Protein AF-0000000067720205 (afdb_homodimer)

Structure (mmCIF, N/CA/C/O backbone):
data_AF-0000000067720205-model_v1
#
loop_
_entity.id
_entity.type
_entity.pdbx_description
1 polymer 'glutathione transferase'
#
loop_
_atom_site.group_PDB
_atom_site.id
_atom_site.type_symbol
_atom_site.label_atom_id
_atom_site.lab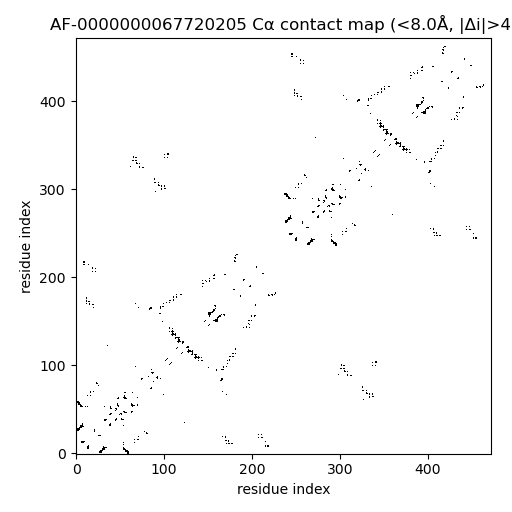el_alt_id
_atom_site.label_comp_id
_atom_site.label_asym_id
_atom_site.label_entity_id
_atom_site.label_seq_id
_atom_site.pdbx_PDB_ins_code
_atom_site.Cartn_x
_atom_site.Cartn_y
_atom_site.Cartn_z
_atom_site.occupancy
_atom_site.B_iso_or_equiv
_atom_site.auth_seq_id
_atom_site.auth_comp_id
_atom_site.auth_asym_id
_atom_site.auth_atom_id
_atom_site.pdbx_PDB_model_num
ATOM 1 N N . MET A 1 1 ? 23.969 -16.094 5.086 1 70 1 MET A N 1
ATOM 2 C CA . MET A 1 1 ? 22.844 -16.25 6 1 70 1 MET A CA 1
ATOM 3 C C . MET A 1 1 ? 21.641 -16.875 5.289 1 70 1 MET A C 1
ATOM 5 O O . MET A 1 1 ? 21.438 -16.656 4.094 1 70 1 MET A O 1
ATOM 9 N N . SER A 1 2 ? 20.969 -17.875 5.934 1 92.12 2 SER A N 1
ATOM 10 C CA . SER A 1 2 ? 19.922 -18.688 5.32 1 92.12 2 SER A CA 1
ATOM 11 C C . SER A 1 2 ? 18.609 -17.906 5.203 1 92.12 2 SER A C 1
ATOM 13 O O . SER A 1 2 ? 18.281 -17.109 6.086 1 92.12 2 SER A O 1
ATOM 15 N N . LEU A 1 3 ? 18.016 -17.844 4.051 1 98.44 3 LEU A N 1
ATOM 16 C CA . LEU A 1 3 ? 16.734 -17.203 3.793 1 98.44 3 LEU A CA 1
ATOM 17 C C . LEU A 1 3 ? 15.602 -18.219 3.84 1 98.44 3 LEU A C 1
ATOM 19 O O . LEU A 1 3 ? 15.664 -19.266 3.174 1 98.44 3 LEU A O 1
ATOM 23 N N . LYS A 1 4 ? 14.602 -17.922 4.723 1 98.81 4 LYS A N 1
ATOM 24 C CA . LYS A 1 4 ? 13.367 -18.703 4.785 1 98.81 4 LYS A CA 1
ATOM 25 C C . LYS A 1 4 ? 12.18 -17.891 4.289 1 98.81 4 LYS A C 1
ATOM 27 O O . LYS A 1 4 ? 12.023 -16.719 4.637 1 98.81 4 LYS A O 1
ATOM 32 N N . LEU A 1 5 ? 11.43 -18.484 3.436 1 98.88 5 LEU A N 1
ATOM 33 C CA . LEU A 1 5 ? 10.195 -17.891 2.945 1 98.88 5 LEU A CA 1
ATOM 34 C C . LEU A 1 5 ? 8.984 -18.641 3.488 1 98.88 5 LEU A C 1
ATOM 36 O O . LEU A 1 5 ? 8.789 -19.828 3.188 1 98.88 5 LEU A O 1
ATOM 40 N N . TYR A 1 6 ? 8.203 -18.047 4.324 1 98.94 6 TYR A N 1
ATOM 41 C CA . TYR A 1 6 ? 6.918 -18.578 4.773 1 98.94 6 TYR A CA 1
ATOM 42 C C . TYR A 1 6 ? 5.805 -18.172 3.812 1 98.94 6 TYR A C 1
ATOM 44 O O . TYR A 1 6 ? 5.441 -17 3.732 1 98.94 6 TYR A O 1
ATOM 52 N N . VAL A 1 7 ? 5.273 -19.172 3.088 1 98.75 7 VAL A N 1
ATOM 53 C CA . VAL A 1 7 ? 4.445 -18.828 1.939 1 98.75 7 VAL A CA 1
ATOM 54 C C . VAL A 1 7 ? 3.326 -19.859 1.782 1 98.75 7 VAL A C 1
ATOM 56 O O . VAL A 1 7 ? 3.396 -20.953 2.342 1 98.75 7 VAL A O 1
ATOM 59 N N . ASP A 1 8 ? 2.301 -19.469 1.174 1 98.06 8 ASP A N 1
ATOM 60 C CA . ASP A 1 8 ? 1.289 -20.312 0.533 1 98.06 8 ASP A CA 1
ATOM 61 C C . ASP A 1 8 ? 1.262 -20.078 -0.977 1 98.06 8 ASP A C 1
ATOM 63 O O . ASP A 1 8 ? 1.054 -18.953 -1.434 1 98.06 8 ASP A O 1
ATOM 67 N N . ARG A 1 9 ? 1.466 -21.094 -1.79 1 97.38 9 ARG A N 1
ATOM 68 C CA . ARG A 1 9 ? 1.565 -20.938 -3.236 1 97.38 9 ARG A CA 1
ATOM 69 C C . ARG A 1 9 ? 0.225 -20.516 -3.832 1 97.38 9 ARG A C 1
ATOM 71 O O . ARG A 1 9 ? 0.155 -20.109 -4.996 1 97.38 9 ARG A O 1
ATOM 78 N N . LEU A 1 10 ? -0.836 -20.531 -3.043 1 96.06 10 LEU A N 1
ATOM 79 C CA . LEU A 1 10 ? -2.117 -20.016 -3.51 1 96.06 10 LEU A CA 1
ATOM 80 C C . LEU A 1 10 ? -2.221 -18.516 -3.252 1 96.06 10 LEU A C 1
ATOM 82 O O . LEU A 1 10 ? -3.131 -17.859 -3.76 1 96.06 10 LEU A O 1
ATOM 86 N N . SER A 1 11 ? -1.362 -18 -2.447 1 96.69 11 SER A N 1
ATOM 87 C CA . SER A 1 11 ? -1.299 -16.562 -2.148 1 96.69 11 SER A CA 1
ATOM 88 C C . SER A 1 11 ? -0.571 -15.805 -3.25 1 96.69 11 SER A C 1
ATOM 90 O O . SER A 1 11 ? 0.574 -16.125 -3.58 1 96.69 11 SER A O 1
ATOM 92 N N . GLN A 1 12 ? -1.221 -14.812 -3.789 1 97.69 12 GLN A N 1
ATOM 93 C CA . GLN A 1 12 ? -0.673 -14.07 -4.918 1 97.69 12 GLN A CA 1
ATOM 94 C C . GLN A 1 12 ? 0.635 -13.383 -4.543 1 97.69 12 GLN A C 1
ATOM 96 O O . GLN A 1 12 ? 1.618 -13.453 -5.281 1 97.69 12 GLN A O 1
ATOM 101 N N . PRO A 1 13 ? 0.726 -12.719 -3.352 1 98.38 13 PRO A N 1
ATOM 102 C CA . PRO A 1 13 ? 2.01 -12.102 -3.014 1 98.38 13 PRO A CA 1
ATOM 103 C C . PRO A 1 13 ? 3.107 -13.125 -2.742 1 98.38 13 PRO A C 1
ATOM 105 O O . PRO A 1 13 ? 4.285 -12.852 -2.984 1 98.38 13 PRO A O 1
ATOM 108 N N . SER A 1 14 ? 2.762 -14.305 -2.238 1 98.81 14 SER A N 1
ATOM 109 C CA . SER A 1 14 ? 3.744 -15.367 -2.041 1 98.81 14 SER A CA 1
ATOM 110 C C . SER A 1 14 ? 4.352 -15.812 -3.367 1 98.81 14 SER A C 1
ATOM 112 O O . SER A 1 14 ? 5.57 -15.977 -3.477 1 98.81 14 SER A O 1
ATOM 114 N N . ARG A 1 15 ? 3.504 -15.969 -4.336 1 98.88 15 ARG A N 1
ATOM 115 C CA . ARG A 1 15 ? 3.973 -16.422 -5.637 1 98.88 15 ARG A CA 1
ATOM 116 C C . ARG A 1 15 ? 4.934 -15.422 -6.262 1 98.88 15 ARG A C 1
ATOM 118 O O . ARG A 1 15 ? 5.934 -15.805 -6.871 1 98.88 15 ARG A O 1
ATOM 125 N N . ALA A 1 16 ? 4.656 -14.148 -6.137 1 98.88 16 ALA A N 1
ATOM 126 C CA . ALA A 1 16 ? 5.543 -13.117 -6.672 1 98.88 16 ALA A CA 1
ATOM 127 C C . ALA A 1 16 ? 6.945 -13.242 -6.082 1 98.88 16 ALA A C 1
ATOM 129 O O . ALA A 1 16 ? 7.941 -13.164 -6.805 1 98.88 16 ALA A O 1
ATOM 130 N N . ILE A 1 17 ? 7.051 -13.469 -4.777 1 98.94 17 ILE A N 1
ATOM 131 C CA . ILE A 1 17 ? 8.328 -13.547 -4.078 1 98.94 17 ILE A CA 1
ATOM 132 C C . ILE A 1 17 ? 9.062 -14.82 -4.488 1 98.94 17 ILE A C 1
ATOM 134 O O . ILE A 1 17 ? 10.273 -14.797 -4.727 1 98.94 17 ILE A O 1
ATOM 138 N N . LEU A 1 18 ? 8.32 -15.938 -4.605 1 98.88 18 LEU A N 1
ATOM 139 C CA . LEU A 1 18 ? 8.93 -17.203 -5.008 1 98.88 18 LEU A CA 1
ATOM 140 C C . LEU A 1 18 ? 9.508 -17.109 -6.414 1 98.88 18 LEU A C 1
ATOM 142 O O . LEU A 1 18 ? 10.656 -17.5 -6.645 1 98.88 18 LEU A O 1
ATOM 146 N N . ILE A 1 19 ? 8.734 -16.562 -7.359 1 98.88 19 ILE A N 1
ATOM 147 C CA . ILE A 1 19 ? 9.203 -16.406 -8.734 1 98.88 19 ILE A CA 1
ATOM 148 C C . ILE A 1 19 ? 10.438 -15.516 -8.766 1 98.88 19 ILE A C 1
ATOM 150 O O . ILE A 1 19 ? 11.43 -15.828 -9.43 1 98.88 19 ILE A O 1
ATOM 154 N N . PHE A 1 20 ? 10.445 -14.406 -8.023 1 98.94 20 PHE A N 1
ATOM 155 C CA . PHE A 1 20 ? 11.562 -13.469 -7.969 1 98.94 20 PHE A CA 1
ATOM 156 C C . PHE A 1 20 ? 12.836 -14.172 -7.516 1 98.94 20 PHE A C 1
ATOM 158 O O . PHE A 1 20 ? 13.883 -14.023 -8.148 1 98.94 20 PHE A O 1
ATOM 165 N N . CYS A 1 21 ? 12.719 -14.914 -6.414 1 98.81 21 CYS A N 1
ATOM 166 C CA . CYS A 1 21 ? 13.891 -15.578 -5.852 1 98.81 21 CYS A CA 1
ATOM 167 C C . CYS A 1 21 ? 14.453 -16.609 -6.828 1 98.81 21 CYS A C 1
ATOM 169 O O . CYS A 1 21 ? 15.664 -16.656 -7.059 1 98.81 21 CYS A O 1
ATOM 171 N N . LYS A 1 22 ? 13.594 -17.391 -7.379 1 98.5 22 LYS A N 1
ATOM 172 C CA . LYS A 1 22 ? 14.039 -18.422 -8.305 1 98.5 22 LYS A CA 1
ATOM 173 C C . LYS A 1 22 ? 14.672 -17.812 -9.555 1 98.5 22 LYS A C 1
ATOM 175 O O . LYS A 1 22 ? 15.727 -18.25 -10.008 1 98.5 22 LYS A O 1
ATOM 180 N N . LEU A 1 23 ? 14.055 -16.812 -10.07 1 98.19 23 LEU A N 1
ATOM 181 C CA . LEU A 1 23 ? 14.523 -16.141 -11.281 1 98.19 23 LEU A CA 1
ATOM 182 C C . LEU A 1 23 ? 15.906 -15.539 -11.062 1 98.19 23 LEU A C 1
ATOM 184 O O . LEU A 1 23 ? 16.719 -15.484 -11.992 1 98.19 23 LEU A O 1
ATOM 188 N N . ASN A 1 24 ? 16.203 -15.062 -9.867 1 98.25 24 ASN A N 1
ATOM 189 C CA . ASN A 1 24 ? 17.438 -14.328 -9.602 1 98.25 24 ASN A CA 1
ATOM 190 C C . ASN A 1 24 ? 18.469 -15.211 -8.891 1 98.25 24 ASN A C 1
ATOM 192 O O . ASN A 1 24 ? 19.5 -14.719 -8.43 1 98.25 24 ASN A O 1
ATOM 196 N N . GLY A 1 25 ? 18.156 -16.469 -8.742 1 97.44 25 GLY A N 1
ATOM 197 C CA . GLY A 1 25 ? 19.109 -17.422 -8.188 1 97.44 25 GLY A CA 1
ATOM 198 C C . GLY A 1 25 ? 19.328 -17.234 -6.695 1 97.44 25 GLY A C 1
ATOM 199 O O . GLY A 1 25 ? 20.391 -17.562 -6.176 1 97.44 25 GLY A O 1
ATOM 200 N N . ILE A 1 26 ? 18.422 -16.656 -5.984 1 98.25 26 ILE A N 1
ATOM 201 C CA . ILE A 1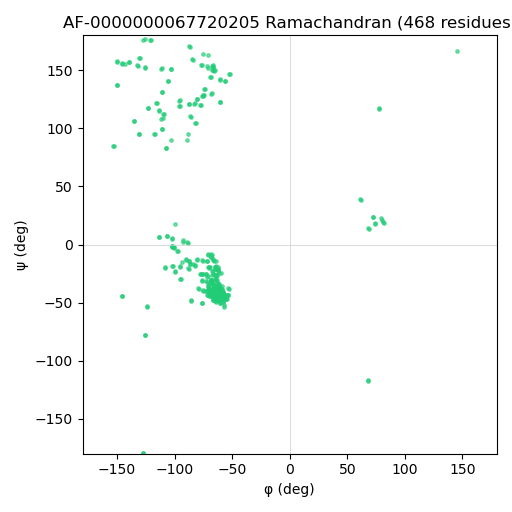 26 ? 18.5 -16.516 -4.535 1 98.25 26 ILE A CA 1
ATOM 202 C C . ILE A 1 26 ? 18.141 -17.844 -3.867 1 98.25 26 ILE A C 1
ATOM 204 O O . ILE A 1 26 ? 17.031 -18.359 -4.059 1 98.25 26 ILE A O 1
ATOM 208 N N . GLU A 1 27 ? 19.031 -18.391 -3.125 1 97.81 27 GLU A N 1
ATOM 209 C CA . GLU A 1 27 ? 18.766 -19.625 -2.393 1 97.81 27 GLU A CA 1
ATOM 210 C C . GLU A 1 27 ? 17.859 -19.359 -1.188 1 97.81 27 GLU A C 1
ATOM 212 O O . GLU A 1 27 ? 18.078 -18.406 -0.444 1 97.81 27 GLU A O 1
ATOM 217 N N . PHE A 1 28 ? 16.875 -20.234 -1.082 1 98.5 28 PHE A N 1
ATOM 218 C CA . PHE A 1 28 ? 15.961 -20.094 0.042 1 98.5 28 PHE A CA 1
ATOM 219 C C . PHE A 1 28 ? 15.398 -21.438 0.464 1 98.5 28 PHE A C 1
ATOM 221 O O . PHE A 1 28 ? 15.43 -22.406 -0.307 1 98.5 28 PHE A O 1
ATOM 228 N N . GLU A 1 29 ? 14.953 -21.484 1.716 1 98.69 29 GLU A N 1
ATOM 229 C CA . GLU A 1 29 ? 14.102 -22.547 2.219 1 98.69 29 GLU A CA 1
ATOM 230 C C . GLU A 1 29 ? 12.625 -22.156 2.162 1 98.69 29 GLU A C 1
ATOM 232 O O . GLU A 1 29 ? 12.234 -21.141 2.727 1 98.69 29 GLU A O 1
ATOM 237 N N . GLU A 1 30 ? 11.891 -22.891 1.431 1 98.5 30 GLU A N 1
ATOM 238 C CA . GLU A 1 30 ? 10.445 -22.656 1.38 1 98.5 30 GLU A CA 1
ATOM 239 C C . GLU A 1 30 ? 9.742 -23.328 2.557 1 98.5 30 GLU A C 1
ATOM 241 O O . GLU A 1 30 ? 9.875 -24.531 2.766 1 98.5 30 GLU A O 1
ATOM 246 N N . VAL A 1 31 ? 9.047 -22.609 3.383 1 98.62 31 VAL A N 1
ATOM 247 C CA . VAL A 1 31 ? 8.258 -23.094 4.512 1 98.62 31 VAL A CA 1
ATOM 248 C C . VAL A 1 31 ? 6.77 -22.906 4.219 1 98.62 31 VAL A C 1
ATOM 250 O O . VAL A 1 31 ? 6.215 -21.828 4.441 1 98.62 31 VAL A O 1
ATOM 253 N N . PRO A 1 32 ? 6.133 -23.953 3.812 1 98.25 32 PRO A N 1
ATOM 254 C CA . PRO A 1 32 ? 4.723 -23.828 3.441 1 98.25 32 PRO A CA 1
ATOM 255 C C . PRO A 1 32 ? 3.82 -23.547 4.637 1 98.25 32 PRO A C 1
ATOM 257 O O . PRO A 1 32 ? 3.98 -24.156 5.699 1 98.25 32 PRO A O 1
ATOM 260 N N . ILE A 1 33 ? 2.982 -22.547 4.539 1 98.12 33 ILE A N 1
ATOM 261 C CA . ILE A 1 33 ? 1.896 -22.219 5.457 1 98.12 33 ILE A CA 1
ATOM 262 C C . ILE A 1 33 ? 0.553 -22.484 4.773 1 98.12 33 ILE A C 1
ATOM 264 O O . ILE A 1 33 ? 0.15 -21.734 3.883 1 98.12 33 ILE A O 1
ATOM 268 N N . GLU A 1 34 ? -0.193 -23.516 5.16 1 94.69 34 GLU A N 1
ATOM 269 C CA . GLU A 1 34 ? -1.471 -23.859 4.543 1 94.69 34 GLU A CA 1
ATOM 270 C C . GLU A 1 34 ? -2.604 -23.016 5.117 1 94.69 34 GLU A C 1
ATOM 272 O O . GLU A 1 34 ? -3.164 -23.344 6.164 1 94.69 34 GLU A O 1
ATOM 277 N N . LEU A 1 35 ? -3.039 -22.094 4.391 1 93 35 LEU A N 1
ATOM 278 C CA . LEU A 1 35 ? -4.07 -21.172 4.84 1 93 35 LEU A CA 1
ATOM 279 C C . LEU A 1 35 ? -5.398 -21.891 5.039 1 93 35 LEU A C 1
ATOM 281 O O . LEU A 1 35 ? -6.141 -21.578 5.977 1 93 35 LEU A O 1
ATOM 285 N N . SER A 1 36 ? -5.68 -22.828 4.137 1 88.62 36 SER A N 1
ATOM 286 C CA . SER A 1 36 ? -6.941 -23.547 4.191 1 88.62 36 SER A CA 1
ATOM 287 C C . SER A 1 36 ? -7.07 -24.344 5.488 1 88.62 36 SER A C 1
ATOM 289 O O . SER A 1 36 ? -8.18 -24.656 5.926 1 88.62 36 SER A O 1
ATOM 291 N N . LYS A 1 37 ? -5.961 -24.641 6.148 1 92.38 37 LYS A N 1
ATOM 292 C CA . LYS A 1 37 ? -5.953 -25.391 7.398 1 92.38 37 LYS A CA 1
ATOM 293 C C . LYS A 1 37 ? -5.754 -24.453 8.594 1 92.38 37 LYS A C 1
ATOM 295 O O . LYS A 1 37 ? -5.598 -24.922 9.727 1 92.38 37 LYS A O 1
ATOM 300 N N . GLY A 1 38 ? -5.602 -23.188 8.312 1 93.62 38 GLY A N 1
ATOM 301 C CA . GLY A 1 38 ? -5.492 -22.203 9.375 1 93.62 38 GLY A CA 1
ATOM 302 C C . GLY A 1 38 ? -4.102 -22.141 9.984 1 93.62 38 GLY A C 1
ATOM 303 O O . GLY A 1 38 ? -3.93 -21.625 11.094 1 93.62 38 GLY A O 1
ATOM 304 N N . GLN A 1 39 ? -3.092 -22.578 9.328 1 96.88 39 GLN A N 1
ATOM 305 C CA . GLN A 1 39 ? -1.739 -22.625 9.875 1 96.88 39 GLN A CA 1
ATOM 306 C C . GLN A 1 39 ? -1.191 -21.219 10.109 1 96.88 39 GLN A C 1
ATOM 308 O O . GLN A 1 39 ? -0.307 -21.031 10.945 1 96.88 39 GLN A O 1
ATOM 313 N N . HIS A 1 40 ? -1.729 -20.234 9.414 1 96.5 40 HIS A N 1
ATOM 314 C CA . HIS A 1 40 ? -1.276 -18.859 9.578 1 96.5 40 HIS A CA 1
ATOM 315 C C . HIS A 1 40 ? -1.714 -18.281 10.922 1 96.5 40 HIS A C 1
ATOM 317 O O . HIS A 1 40 ? -1.229 -17.234 11.344 1 96.5 40 HIS A O 1
ATOM 323 N N . ARG A 1 41 ? -2.547 -19.031 11.633 1 96.56 41 ARG A N 1
ATOM 324 C CA . ARG A 1 41 ? -3.045 -18.547 12.914 1 96.56 41 ARG A CA 1
ATOM 325 C C . ARG A 1 41 ? -2.316 -19.219 14.07 1 96.56 41 ARG A C 1
ATOM 327 O O . ARG A 1 41 ? -2.562 -18.906 15.242 1 96.56 41 ARG A O 1
ATOM 334 N N . SER A 1 42 ? -1.435 -20.109 13.789 1 97.62 42 SER A N 1
ATOM 335 C CA . SER A 1 42 ? -0.701 -20.828 14.836 1 97.62 42 SER A CA 1
ATOM 336 C C . SER A 1 42 ? 0.191 -19.875 15.625 1 97.62 42 SER A C 1
ATOM 338 O O . SER A 1 42 ? 0.684 -18.875 15.078 1 97.62 42 SER A O 1
ATOM 340 N N . PRO A 1 43 ? 0.428 -20.188 16.891 1 97.38 43 PRO A N 1
ATOM 341 C CA . PRO A 1 43 ? 1.346 -19.359 17.688 1 97.38 43 PRO A CA 1
ATOM 342 C C . PRO A 1 43 ? 2.76 -19.328 17.109 1 97.38 43 PRO A C 1
ATOM 344 O O . PRO A 1 43 ? 3.441 -18.312 17.188 1 97.38 43 PRO A O 1
ATOM 347 N N . GLU A 1 44 ? 3.178 -20.422 16.578 1 97.5 44 GLU A N 1
ATOM 348 C CA . GLU A 1 44 ? 4.512 -20.5 15.984 1 97.5 44 GLU A CA 1
ATOM 349 C C . GLU A 1 44 ? 4.664 -19.531 14.82 1 97.5 44 GLU A C 1
ATOM 351 O O . GLU A 1 44 ? 5.656 -18.797 14.75 1 97.5 44 GLU A O 1
ATOM 356 N N . PHE A 1 45 ? 3.658 -19.5 13.945 1 98.38 45 PHE A N 1
ATOM 357 C CA . PHE A 1 45 ? 3.756 -18.594 12.812 1 98.38 45 PHE A CA 1
ATOM 358 C C . PHE A 1 45 ? 3.562 -17.141 13.258 1 98.38 45 PHE A C 1
ATOM 360 O O . PHE A 1 45 ? 4.164 -16.234 12.695 1 98.38 45 PHE A O 1
ATOM 367 N N . ALA A 1 46 ? 2.766 -16.938 14.281 1 97.44 46 ALA A N 1
ATOM 368 C CA . ALA A 1 46 ? 2.533 -15.594 14.797 1 97.44 46 ALA A CA 1
ATOM 369 C C . ALA A 1 46 ? 3.834 -14.961 15.289 1 97.44 46 ALA A C 1
ATOM 371 O O . ALA A 1 46 ? 3.965 -13.734 15.305 1 97.44 46 ALA A O 1
ATOM 372 N N . GLU A 1 47 ? 4.801 -15.75 15.656 1 97.19 47 GLU A N 1
ATOM 373 C CA . GLU A 1 47 ? 6.109 -15.258 16.062 1 97.19 47 GLU A CA 1
ATOM 374 C C . GLU A 1 47 ? 6.91 -14.742 14.875 1 97.19 47 GLU A C 1
ATOM 376 O O . GLU A 1 47 ? 7.828 -13.938 15.039 1 97.19 47 GLU A O 1
ATOM 381 N N . ILE A 1 48 ? 6.594 -15.258 13.695 1 98.06 48 ILE A N 1
ATOM 382 C CA . ILE A 1 48 ? 7.254 -14.844 12.469 1 98.06 48 ILE A CA 1
ATOM 383 C C . ILE A 1 48 ? 6.566 -13.602 11.898 1 98.06 48 ILE A C 1
ATOM 385 O O . ILE A 1 48 ? 7.23 -12.609 11.57 1 98.06 48 ILE A O 1
ATOM 389 N N . ASN A 1 49 ? 5.285 -13.656 11.828 1 98.31 49 ASN A N 1
ATOM 390 C CA . ASN A 1 49 ? 4.465 -12.531 11.398 1 98.31 49 ASN A CA 1
ATOM 391 C C . ASN A 1 49 ? 3.256 -12.336 12.312 1 98.31 49 ASN A C 1
ATOM 393 O O . ASN A 1 49 ? 2.252 -13.039 12.172 1 98.31 49 ASN A O 1
ATOM 397 N N . PRO A 1 50 ? 3.289 -11.32 13.125 1 96.75 50 PRO A N 1
ATOM 398 C CA . PRO A 1 50 ? 2.197 -11.078 14.07 1 96.75 50 PRO A CA 1
ATOM 399 C C . PRO A 1 50 ? 0.889 -10.703 13.383 1 96.75 50 PRO A C 1
ATOM 401 O O . PRO A 1 50 ? -0.171 -10.703 14.008 1 96.75 50 PRO A O 1
ATOM 404 N N . MET A 1 51 ? 0.927 -10.375 12.094 1 97.5 51 MET A N 1
ATOM 405 C CA . MET A 1 51 ? -0.29 -10.102 11.336 1 97.5 51 MET A CA 1
ATOM 406 C C . MET A 1 51 ? -0.968 -11.398 10.898 1 97.5 51 MET A C 1
ATOM 408 O O . MET A 1 51 ? -2.098 -11.375 10.414 1 97.5 51 MET A O 1
ATOM 412 N N . LYS A 1 52 ? -0.195 -12.516 11.047 1 97.69 52 LYS A N 1
ATOM 413 C CA . LYS A 1 52 ? -0.714 -13.844 10.727 1 97.69 52 LYS A CA 1
ATOM 414 C C . LYS A 1 52 ? -1.116 -13.938 9.258 1 97.69 52 LYS A C 1
ATOM 416 O O . LYS A 1 52 ? -2.15 -14.523 8.93 1 97.69 52 LYS A O 1
ATOM 421 N N . GLN A 1 53 ? -0.333 -13.336 8.445 1 97.44 53 GLN A N 1
ATOM 422 C CA . GLN A 1 53 ? -0.518 -13.375 7 1 97.44 53 GLN A CA 1
ATOM 423 C C . GLN A 1 53 ? 0.748 -13.852 6.297 1 97.44 53 GLN A C 1
ATOM 425 O O . GLN A 1 53 ? 1.847 -13.75 6.848 1 97.44 53 GLN A O 1
ATOM 430 N N . VAL A 1 54 ? 0.591 -14.438 5.168 1 98.25 54 VAL A N 1
ATOM 431 C CA . VAL A 1 54 ? 1.723 -14.75 4.301 1 98.25 54 VAL A CA 1
ATOM 432 C C . VAL A 1 54 ? 1.772 -13.75 3.145 1 98.25 54 VAL A C 1
ATOM 434 O O . VAL A 1 54 ? 0.75 -13.172 2.771 1 98.25 54 VAL A O 1
ATOM 437 N N . PRO A 1 55 ? 2.961 -13.469 2.596 1 98.75 55 PRO A N 1
ATOM 438 C CA . PRO A 1 55 ? 4.273 -14.047 2.891 1 98.75 55 PRO A CA 1
ATOM 439 C C . PRO A 1 55 ? 4.961 -13.383 4.078 1 98.75 55 PRO A C 1
ATOM 441 O O . PRO A 1 55 ? 4.57 -12.281 4.484 1 98.75 55 PRO A O 1
ATOM 444 N N . ALA A 1 56 ? 5.871 -14.023 4.668 1 98.94 56 ALA A N 1
ATOM 445 C CA . ALA A 1 56 ? 6.875 -13.5 5.594 1 98.94 56 ALA A CA 1
ATOM 446 C C . ALA A 1 56 ? 8.234 -14.148 5.348 1 98.94 56 ALA A C 1
ATOM 448 O O . ALA A 1 56 ? 8.328 -15.219 4.746 1 98.94 56 ALA A O 1
ATOM 449 N N . ILE A 1 57 ? 9.312 -13.469 5.758 1 98.94 57 ILE A N 1
ATOM 450 C CA . ILE A 1 57 ? 10.633 -14.062 5.566 1 98.94 57 ILE A CA 1
ATOM 451 C C . ILE A 1 57 ? 11.438 -13.961 6.863 1 98.94 57 ILE A C 1
ATOM 453 O O . ILE A 1 57 ? 11.148 -13.117 7.719 1 98.94 57 ILE A O 1
ATOM 457 N N . VAL A 1 58 ? 12.32 -14.82 7.008 1 98.81 58 VAL A N 1
ATOM 458 C CA . VAL A 1 58 ? 13.406 -14.766 7.988 1 98.81 58 VAL A CA 1
ATOM 459 C C . VAL A 1 58 ? 14.75 -14.859 7.273 1 98.81 58 VAL A C 1
ATOM 461 O O . VAL A 1 58 ? 15 -15.812 6.531 1 98.81 58 VAL A O 1
ATOM 464 N N . HIS A 1 59 ? 15.562 -13.906 7.336 1 98.62 59 HIS A N 1
ATOM 465 C CA . HIS A 1 59 ? 16.906 -13.859 6.793 1 98.62 59 HIS A CA 1
ATOM 466 C C . HIS A 1 59 ? 17.953 -13.68 7.902 1 98.62 59 HIS A C 1
ATOM 468 O O . HIS A 1 59 ? 18.25 -12.555 8.297 1 98.62 59 HIS A O 1
ATOM 474 N N . GLY A 1 60 ? 18.5 -14.781 8.352 1 97.06 60 GLY A N 1
ATOM 475 C CA . GLY A 1 60 ? 19.234 -14.734 9.602 1 97.06 60 GLY A CA 1
ATOM 476 C C . GLY A 1 60 ? 18.359 -14.469 10.805 1 97.06 60 GLY A C 1
ATOM 477 O O . GLY A 1 60 ? 17.422 -15.227 11.078 1 97.06 60 GLY A O 1
ATOM 478 N N . SER A 1 61 ? 18.562 -13.406 11.438 1 96.31 61 SER A N 1
ATOM 479 C CA . SER A 1 61 ? 17.734 -13.023 12.578 1 96.31 61 SER A CA 1
ATOM 480 C C . SER A 1 61 ? 16.688 -11.984 12.18 1 96.31 61 SER A C 1
ATOM 482 O O . SER A 1 61 ? 15.852 -11.602 12.992 1 96.31 61 SER A O 1
ATOM 484 N N . PHE A 1 62 ? 16.781 -11.609 10.961 1 98 62 PHE A N 1
ATOM 485 C CA . PHE A 1 62 ? 15.914 -10.547 10.484 1 98 62 PHE A CA 1
ATOM 486 C C . PHE A 1 62 ? 14.586 -11.102 9.992 1 98 62 PHE A C 1
ATOM 488 O O . PHE A 1 62 ? 14.562 -11.977 9.117 1 98 62 PHE A O 1
ATOM 495 N N . LYS A 1 63 ? 13.43 -10.664 10.578 1 98.5 63 LYS A N 1
ATOM 496 C CA . LYS A 1 63 ? 12.086 -11.023 10.148 1 98.5 63 LYS A CA 1
ATOM 497 C C . LYS A 1 63 ? 11.406 -9.867 9.422 1 98.5 63 LYS A C 1
ATOM 499 O O . LYS A 1 63 ? 11.555 -8.703 9.82 1 98.5 63 LYS A O 1
ATOM 504 N N . LEU A 1 64 ? 10.68 -10.195 8.383 1 98.81 64 LEU A N 1
ATOM 505 C CA . LEU A 1 64 ? 10.008 -9.164 7.605 1 98.81 64 LEU A CA 1
ATOM 506 C C . LEU A 1 64 ? 8.727 -9.703 6.984 1 98.81 64 LEU A C 1
ATOM 508 O O . LEU A 1 64 ? 8.695 -10.836 6.508 1 98.81 64 LEU A O 1
ATOM 512 N N . PHE A 1 65 ? 7.699 -8.828 7.082 1 98.69 65 PHE A N 1
ATOM 513 C CA . PHE A 1 65 ? 6.469 -9.133 6.363 1 98.69 65 PHE A CA 1
ATOM 514 C C . PHE A 1 65 ? 6.039 -7.953 5.5 1 98.69 65 PHE A C 1
ATOM 516 O O . PHE A 1 65 ? 6.703 -6.914 5.484 1 98.69 65 PHE A O 1
ATOM 523 N N . GLU A 1 66 ? 4.922 -8.109 4.816 1 98.62 66 GLU A N 1
ATOM 524 C CA . GLU A 1 66 ? 4.465 -7.246 3.73 1 98.62 66 GLU A CA 1
ATOM 525 C C . GLU A 1 66 ? 5.215 -7.547 2.436 1 98.62 66 GLU A C 1
ATOM 527 O O . GLU A 1 66 ? 6.426 -7.336 2.352 1 98.62 66 GLU A O 1
ATOM 532 N N . SER A 1 67 ? 4.5 -7.988 1.466 1 98.5 67 SER A N 1
ATOM 533 C CA . SER A 1 67 ? 5.098 -8.578 0.271 1 98.5 67 SER A CA 1
ATOM 534 C C . SER A 1 67 ? 5.934 -7.547 -0.487 1 98.5 67 SER A C 1
ATOM 536 O O . SER A 1 67 ? 7.047 -7.852 -0.931 1 98.5 67 SER A O 1
ATOM 538 N N . HIS A 1 68 ? 5.441 -6.297 -0.646 1 98.75 68 HIS A N 1
ATOM 539 C CA . HIS A 1 68 ? 6.223 -5.285 -1.346 1 98.75 68 HIS A CA 1
ATOM 540 C C . HIS A 1 68 ? 7.527 -4.988 -0.612 1 98.75 68 HIS A C 1
ATOM 542 O O . HIS A 1 68 ? 8.586 -4.875 -1.237 1 98.75 68 HIS A O 1
ATOM 548 N N . ALA A 1 69 ? 7.445 -4.863 0.732 1 98.88 69 ALA A N 1
ATOM 549 C CA . ALA A 1 69 ? 8.633 -4.613 1.544 1 98.88 69 ALA A CA 1
ATOM 550 C C . ALA A 1 69 ? 9.641 -5.75 1.399 1 98.88 69 ALA A C 1
ATOM 552 O O . ALA A 1 69 ? 10.852 -5.504 1.289 1 98.88 69 ALA A O 1
ATOM 553 N N . ILE A 1 70 ? 9.164 -6.977 1.362 1 98.94 70 ILE A N 1
ATOM 554 C CA . ILE A 1 70 ? 10.023 -8.148 1.214 1 98.94 70 ILE A CA 1
ATOM 555 C C . ILE A 1 70 ? 10.742 -8.094 -0.132 1 98.94 70 ILE A C 1
ATOM 557 O O . ILE A 1 70 ? 11.953 -8.297 -0.203 1 98.94 70 ILE A O 1
ATOM 561 N N . LEU A 1 71 ? 10.023 -7.781 -1.176 1 98.88 71 LEU A N 1
ATOM 562 C CA . LEU A 1 71 ? 10.625 -7.758 -2.506 1 98.88 71 LEU A CA 1
ATOM 563 C C . LEU A 1 71 ? 11.664 -6.641 -2.615 1 98.88 71 LEU A C 1
ATOM 565 O O . LEU A 1 71 ? 12.734 -6.84 -3.191 1 98.88 71 LEU A O 1
ATOM 569 N N . ARG A 1 72 ? 11.352 -5.441 -2.051 1 98.75 72 ARG A N 1
ATOM 570 C CA . ARG A 1 72 ? 12.328 -4.359 -2.02 1 98.75 72 ARG A CA 1
ATOM 571 C C . ARG A 1 72 ? 13.602 -4.793 -1.303 1 98.75 72 ARG A C 1
ATOM 573 O O . ARG A 1 72 ? 14.711 -4.531 -1.779 1 98.75 72 ARG A O 1
ATOM 580 N N . TYR A 1 73 ? 13.422 -5.453 -0.168 1 98.81 73 TYR A N 1
ATOM 581 C CA . TYR A 1 73 ? 14.547 -5.91 0.646 1 98.81 73 TYR A CA 1
ATOM 582 C C . TYR A 1 73 ? 15.391 -6.926 -0.111 1 98.81 73 TYR A C 1
ATOM 584 O O . TYR A 1 73 ? 16.609 -6.777 -0.208 1 98.81 73 TYR A O 1
ATOM 592 N N . LEU A 1 74 ? 14.742 -7.926 -0.722 1 98.88 74 LEU A N 1
ATOM 593 C CA . LEU A 1 74 ? 15.469 -8.984 -1.417 1 98.88 74 LEU A CA 1
ATOM 594 C C . LEU A 1 74 ? 16.188 -8.43 -2.641 1 98.88 74 LEU A C 1
ATOM 596 O O . LEU A 1 74 ? 17.312 -8.844 -2.936 1 98.88 74 LEU A O 1
ATOM 600 N N . ALA A 1 75 ? 15.539 -7.5 -3.338 1 98.69 75 ALA A N 1
ATOM 601 C CA . ALA A 1 75 ? 16.156 -6.891 -4.516 1 98.69 75 ALA A CA 1
ATOM 602 C C . ALA A 1 75 ? 17.406 -6.113 -4.137 1 98.69 75 ALA A C 1
ATOM 604 O O . ALA A 1 75 ? 18.328 -5.973 -4.949 1 98.69 75 ALA A O 1
ATOM 605 N N . SER A 1 76 ? 17.453 -5.645 -2.902 1 98.06 76 SER A N 1
ATOM 606 C CA . SER A 1 76 ? 18.547 -4.777 -2.465 1 98.06 76 SER A CA 1
ATOM 607 C C . SER A 1 76 ? 19.594 -5.562 -1.688 1 98.06 76 SER A C 1
ATOM 609 O O . SER A 1 76 ? 20.766 -5.184 -1.667 1 98.06 76 SER A O 1
ATOM 611 N N . ALA A 1 77 ? 19.219 -6.676 -1.124 1 97.69 77 ALA A N 1
ATOM 612 C CA . ALA A 1 77 ? 20.078 -7.387 -0.172 1 97.69 77 ALA A CA 1
ATOM 613 C C . ALA A 1 77 ? 21.016 -8.352 -0.889 1 97.69 77 ALA A C 1
ATOM 615 O O . ALA A 1 77 ? 22.031 -8.758 -0.335 1 97.69 77 ALA A O 1
ATOM 616 N N . PHE A 1 78 ? 20.672 -8.734 -2.111 1 97.62 78 PHE A N 1
ATOM 617 C CA . PHE A 1 78 ? 21.453 -9.719 -2.844 1 97.62 78 PHE A CA 1
ATOM 618 C C . PHE A 1 78 ? 22.125 -9.094 -4.055 1 97.62 78 PHE A C 1
ATOM 620 O O . PHE A 1 78 ? 21.469 -8.688 -5.008 1 97.62 78 PHE A O 1
ATOM 627 N N . PRO A 1 79 ? 23.391 -9.047 -4.082 1 94.62 79 PRO A N 1
ATOM 628 C CA . PRO A 1 79 ? 24.141 -8.352 -5.133 1 94.62 79 PRO A CA 1
ATOM 629 C C . PRO A 1 79 ? 23.938 -8.984 -6.512 1 94.62 79 PRO A C 1
ATOM 631 O O . PRO A 1 79 ? 24.172 -8.328 -7.531 1 94.62 79 PRO A O 1
ATOM 634 N N . GLU A 1 80 ? 23.531 -10.227 -6.555 1 95.31 80 GLU A N 1
ATOM 635 C CA . GLU A 1 80 ? 23.359 -10.922 -7.828 1 95.31 80 GLU A CA 1
ATOM 636 C C . GLU A 1 80 ? 22.078 -10.469 -8.531 1 95.31 80 GLU A C 1
ATOM 638 O O . GLU A 1 80 ? 21.875 -10.75 -9.719 1 95.31 80 GLU A O 1
ATOM 643 N N . VAL A 1 81 ? 21.234 -9.781 -7.793 1 98.12 81 VAL A N 1
ATOM 644 C CA . VAL A 1 81 ? 20 -9.297 -8.383 1 98.12 81 VAL A CA 1
ATOM 645 C C . VAL A 1 81 ? 20.297 -8.109 -9.297 1 98.12 81 VAL A C 1
ATOM 647 O O . VAL A 1 81 ? 20.938 -7.148 -8.883 1 98.12 81 VAL A O 1
ATOM 650 N N . ALA A 1 82 ? 19.812 -8.172 -10.523 1 98.31 82 ALA A N 1
ATOM 651 C CA . ALA A 1 82 ? 20.047 -7.125 -11.516 1 98.31 82 ALA A CA 1
ATOM 652 C C . ALA A 1 82 ? 19.344 -5.828 -11.133 1 98.31 82 ALA A C 1
ATOM 654 O O . ALA A 1 82 ? 18.281 -5.848 -10.523 1 98.31 82 ALA A O 1
ATOM 655 N N . ASP A 1 83 ? 19.859 -4.707 -11.586 1 98.12 83 ASP A N 1
ATOM 656 C CA . ASP A 1 83 ? 19.438 -3.369 -11.188 1 98.12 83 ASP A CA 1
ATOM 657 C C . ASP A 1 83 ? 18.016 -3.082 -11.656 1 98.12 83 ASP A C 1
ATOM 659 O O . ASP A 1 83 ? 17.281 -2.32 -11.023 1 98.12 83 ASP A O 1
ATOM 663 N N . HIS A 1 84 ? 17.562 -3.736 -12.711 1 97.88 84 HIS A N 1
ATOM 664 C CA . HIS A 1 84 ? 16.297 -3.385 -13.336 1 97.88 84 HIS A CA 1
ATOM 665 C C . HIS A 1 84 ? 15.117 -3.773 -12.445 1 97.88 84 HIS A C 1
ATOM 667 O O . HIS A 1 84 ? 14.008 -3.27 -12.617 1 97.88 84 HIS A O 1
ATOM 673 N N . TRP A 1 85 ? 15.336 -4.688 -11.469 1 98.75 85 TRP A N 1
ATOM 674 C CA . TRP A 1 85 ? 14.258 -5.145 -10.602 1 98.75 85 TRP A CA 1
ATOM 675 C C . TRP A 1 85 ? 13.805 -4.031 -9.664 1 98.75 85 TRP A C 1
ATOM 677 O O . TRP A 1 85 ? 12.609 -3.887 -9.398 1 98.75 85 TRP A O 1
ATOM 687 N N . TYR A 1 86 ? 14.695 -3.332 -9.156 1 98.62 86 TYR A N 1
ATOM 688 C CA . TYR A 1 86 ? 14.523 -2.217 -8.227 1 98.62 86 TYR A CA 1
ATOM 689 C C . TYR A 1 86 ? 15.688 -1.234 -8.336 1 98.62 86 TYR A C 1
ATOM 691 O O . TYR A 1 86 ? 16.594 -1.244 -7.508 1 98.62 86 TYR A O 1
ATOM 699 N N . PRO A 1 87 ? 15.562 -0.308 -9.312 1 98.25 87 PRO A N 1
ATOM 700 C CA . PRO A 1 87 ? 16.734 0.424 -9.812 1 98.25 87 PRO A CA 1
ATOM 701 C C . PRO A 1 87 ? 17.344 1.35 -8.766 1 98.25 87 PRO A C 1
ATOM 703 O O . PRO A 1 87 ? 16.625 1.915 -7.938 1 98.25 87 PRO A O 1
ATOM 706 N N . SER A 1 88 ? 18.641 1.573 -8.93 1 96.94 88 SER A N 1
ATOM 707 C CA . SER A 1 88 ? 19.359 2.531 -8.094 1 96.94 88 SER A CA 1
ATOM 708 C C . SER A 1 88 ? 19.047 3.967 -8.5 1 96.94 88 SER A C 1
ATOM 710 O O . SER A 1 88 ? 19.188 4.891 -7.703 1 96.94 88 SER A O 1
ATOM 712 N N . ASP A 1 89 ? 18.672 4.09 -9.789 1 98.12 89 ASP A N 1
ATOM 713 C CA . ASP A 1 89 ? 18.219 5.402 -10.242 1 98.12 89 ASP A CA 1
ATOM 714 C C . ASP A 1 89 ? 16.984 5.859 -9.461 1 98.12 89 ASP A C 1
ATOM 716 O O . ASP A 1 89 ? 15.953 5.184 -9.461 1 98.12 89 ASP A O 1
ATOM 720 N N . LEU A 1 90 ? 17.125 7 -8.852 1 97.94 90 LEU A N 1
ATOM 721 C CA . LEU A 1 90 ? 16.141 7.469 -7.891 1 97.94 90 LEU A CA 1
ATOM 722 C C . LEU A 1 90 ? 14.781 7.688 -8.562 1 97.94 90 LEU A C 1
ATOM 724 O O . LEU A 1 90 ? 13.75 7.289 -8.023 1 97.94 90 LEU A O 1
ATOM 728 N N . GLN A 1 91 ? 14.75 8.328 -9.688 1 98.44 91 GLN A N 1
ATOM 729 C CA . GLN A 1 91 ? 13.492 8.633 -10.359 1 98.44 91 GLN A CA 1
ATOM 730 C C . GLN A 1 91 ? 12.836 7.371 -10.906 1 98.44 91 GLN A C 1
ATOM 732 O O . GLN A 1 91 ? 11.625 7.199 -10.797 1 98.44 91 GLN A O 1
ATOM 737 N N . LYS A 1 92 ? 13.609 6.438 -11.492 1 98.19 92 LYS A N 1
ATOM 738 C CA . LYS A 1 92 ? 13.07 5.164 -11.969 1 98.19 92 LYS A CA 1
ATOM 739 C C . LYS A 1 92 ? 12.492 4.348 -10.82 1 98.19 92 LYS A C 1
ATOM 741 O O . LYS A 1 92 ? 11.406 3.77 -10.945 1 98.19 92 LYS A O 1
ATOM 746 N N . ARG A 1 93 ? 13.188 4.359 -9.727 1 98.56 93 ARG A N 1
ATOM 747 C CA . ARG A 1 93 ? 12.734 3.633 -8.547 1 98.56 93 ARG A CA 1
ATOM 748 C C . ARG A 1 93 ? 11.438 4.23 -8.008 1 98.56 93 ARG A C 1
ATOM 750 O O . ARG A 1 93 ? 10.523 3.502 -7.629 1 98.56 93 ARG A O 1
ATOM 757 N N . ALA A 1 94 ? 11.367 5.559 -7.973 1 98.81 94 ALA A N 1
ATOM 758 C CA . ALA A 1 94 ? 10.18 6.242 -7.469 1 98.81 94 ALA A CA 1
ATOM 759 C C . ALA A 1 94 ? 8.945 5.895 -8.305 1 98.81 94 ALA A C 1
ATOM 761 O O . ALA A 1 94 ? 7.844 5.762 -7.77 1 98.81 94 ALA A O 1
ATOM 762 N N . LYS A 1 95 ? 9.141 5.758 -9.57 1 98.44 95 LYS A N 1
ATOM 763 C CA . LYS A 1 95 ? 8.023 5.379 -10.438 1 98.44 95 LYS A CA 1
ATOM 764 C C . LYS A 1 95 ? 7.555 3.959 -10.141 1 98.44 95 LYS A C 1
ATOM 766 O O . LYS A 1 95 ? 6.352 3.686 -10.133 1 98.44 95 LYS A O 1
ATOM 771 N N . ILE A 1 96 ? 8.453 3.074 -9.898 1 98.69 96 ILE A N 1
ATOM 772 C CA . ILE A 1 96 ? 8.109 1.711 -9.516 1 98.69 96 ILE A CA 1
ATOM 773 C C . ILE A 1 96 ? 7.348 1.728 -8.188 1 98.69 96 ILE A C 1
ATOM 775 O O . ILE A 1 96 ? 6.324 1.054 -8.039 1 98.69 96 ILE A O 1
ATOM 779 N N . GLU A 1 97 ? 7.836 2.562 -7.262 1 98.75 97 GLU A N 1
ATOM 780 C CA . GLU A 1 97 ? 7.16 2.709 -5.973 1 98.75 97 GLU A CA 1
ATOM 781 C C . GLU A 1 97 ? 5.738 3.23 -6.152 1 98.75 97 GLU A C 1
ATOM 783 O O . GLU A 1 97 ? 4.824 2.809 -5.441 1 98.75 97 GLU A O 1
ATOM 788 N N . SER A 1 98 ? 5.586 4.117 -7.066 1 98.81 98 SER A N 1
ATOM 789 C CA . SER A 1 98 ? 4.262 4.652 -7.352 1 98.81 98 SER A CA 1
ATOM 790 C C . SER A 1 98 ? 3.312 3.557 -7.828 1 98.81 98 SER A C 1
ATOM 792 O O . SER A 1 98 ? 2.158 3.494 -7.398 1 98.81 98 SER A O 1
ATOM 794 N N . VAL A 1 99 ? 3.748 2.654 -8.68 1 98.75 99 VAL A N 1
ATOM 795 C CA . VAL A 1 99 ? 2.943 1.537 -9.164 1 98.75 99 VAL A CA 1
ATOM 796 C C . VAL A 1 99 ? 2.557 0.633 -7.992 1 98.75 99 VAL A C 1
ATOM 798 O O . VAL A 1 99 ? 1.398 0.231 -7.867 1 98.75 99 VAL A O 1
ATOM 801 N N . LEU A 1 100 ? 3.541 0.325 -7.156 1 98.81 100 LEU A N 1
ATOM 802 C CA . LEU A 1 100 ? 3.328 -0.602 -6.051 1 98.81 100 LEU A CA 1
ATOM 803 C C . LEU A 1 100 ? 2.34 -0.026 -5.039 1 98.81 100 LEU A C 1
ATOM 805 O O . LEU A 1 100 ? 1.468 -0.741 -4.543 1 98.81 100 LEU A O 1
ATOM 809 N N . ASP A 1 101 ? 2.502 1.271 -4.715 1 98.69 101 ASP A N 1
ATOM 810 C CA . ASP A 1 101 ? 1.568 1.923 -3.803 1 98.69 101 ASP A CA 1
ATOM 811 C C . ASP A 1 101 ? 0.16 1.957 -4.391 1 98.69 101 ASP A C 1
ATOM 813 O O . ASP A 1 101 ? -0.817 1.672 -3.697 1 98.69 101 ASP A O 1
ATOM 817 N N . TRP A 1 102 ? 0.042 2.289 -5.66 1 98.62 102 TRP A N 1
ATOM 818 C CA . TRP A 1 102 ? -1.234 2.291 -6.371 1 98.62 102 TRP A CA 1
ATOM 819 C C . TRP A 1 102 ? -1.867 0.903 -6.355 1 98.62 102 TRP A C 1
ATOM 821 O O . TRP A 1 102 ? -3.074 0.767 -6.137 1 98.62 102 TRP A O 1
ATOM 831 N N . HIS A 1 103 ? -1.066 -0.081 -6.551 1 98.62 103 HIS A N 1
ATOM 832 C CA . HIS A 1 103 ? -1.499 -1.474 -6.57 1 98.62 103 HIS A CA 1
ATOM 833 C C . HIS A 1 103 ? -2.26 -1.83 -5.297 1 98.62 103 HIS A C 1
ATOM 835 O O . HIS A 1 103 ? -3.326 -2.449 -5.359 1 98.62 103 HIS A O 1
ATOM 841 N N . HIS A 1 104 ? -1.814 -1.432 -4.125 1 97.81 104 HIS A N 1
ATOM 842 C CA . HIS A 1 104 ? -2.428 -1.756 -2.842 1 97.81 104 HIS A CA 1
ATOM 843 C C . HIS A 1 104 ? -3.875 -1.276 -2.785 1 97.81 104 HIS A C 1
ATOM 845 O O . HIS A 1 104 ? -4.762 -2.014 -2.35 1 97.81 104 HIS A O 1
ATOM 851 N N . SER A 1 105 ? -4.066 -0.069 -3.314 1 96.69 105 SER A N 1
ATOM 852 C CA . SER A 1 105 ? -5.344 0.591 -3.068 1 96.69 105 SER A CA 1
ATOM 853 C C . SER A 1 105 ? -6.305 0.393 -4.238 1 96.69 105 SER A C 1
ATOM 855 O O . SER A 1 105 ? -7.473 0.771 -4.16 1 96.69 105 SER A O 1
ATOM 857 N N . ASN A 1 106 ? -5.797 -0.234 -5.344 1 98.06 106 ASN A N 1
ATOM 858 C CA . ASN A 1 106 ? -6.629 -0.352 -6.539 1 98.06 106 ASN A CA 1
ATOM 859 C C . ASN A 1 106 ? -6.738 -1.801 -7.004 1 98.06 106 ASN A C 1
ATOM 861 O O . ASN A 1 106 ? -7.664 -2.516 -6.613 1 98.06 106 ASN A O 1
ATOM 865 N N . LEU A 1 107 ? -5.699 -2.303 -7.66 1 98.81 107 LEU A N 1
ATOM 866 C CA . LEU A 1 107 ? -5.77 -3.645 -8.227 1 98.81 107 LEU A CA 1
ATOM 867 C C . LEU A 1 107 ? -6.008 -4.684 -7.137 1 98.81 107 LEU A C 1
ATOM 869 O O . LEU A 1 107 ? -6.91 -5.516 -7.25 1 98.81 107 LEU A O 1
ATOM 873 N N . ARG A 1 108 ? -5.219 -4.656 -6.09 1 98.38 108 ARG A N 1
ATOM 874 C CA . ARG A 1 108 ? -5.336 -5.637 -5.016 1 98.38 108 ARG A CA 1
ATOM 875 C C . ARG A 1 108 ? -6.695 -5.535 -4.332 1 98.38 108 ARG A C 1
ATOM 877 O O . ARG A 1 108 ? -7.355 -6.551 -4.098 1 98.38 108 ARG A O 1
ATOM 884 N N . ARG A 1 109 ? -7.062 -4.285 -4.02 1 96.94 109 ARG A N 1
ATOM 885 C CA . ARG A 1 109 ? -8.359 -4.082 -3.379 1 96.94 109 ARG A CA 1
ATOM 886 C C . ARG A 1 109 ? -9.484 -4.68 -4.219 1 96.94 109 ARG A C 1
ATOM 888 O O . ARG A 1 109 ? -10.359 -5.371 -3.691 1 96.94 109 ARG A O 1
ATOM 895 N N . GLY A 1 110 ? -9.477 -4.402 -5.531 1 98.12 110 GLY A N 1
ATOM 896 C CA . GLY A 1 110 ? -10.508 -4.91 -6.426 1 98.12 110 GLY A CA 1
ATOM 897 C C . GLY A 1 110 ? -10.469 -6.418 -6.586 1 98.12 110 GLY A C 1
ATOM 898 O O . GLY A 1 110 ? -11.5 -7.086 -6.469 1 98.12 110 GLY A O 1
ATOM 899 N N . SER A 1 111 ? -9.297 -6.922 -6.824 1 98.38 111 SER A N 1
ATOM 900 C CA . SER A 1 111 ? -9.125 -8.352 -7.082 1 98.38 111 SER A CA 1
ATOM 901 C C . SER A 1 111 ? -9.508 -9.18 -5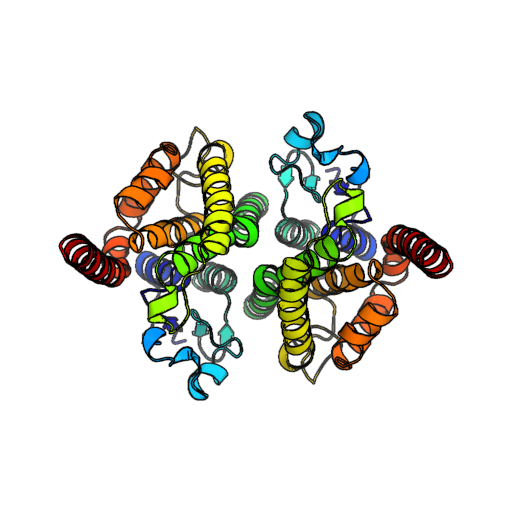.859 1 98.38 111 SER A C 1
ATOM 903 O O . SER A 1 111 ? -10.273 -10.141 -5.969 1 98.38 111 SER A O 1
ATOM 905 N N . VAL A 1 112 ? -9 -8.844 -4.68 1 96.62 112 VAL A N 1
ATOM 906 C CA . VAL A 1 112 ? -9.305 -9.562 -3.451 1 96.62 112 VAL A CA 1
ATOM 907 C C . VAL A 1 112 ? -10.797 -9.469 -3.145 1 96.62 112 VAL A C 1
ATOM 909 O O . VAL A 1 112 ? -11.438 -10.469 -2.805 1 96.62 112 VAL A O 1
ATOM 912 N N . GLY A 1 113 ? -11.359 -8.227 -3.295 1 96.5 113 GLY A N 1
ATOM 913 C CA . GLY A 1 113 ? -12.781 -8.047 -3.059 1 96.5 113 GLY A CA 1
ATOM 914 C C . GLY A 1 113 ? -13.648 -8.906 -3.955 1 96.5 113 GLY A C 1
ATOM 915 O O . GLY A 1 113 ? -14.617 -9.516 -3.492 1 96.5 113 GLY A O 1
ATOM 916 N N . TYR A 1 114 ? -13.281 -9.016 -5.184 1 98.19 114 TYR A N 1
ATOM 917 C CA . TYR A 1 114 ? -14.086 -9.766 -6.145 1 98.19 114 TYR A CA 1
ATOM 918 C C . TYR A 1 114 ? -13.914 -11.266 -5.949 1 98.19 114 TYR A C 1
ATOM 920 O O . TYR A 1 114 ? -14.891 -11.984 -5.754 1 98.19 114 TYR A O 1
ATOM 928 N N . VAL A 1 115 ? -12.727 -11.727 -5.891 1 97.75 115 VAL A N 1
ATOM 929 C CA . VAL A 1 115 ? -12.43 -13.156 -5.918 1 97.75 115 VAL A CA 1
ATOM 930 C C . VAL A 1 115 ? -12.859 -13.797 -4.602 1 97.75 115 VAL A C 1
ATOM 932 O O . VAL A 1 115 ? -13.461 -14.875 -4.598 1 97.75 115 VAL A O 1
ATOM 935 N N . LEU A 1 116 ? -12.555 -13.133 -3.496 1 95.44 116 LEU A N 1
ATOM 936 C CA . LEU A 1 116 ? -12.953 -13.664 -2.199 1 95.44 116 LEU A CA 1
ATOM 937 C C . LEU A 1 116 ? -14.477 -13.781 -2.105 1 95.44 116 LEU A C 1
ATOM 939 O O . LEU A 1 116 ? -15 -14.852 -1.786 1 95.44 116 LEU A O 1
ATOM 943 N N . ASN A 1 117 ? -15.172 -12.734 -2.557 1 96.62 117 ASN A N 1
ATOM 944 C CA . ASN A 1 117 ? -16.609 -12.633 -2.293 1 96.62 117 ASN A CA 1
ATOM 945 C C . ASN A 1 117 ? -17.422 -13.367 -3.35 1 96.62 117 ASN A C 1
ATOM 947 O O . ASN A 1 117 ? -18.594 -13.664 -3.133 1 96.62 117 ASN A O 1
ATOM 951 N N . SER A 1 118 ? -16.797 -13.664 -4.457 1 96.38 118 SER A N 1
ATOM 952 C CA . SER A 1 118 ? -17.531 -14.359 -5.512 1 96.38 118 SER A CA 1
ATOM 953 C C . SER A 1 118 ? -17.188 -15.852 -5.531 1 96.38 118 SER A C 1
ATOM 955 O O . SER A 1 118 ? -17.938 -16.656 -6.098 1 96.38 118 SER A O 1
ATOM 957 N N . THR A 1 119 ? -16.031 -16.203 -4.887 1 94.62 119 THR A N 1
ATOM 958 C CA . THR A 1 119 ? -15.609 -17.562 -5.191 1 94.62 119 THR A CA 1
ATOM 959 C C . THR A 1 119 ? -14.953 -18.203 -3.975 1 94.62 119 THR A C 1
ATOM 961 O O . THR A 1 119 ? -15.344 -19.297 -3.555 1 94.62 119 THR A O 1
ATOM 964 N N . LEU A 1 120 ? -14.07 -17.562 -3.229 1 93.31 120 LEU A N 1
ATOM 965 C CA . LEU A 1 120 ? -13.156 -18.25 -2.322 1 93.31 120 LEU A CA 1
ATOM 966 C C . LEU A 1 120 ? -13.719 -18.281 -0.904 1 93.31 120 LEU A C 1
ATOM 968 O O . LEU A 1 120 ? -13.273 -19.078 -0.074 1 93.31 120 LEU A O 1
ATOM 972 N N . ALA A 1 121 ? -14.664 -17.406 -0.585 1 91.38 121 ALA A N 1
ATOM 973 C CA . ALA A 1 121 ? -15.156 -17.234 0.777 1 91.38 121 ALA A CA 1
ATOM 974 C C . ALA A 1 121 ? -15.594 -18.562 1.383 1 91.38 121 ALA A C 1
ATOM 976 O O . ALA A 1 121 ? -15.25 -18.875 2.523 1 91.38 121 ALA A O 1
ATOM 977 N N . PRO A 1 122 ? -16.203 -19.438 0.638 1 87.12 122 PRO A N 1
ATOM 978 C CA . PRO A 1 122 ? -16.672 -20.703 1.229 1 87.12 122 PRO A CA 1
ATOM 979 C C . PRO A 1 122 ? -15.516 -21.594 1.68 1 87.12 122 PRO A C 1
ATOM 981 O O . PRO A 1 122 ? -15.641 -22.312 2.672 1 87.12 122 PRO A O 1
ATOM 984 N N . ALA A 1 123 ? -14.438 -21.594 0.991 1 82.19 123 ALA A N 1
ATOM 985 C CA . ALA A 1 123 ? -13.258 -22.375 1.352 1 82.19 123 ALA A CA 1
ATOM 986 C C . ALA A 1 123 ? -12.695 -21.938 2.697 1 82.19 123 ALA A C 1
ATOM 988 O O . ALA A 1 123 ? -11.984 -22.688 3.361 1 82.19 123 ALA A O 1
ATOM 989 N N . LEU A 1 124 ? -13.062 -20.734 3.131 1 81.12 124 LEU A N 1
ATOM 990 C CA . LEU A 1 124 ? -12.594 -20.188 4.402 1 81.12 124 LEU A CA 1
ATOM 991 C C . LEU A 1 124 ? -13.703 -20.203 5.441 1 81.12 124 LEU A C 1
ATOM 993 O O . LEU A 1 124 ? -13.578 -19.594 6.504 1 81.12 124 LEU A O 1
ATOM 997 N N . GLY A 1 125 ? -14.789 -20.812 5.102 1 84.62 125 GLY A N 1
ATOM 998 C CA . GLY A 1 125 ? -15.914 -20.938 6.016 1 84.62 125 GLY A CA 1
ATOM 999 C C . GLY A 1 125 ? -16.781 -19.688 6.07 1 84.62 125 GLY A C 1
ATOM 1000 O O . GLY A 1 125 ? -17.5 -19.469 7.047 1 84.62 125 GLY A O 1
ATOM 1001 N N . LEU A 1 126 ? -16.688 -18.859 5.098 1 88.94 126 LEU A N 1
ATOM 1002 C CA . LEU A 1 126 ? -17.438 -17.609 5.027 1 88.94 126 LEU A CA 1
ATOM 1003 C C . LEU A 1 126 ? -18.469 -17.672 3.902 1 88.94 126 LEU A C 1
ATOM 1005 O O . LEU A 1 126 ? -18.297 -18.406 2.93 1 88.94 126 LEU A O 1
ATOM 1009 N N . PRO A 1 127 ? -19.562 -16.906 4.113 1 93.94 127 PRO A N 1
ATOM 1010 C CA . PRO A 1 127 ? -20.531 -16.859 3.014 1 93.94 127 PRO A CA 1
ATOM 1011 C C . PRO A 1 127 ? -20.062 -15.945 1.872 1 93.94 127 PRO A C 1
ATOM 1013 O O . PRO A 1 127 ? -19.297 -15.008 2.096 1 93.94 127 PRO A O 1
ATOM 1016 N N . LEU A 1 128 ? -20.594 -16.281 0.659 1 94.75 128 LEU A N 1
ATOM 1017 C CA . LEU A 1 128 ? -20.406 -15.359 -0.453 1 94.75 128 LEU A CA 1
ATOM 1018 C C . LEU A 1 128 ? -21.156 -14.047 -0.21 1 94.75 128 LEU A C 1
ATOM 1020 O O . LEU A 1 128 ? -22.125 -14.016 0.558 1 94.75 128 LEU A O 1
ATOM 1024 N N . ASN A 1 129 ? -20.641 -12.984 -0.746 1 95.31 129 ASN A N 1
ATOM 1025 C CA . ASN A 1 129 ? -21.234 -11.664 -0.635 1 95.31 129 ASN A CA 1
ATOM 1026 C C . ASN A 1 129 ? -21.328 -10.977 -1.995 1 95.31 129 ASN A C 1
ATOM 1028 O O . ASN A 1 129 ? -20.422 -10.258 -2.4 1 95.31 129 ASN A O 1
ATOM 1032 N N . PRO A 1 130 ? -22.5 -11.117 -2.629 1 96.12 130 PRO A N 1
ATOM 1033 C CA . PRO A 1 130 ? -22.641 -10.609 -3.994 1 96.12 130 PRO A CA 1
ATOM 1034 C C . PRO A 1 130 ? -22.438 -9.094 -4.086 1 96.12 130 PRO A C 1
ATOM 1036 O O . PRO A 1 130 ? -21.906 -8.602 -5.078 1 96.12 130 PRO A O 1
ATOM 1039 N N . GLN A 1 131 ? -22.891 -8.422 -3.068 1 94.12 131 GLN A N 1
ATOM 1040 C CA . GLN A 1 131 ? -22.719 -6.969 -3.08 1 94.12 131 GLN A CA 1
ATOM 1041 C C . GLN A 1 131 ? -21.25 -6.582 -3.002 1 94.12 131 GLN A C 1
ATOM 1043 O O . GLN A 1 131 ? -20.781 -5.727 -3.76 1 94.12 131 GLN A O 1
ATOM 1048 N N . ALA A 1 132 ? -20.547 -7.191 -2.137 1 94.31 132 ALA A N 1
ATOM 1049 C CA . ALA A 1 132 ? -19.109 -6.93 -2.004 1 94.31 132 ALA A CA 1
ATOM 1050 C C . ALA A 1 132 ? -18.359 -7.352 -3.264 1 94.31 132 ALA A C 1
ATOM 1052 O O . ALA A 1 132 ? -17.406 -6.68 -3.682 1 94.31 132 ALA A O 1
ATOM 1053 N N . ALA A 1 133 ? -18.797 -8.469 -3.865 1 97.44 133 ALA A N 1
ATOM 1054 C CA . ALA A 1 133 ? -18.203 -8.938 -5.113 1 97.44 133 ALA A CA 1
ATOM 1055 C C . ALA A 1 133 ? -18.391 -7.91 -6.227 1 97.44 133 ALA A C 1
ATOM 1057 O O . ALA A 1 133 ? -17.453 -7.621 -6.977 1 97.44 133 ALA A O 1
ATOM 1058 N N . ALA A 1 134 ? -19.578 -7.383 -6.293 1 97.38 134 ALA A N 1
ATOM 1059 C CA . ALA A 1 134 ? -19.875 -6.398 -7.328 1 97.38 134 ALA A CA 1
ATOM 1060 C C . ALA A 1 134 ? -19.031 -5.137 -7.148 1 97.38 134 ALA A C 1
ATOM 1062 O O . ALA A 1 134 ? -18.531 -4.574 -8.125 1 97.38 134 ALA A O 1
ATOM 1063 N N . GLU A 1 135 ? -18.906 -4.691 -5.93 1 94.88 135 GLU A N 1
ATOM 1064 C CA . GLU A 1 135 ? -18.062 -3.535 -5.629 1 94.88 135 GLU A CA 1
ATOM 1065 C C . GLU A 1 135 ? -16.609 -3.805 -5.969 1 94.88 135 GLU A C 1
ATOM 1067 O O . GLU A 1 135 ? -15.93 -2.953 -6.551 1 94.88 135 GLU A O 1
ATOM 1072 N N . GLY A 1 136 ? -16.156 -5 -5.617 1 97.5 136 GLY A N 1
ATOM 1073 C CA . GLY A 1 136 ? -14.805 -5.398 -5.953 1 97.5 136 GLY A CA 1
ATOM 1074 C C . GLY A 1 136 ? -14.547 -5.449 -7.449 1 97.5 136 GLY A C 1
ATOM 1075 O O . GLY A 1 136 ? -13.492 -5.016 -7.918 1 97.5 136 GLY A O 1
ATOM 1076 N N . GLU A 1 137 ? -15.508 -5.945 -8.172 1 98.31 137 GLU A N 1
ATOM 1077 C CA . GLU A 1 137 ? -15.352 -6.059 -9.617 1 98.31 137 GLU A CA 1
ATOM 1078 C C . GLU A 1 137 ? -15.258 -4.684 -10.273 1 98.31 137 GLU A C 1
ATOM 1080 O O . GLU A 1 137 ? -14.531 -4.504 -11.25 1 98.31 137 GLU A O 1
ATOM 1085 N N . LYS A 1 138 ? -16.031 -3.775 -9.758 1 98 138 LYS A N 1
ATOM 1086 C CA . LYS A 1 138 ? -15.961 -2.414 -10.281 1 98 138 LYS A CA 1
ATOM 1087 C C . LYS A 1 138 ? -14.555 -1.844 -10.133 1 98 138 LYS A C 1
ATOM 1089 O O . LYS A 1 138 ? -14 -1.274 -11.078 1 98 138 LYS A O 1
ATOM 1094 N N . VAL A 1 139 ? -13.945 -1.994 -8.969 1 98 139 VAL A N 1
ATOM 1095 C CA . VAL A 1 139 ? -12.602 -1.504 -8.695 1 98 139 VAL A CA 1
ATOM 1096 C C . VAL A 1 139 ? -11.586 -2.268 -9.547 1 98 139 VAL A C 1
ATOM 1098 O O . VAL A 1 139 ? -10.664 -1.674 -10.102 1 98 139 VAL A O 1
ATOM 1101 N N . LEU A 1 140 ? -11.797 -3.553 -9.664 1 98.75 140 LEU A N 1
ATOM 1102 C CA . LEU A 1 140 ? -10.922 -4.406 -10.469 1 98.75 140 LEU A CA 1
ATOM 1103 C C . LEU A 1 140 ? -10.93 -3.965 -11.93 1 98.75 140 LEU A C 1
ATOM 1105 O O . LEU A 1 140 ? -9.867 -3.783 -12.531 1 98.75 140 LEU A O 1
ATOM 1109 N N . SER A 1 141 ? -12.102 -3.752 -12.453 1 98.56 141 SER A N 1
ATOM 1110 C CA . SER A 1 141 ? -12.234 -3.348 -13.852 1 98.56 141 SER A CA 1
ATOM 1111 C C . SER A 1 141 ? -11.586 -1.992 -14.102 1 98.56 141 SER A C 1
ATOM 1113 O O . SER A 1 141 ? -10.883 -1.812 -15.094 1 98.56 141 SER A O 1
ATOM 1115 N N . ALA A 1 142 ? -11.812 -1.092 -13.195 1 98.31 142 ALA A N 1
ATOM 1116 C CA . ALA A 1 142 ? -11.188 0.223 -13.312 1 98.31 142 ALA A CA 1
ATOM 1117 C C . ALA A 1 142 ? -9.664 0.119 -13.234 1 98.31 142 ALA A C 1
ATOM 1119 O O . ALA A 1 142 ? -8.953 0.837 -13.938 1 98.31 142 ALA A O 1
ATOM 1120 N N . SER A 1 143 ? -9.18 -0.732 -12.367 1 98.75 143 SER A N 1
ATOM 1121 C CA . SER A 1 143 ? -7.742 -0.927 -12.211 1 98.75 143 SER A CA 1
ATOM 1122 C C . SER A 1 143 ? -7.121 -1.517 -13.469 1 98.75 143 SER A C 1
ATOM 1124 O O . SER A 1 143 ? -6.066 -1.062 -13.922 1 98.75 143 SER A O 1
ATOM 1126 N N . LEU A 1 144 ? -7.773 -2.506 -14.016 1 98.75 144 LEU A N 1
ATOM 1127 C CA . LEU A 1 144 ? -7.285 -3.115 -15.25 1 98.75 144 LEU A CA 1
ATOM 1128 C C . LEU A 1 144 ? -7.262 -2.098 -16.391 1 98.75 144 LEU A C 1
ATOM 1130 O O . LEU A 1 144 ? -6.324 -2.074 -17.188 1 98.75 144 LEU A O 1
ATOM 1134 N N . ALA A 1 145 ? -8.258 -1.291 -16.422 1 98.31 145 ALA A N 1
ATOM 1135 C CA . ALA A 1 145 ? -8.297 -0.243 -17.438 1 98.31 145 ALA A CA 1
ATOM 1136 C C . ALA A 1 145 ? -7.121 0.717 -17.281 1 98.31 145 ALA A C 1
ATOM 1138 O O . ALA A 1 145 ? -6.5 1.119 -18.266 1 98.31 145 ALA A O 1
ATOM 1139 N N . LYS A 1 146 ? -6.824 1.101 -16.047 1 98 146 LYS A N 1
ATOM 1140 C CA . LYS A 1 146 ? -5.711 2.006 -15.781 1 98 146 LYS A CA 1
ATOM 1141 C C . LYS A 1 146 ? -4.379 1.361 -16.156 1 98 146 LYS A C 1
ATOM 1143 O O . LYS A 1 146 ? -3.48 2.031 -16.672 1 98 146 LYS A O 1
ATOM 1148 N N . ILE A 1 147 ? -4.223 0.081 -15.852 1 98.44 147 ILE A N 1
ATOM 1149 C CA . ILE A 1 147 ? -3.014 -0.622 -16.266 1 98.44 147 ILE A CA 1
ATOM 1150 C C . ILE A 1 147 ? -2.9 -0.609 -17.781 1 98.44 147 ILE A C 1
ATOM 1152 O O . ILE A 1 147 ? -1.846 -0.283 -18.328 1 98.44 147 ILE A O 1
ATOM 1156 N N . ASP A 1 148 ? -3.947 -0.869 -18.438 1 97.38 148 ASP A N 1
ATOM 1157 C CA . ASP A 1 148 ? -4 -1.034 -19.875 1 97.38 148 ASP A CA 1
ATOM 1158 C C . ASP A 1 148 ? -3.668 0.275 -20.594 1 97.38 148 ASP A C 1
ATOM 1160 O O . ASP A 1 148 ? -2.998 0.271 -21.625 1 97.38 148 ASP A O 1
ATOM 1164 N N . THR A 1 149 ? -4.098 1.384 -20 1 95.06 149 THR A N 1
ATOM 1165 C CA . THR A 1 149 ? -4.055 2.631 -20.75 1 95.06 149 THR A CA 1
ATOM 1166 C C . THR A 1 149 ? -2.961 3.551 -20.219 1 95.06 149 THR A C 1
ATOM 1168 O O . THR A 1 149 ? -2.521 4.469 -20.922 1 95.06 149 THR A O 1
ATOM 1171 N N . TYR A 1 150 ? -2.521 3.314 -19 1 95.81 150 TYR A N 1
ATOM 1172 C CA . TYR A 1 150 ? -1.582 4.273 -18.438 1 95.81 150 TYR A CA 1
ATOM 1173 C C . TYR A 1 150 ? -0.292 3.586 -18 1 95.81 150 TYR A C 1
ATOM 1175 O O . TYR A 1 150 ? 0.799 3.98 -18.422 1 95.81 150 TYR A O 1
ATOM 1183 N N . TRP A 1 151 ? -0.415 2.535 -17.172 1 97.5 151 TRP A N 1
ATOM 1184 C CA . TRP A 1 151 ? 0.8 1.965 -16.594 1 97.5 151 TRP A CA 1
ATOM 1185 C C . TRP A 1 151 ? 1.616 1.238 -17.656 1 97.5 151 TRP A C 1
ATOM 1187 O O . TRP A 1 151 ? 2.844 1.167 -17.562 1 97.5 151 TRP A O 1
ATOM 1197 N N . LEU A 1 152 ? 0.791 0.591 -18.609 1 96 152 LEU A N 1
ATOM 1198 C CA . LEU A 1 152 ? 1.462 -0.029 -19.75 1 96 152 LEU A CA 1
ATOM 1199 C C . LEU A 1 152 ? 1.622 0.966 -20.891 1 96 152 LEU A C 1
ATOM 1201 O O . LEU A 1 152 ? 0.63 1.434 -21.453 1 96 152 LEU A O 1
ATOM 1205 N N . GLN A 1 153 ? 2.688 1.692 -20.953 1 82.38 153 GLN A N 1
ATOM 1206 C CA . GLN A 1 153 ? 2.975 2.721 -21.953 1 82.38 153 GLN A CA 1
ATOM 1207 C C . GLN A 1 153 ? 3.26 2.102 -23.312 1 82.38 153 GLN A C 1
ATOM 1209 O O . GLN A 1 153 ? 3.426 0.885 -23.422 1 82.38 153 GLN A O 1
ATOM 1214 N N . LYS A 1 154 ? 3.18 2.967 -24.344 1 73.62 154 LYS A N 1
ATOM 1215 C CA . LYS A 1 154 ? 3.24 2.508 -25.719 1 73.62 154 LYS A CA 1
ATOM 1216 C C . LYS A 1 154 ? 4.594 1.871 -26.031 1 73.62 154 LYS A C 1
ATOM 1218 O O . LYS A 1 154 ? 4.668 0.884 -26.766 1 73.62 154 LYS A O 1
ATOM 1223 N N . ASP A 1 155 ? 5.43 2.473 -25.328 1 71.81 155 ASP A N 1
ATOM 1224 C CA . ASP A 1 155 ? 6.781 2.047 -25.688 1 71.81 155 ASP A CA 1
ATOM 1225 C C . ASP A 1 155 ? 7.34 1.081 -24.641 1 71.81 155 ASP A C 1
ATOM 1227 O O . ASP A 1 155 ? 7.281 1.353 -23.438 1 71.81 155 ASP A O 1
ATOM 1231 N N . GLY A 1 156 ? 7.152 -0.282 -24.75 1 78.56 156 GLY A N 1
ATOM 1232 C CA . GLY A 1 156 ? 7.785 -1.286 -23.922 1 78.56 156 GLY A CA 1
ATOM 1233 C C . GLY A 1 156 ? 6.887 -2.477 -23.641 1 78.56 156 GLY A C 1
ATOM 1234 O O . GLY A 1 156 ? 5.672 -2.404 -23.812 1 78.56 156 GLY A O 1
ATOM 1235 N N . SER A 1 157 ? 7.602 -3.453 -23.141 1 89.56 157 SER A N 1
ATOM 1236 C CA . SER A 1 157 ? 6.891 -4.707 -22.922 1 89.56 157 SER A CA 1
ATOM 1237 C C . SER A 1 157 ? 6.355 -4.793 -21.484 1 89.56 157 SER A C 1
ATOM 1239 O O . SER A 1 157 ? 5.441 -5.57 -21.203 1 89.56 157 SER A O 1
ATOM 1241 N N . TYR A 1 158 ? 6.938 -3.857 -20.641 1 97.69 158 TYR A N 1
ATOM 1242 C CA . TYR A 1 158 ? 6.598 -4.008 -19.234 1 97.69 158 TYR A CA 1
ATOM 1243 C C . TYR A 1 158 ? 6.078 -2.699 -18.641 1 97.69 158 TYR A C 1
ATOM 1245 O O . TYR A 1 158 ? 5.934 -1.707 -19.359 1 97.69 158 TYR A O 1
ATOM 1253 N N . LEU A 1 159 ? 5.656 -2.719 -17.406 1 98.25 159 LEU A N 1
ATOM 1254 C CA . LEU A 1 159 ? 5.102 -1.534 -16.766 1 98.25 159 LEU A CA 1
ATOM 1255 C C . LEU A 1 159 ? 6.047 -0.344 -16.906 1 98.25 159 LEU A C 1
ATOM 1257 O O . LEU A 1 159 ? 7.266 -0.513 -16.922 1 98.25 159 LEU A O 1
ATOM 1261 N N . LEU A 1 160 ? 5.449 0.861 -17.016 1 96.75 160 LEU A N 1
ATOM 1262 C CA . LEU A 1 160 ? 6.16 2.133 -17.078 1 96.75 160 LEU A CA 1
ATOM 1263 C C . LEU A 1 160 ? 6.926 2.258 -18.391 1 96.75 160 LEU A C 1
ATOM 1265 O O . LEU A 1 160 ? 7.82 3.098 -18.516 1 96.75 160 LEU A O 1
ATOM 1269 N N . GLY A 1 161 ? 6.602 1.357 -19.344 1 94.56 161 GLY A N 1
ATOM 1270 C CA . GLY A 1 161 ? 7.289 1.374 -20.641 1 94.56 161 GLY A CA 1
ATOM 1271 C C . GLY A 1 161 ? 8.703 0.826 -20.562 1 94.56 161 GLY A C 1
ATOM 1272 O O . GLY A 1 161 ? 9.531 1.117 -21.422 1 94.56 161 GLY A O 1
ATOM 1273 N N . ASN A 1 162 ? 9.023 0.076 -19.5 1 95.12 162 ASN A N 1
ATOM 1274 C CA . ASN A 1 162 ? 10.352 -0.493 -19.328 1 95.12 162 ASN A CA 1
ATOM 1275 C C . ASN A 1 162 ? 10.609 -1.639 -20.297 1 95.12 162 ASN A C 1
ATOM 1277 O O . ASN A 1 162 ? 9.68 -2.342 -20.688 1 95.12 162 ASN A O 1
ATOM 1281 N N . SER A 1 163 ? 11.867 -1.846 -20.609 1 94.88 163 SER A N 1
ATOM 1282 C CA . SER A 1 163 ? 12.258 -2.945 -21.484 1 94.88 163 SER A CA 1
ATOM 1283 C C . SER A 1 163 ? 12.547 -4.211 -20.688 1 94.88 163 SER A C 1
ATOM 1285 O O . SER A 1 163 ? 12.656 -5.301 -21.25 1 94.88 163 SER A O 1
ATOM 1287 N N . GLN A 1 164 ? 12.664 -4.051 -19.422 1 96.06 164 GLN A N 1
ATOM 1288 C CA . GLN A 1 164 ? 12.93 -5.184 -18.531 1 96.06 164 GLN A CA 1
ATOM 1289 C C . GLN A 1 164 ? 11.961 -5.207 -17.359 1 96.06 164 GLN A C 1
ATOM 1291 O O . GLN A 1 164 ? 11.414 -4.168 -16.984 1 96.06 164 GLN A O 1
ATOM 1296 N N . LEU A 1 165 ? 11.836 -6.359 -16.734 1 97.25 165 LEU A N 1
ATOM 1297 C CA . LEU A 1 165 ? 10.93 -6.602 -15.625 1 97.25 165 LEU A CA 1
ATOM 1298 C C . LEU A 1 165 ? 11.383 -5.84 -14.383 1 97.25 165 LEU A C 1
ATOM 1300 O O . LEU A 1 165 ? 12.578 -5.699 -14.133 1 97.25 165 LEU A O 1
ATOM 1304 N N . SER A 1 166 ? 10.453 -5.371 -13.633 1 98.62 166 SER A N 1
ATOM 1305 C CA . SER A 1 166 ? 10.688 -4.91 -12.266 1 98.62 166 SER A CA 1
ATOM 1306 C C . SER A 1 166 ? 9.844 -5.691 -11.266 1 98.62 166 SER A C 1
ATOM 1308 O O . SER A 1 166 ? 9.008 -6.512 -11.656 1 98.62 166 SER A O 1
ATOM 1310 N N . ILE A 1 167 ? 10 -5.445 -10 1 98.81 167 ILE A N 1
ATOM 1311 C CA . ILE A 1 167 ? 9.219 -6.113 -8.969 1 98.81 167 ILE A CA 1
ATOM 1312 C C . ILE A 1 167 ? 7.75 -5.734 -9.109 1 98.81 167 ILE A C 1
ATOM 1314 O O . ILE A 1 167 ? 6.867 -6.492 -8.703 1 98.81 167 ILE A O 1
ATOM 1318 N N . ALA A 1 168 ? 7.449 -4.57 -9.672 1 98.81 168 ALA A N 1
ATOM 1319 C CA . ALA A 1 168 ? 6.059 -4.168 -9.883 1 98.81 168 ALA A CA 1
ATOM 1320 C C . ALA A 1 168 ? 5.352 -5.121 -10.844 1 98.81 168 ALA A C 1
ATOM 1322 O O . ALA A 1 168 ? 4.191 -5.477 -10.633 1 98.81 168 ALA A O 1
ATOM 1323 N N . ASP A 1 169 ? 6.023 -5.547 -11.891 1 98.81 169 ASP A N 1
ATOM 1324 C CA . ASP A 1 169 ? 5.434 -6.465 -12.859 1 98.81 169 ASP A CA 1
ATOM 1325 C C . ASP A 1 169 ? 5.016 -7.773 -12.195 1 98.81 169 ASP A C 1
ATOM 1327 O O . ASP A 1 169 ? 3.904 -8.258 -12.414 1 98.81 169 ASP A O 1
ATOM 1331 N N . LEU A 1 170 ? 5.879 -8.328 -11.375 1 98.75 170 LEU A N 1
ATOM 1332 C CA . LEU A 1 170 ? 5.602 -9.602 -10.727 1 98.75 170 LEU A CA 1
ATOM 1333 C C . LEU A 1 170 ? 4.414 -9.477 -9.781 1 98.75 170 LEU A C 1
ATOM 1335 O O . LEU A 1 170 ? 3.533 -10.344 -9.766 1 98.75 170 LEU A O 1
ATOM 1339 N N . ASN A 1 171 ? 4.438 -8.414 -9.008 1 98.69 171 ASN A N 1
ATOM 1340 C CA . ASN A 1 171 ? 3.355 -8.219 -8.047 1 98.69 171 ASN A CA 1
ATOM 1341 C C . ASN A 1 171 ? 2.002 -8.109 -8.742 1 98.69 171 ASN A C 1
ATOM 1343 O O . ASN A 1 171 ? 1.039 -8.766 -8.344 1 98.69 171 ASN A O 1
ATOM 1347 N N . LEU A 1 172 ? 1.94 -7.301 -9.781 1 98.88 172 LEU A N 1
ATOM 1348 C CA . LEU A 1 172 ? 0.657 -7.039 -10.422 1 98.88 172 LEU A CA 1
ATOM 1349 C C . LEU A 1 172 ? 0.186 -8.258 -11.211 1 98.88 172 LEU A C 1
ATOM 1351 O O . LEU A 1 172 ? -0.996 -8.602 -11.18 1 98.88 172 LEU A O 1
ATOM 1355 N N . VAL A 1 173 ? 1.08 -8.945 -11.906 1 98.81 173 VAL A N 1
ATOM 1356 C CA . VAL A 1 173 ? 0.666 -10.086 -12.719 1 98.81 173 VAL A CA 1
ATOM 1357 C C . VAL A 1 173 ? 0.171 -11.211 -11.805 1 98.81 173 VAL A C 1
ATOM 1359 O O . VAL A 1 173 ? -0.841 -11.852 -12.094 1 98.81 173 VAL A O 1
ATOM 1362 N N . CYS A 1 174 ? 0.902 -11.461 -10.703 1 98.81 174 CYS A N 1
ATOM 1363 C CA . CYS A 1 174 ? 0.468 -12.508 -9.781 1 98.81 174 CYS A CA 1
ATOM 1364 C 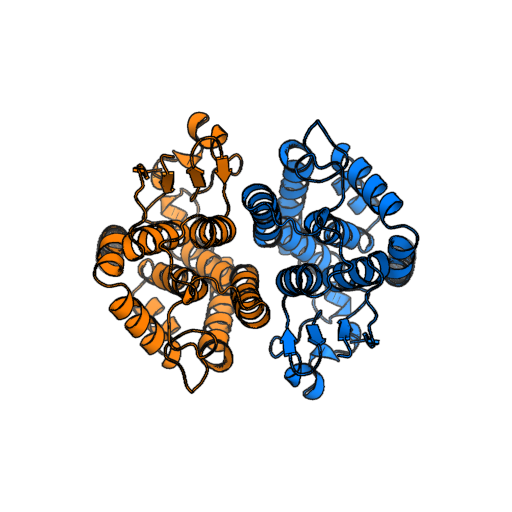C . CYS A 1 174 ? -0.898 -12.18 -9.188 1 98.81 174 CYS A C 1
ATOM 1366 O O . CYS A 1 174 ? -1.703 -13.078 -8.945 1 98.81 174 CYS A O 1
ATOM 1368 N N . GLU A 1 175 ? -1.155 -10.898 -8.953 1 98.69 175 GLU A N 1
ATOM 1369 C CA . GLU A 1 175 ? -2.477 -10.477 -8.492 1 98.69 175 GLU A CA 1
ATOM 1370 C C . GLU A 1 175 ? -3.553 -10.836 -9.516 1 98.69 175 GLU A C 1
ATOM 1372 O O . GLU A 1 175 ? -4.598 -11.383 -9.164 1 98.69 175 GLU A O 1
ATOM 1377 N N . ILE A 1 176 ? -3.301 -10.508 -10.758 1 98.75 176 ILE A N 1
ATOM 1378 C CA . ILE A 1 176 ? -4.281 -10.734 -11.812 1 98.75 176 ILE A CA 1
ATOM 1379 C C . ILE A 1 176 ? -4.516 -12.234 -11.984 1 98.75 176 ILE A C 1
ATOM 1381 O O . ILE A 1 176 ? -5.637 -12.664 -12.266 1 98.75 176 ILE A O 1
ATOM 1385 N N . MET A 1 177 ? -3.5 -13.055 -11.703 1 98.19 177 MET A N 1
ATOM 1386 C CA . MET A 1 177 ? -3.615 -14.508 -11.82 1 98.19 177 MET A CA 1
ATOM 1387 C C . MET A 1 177 ? -4.629 -15.055 -10.828 1 98.19 177 MET A C 1
ATOM 1389 O O . MET A 1 177 ? -5.094 -16.188 -10.969 1 98.19 177 MET A O 1
ATOM 1393 N N . GLN A 1 178 ? -5.023 -14.289 -9.859 1 96.81 178 GLN A N 1
ATOM 1394 C CA . GLN A 1 178 ? -6.055 -14.703 -8.914 1 96.81 178 GLN A CA 1
ATOM 1395 C C . GLN A 1 178 ? -7.387 -14.938 -9.625 1 96.81 178 GLN A C 1
ATOM 1397 O O . GLN A 1 178 ? -8.234 -15.68 -9.133 1 96.81 178 GLN A O 1
ATOM 1402 N N . LEU A 1 179 ? -7.547 -14.344 -10.773 1 97.75 179 LEU A N 1
ATOM 1403 C CA . LEU A 1 179 ? -8.781 -14.484 -11.531 1 97.75 179 LEU A CA 1
ATOM 1404 C C . LEU A 1 179 ? -8.93 -15.906 -12.055 1 97.75 179 LEU A C 1
ATOM 1406 O O . LEU A 1 179 ? -10.016 -16.297 -12.5 1 97.75 179 LEU A O 1
ATOM 1410 N N . GLU A 1 180 ? -7.871 -16.703 -11.945 1 96.38 180 GLU A N 1
ATOM 1411 C CA . GLU A 1 180 ? -7.941 -18.109 -12.328 1 96.38 180 GLU A CA 1
ATOM 1412 C C . GLU A 1 180 ? -8.891 -18.891 -11.43 1 96.38 180 GLU A C 1
ATOM 1414 O O . GLU A 1 180 ? -9.367 -19.969 -11.789 1 96.38 180 GLU A O 1
ATOM 1419 N N . PHE A 1 181 ? -9.203 -18.344 -10.234 1 94.69 181 PHE A N 1
ATOM 1420 C CA . PHE A 1 181 ? -10.094 -19.031 -9.297 1 94.69 181 PHE A CA 1
ATOM 1421 C C . PHE A 1 181 ? -11.547 -18.891 -9.727 1 94.69 181 PHE A C 1
ATOM 1423 O O . PHE A 1 181 ? -12.398 -19.688 -9.344 1 94.69 181 PHE A O 1
ATOM 1430 N N . VAL A 1 182 ? -11.836 -17.797 -10.492 1 95.44 182 VAL A N 1
ATOM 1431 C CA . VAL A 1 182 ? -13.242 -17.531 -10.789 1 95.44 182 VAL A CA 1
ATOM 1432 C C . VAL A 1 182 ? -13.656 -18.297 -12.047 1 95.44 182 VAL A C 1
ATOM 1434 O O . VAL A 1 182 ? -12.812 -18.891 -12.727 1 95.44 182 VAL A O 1
ATOM 1437 N N . ASP A 1 183 ? -14.945 -18.281 -12.312 1 93.25 183 ASP A N 1
ATOM 1438 C CA . ASP A 1 183 ? -15.484 -18.938 -13.5 1 93.25 183 ASP A CA 1
ATOM 1439 C C . ASP A 1 183 ? -14.812 -18.406 -14.766 1 93.25 183 ASP A C 1
ATOM 1441 O O . ASP A 1 183 ? -14.594 -17.203 -14.906 1 93.25 183 ASP A O 1
ATOM 1445 N N . GLU A 1 184 ? -14.562 -19.359 -15.672 1 93.94 184 GLU A N 1
ATOM 1446 C CA . GLU A 1 184 ? -13.828 -19.031 -16.891 1 93.94 184 GLU A CA 1
ATOM 1447 C C . GLU A 1 184 ? -14.547 -17.938 -17.672 1 93.94 184 GLU A C 1
ATOM 1449 O O . GLU A 1 184 ? -13.906 -17.047 -18.25 1 93.94 184 GLU A O 1
ATOM 1454 N N . LYS A 1 185 ? -15.805 -17.984 -17.75 1 94.69 185 LYS A N 1
ATOM 1455 C CA . LYS A 1 185 ? -16.578 -16.984 -18.469 1 94.69 185 LYS A CA 1
ATOM 1456 C C . LYS A 1 185 ? -16.422 -15.602 -17.828 1 94.69 185 LYS A C 1
ATOM 1458 O O . LYS A 1 185 ? -16.312 -14.594 -18.531 1 94.69 185 LYS A O 1
ATOM 1463 N N . ASP A 1 186 ? -16.406 -15.586 -16.516 1 95.56 186 ASP A N 1
ATOM 1464 C CA . ASP A 1 186 ? -16.219 -14.328 -15.797 1 95.56 186 ASP A CA 1
ATOM 1465 C C . ASP A 1 186 ? -14.805 -13.789 -15.977 1 95.56 186 ASP A C 1
ATOM 1467 O O . ASP A 1 186 ? -14.617 -12.586 -16.172 1 95.56 186 ASP A O 1
ATOM 1471 N N . ARG A 1 187 ? -13.852 -14.68 -15.852 1 97.06 187 ARG A N 1
ATOM 1472 C CA . ARG A 1 187 ? -12.469 -14.273 -16.062 1 97.06 187 ARG A CA 1
ATOM 1473 C C . ARG A 1 187 ? -12.289 -13.656 -17.453 1 97.06 187 ARG A C 1
ATOM 1475 O O . ARG A 1 187 ? -11.703 -12.578 -17.578 1 97.06 187 ARG A O 1
ATOM 1482 N N . ASP A 1 188 ? -12.82 -14.289 -18.484 1 97.19 188 ASP A N 1
ATOM 1483 C CA . ASP A 1 188 ? -12.711 -13.797 -19.859 1 97.19 188 ASP A CA 1
ATOM 1484 C C . ASP A 1 188 ? -13.414 -12.453 -20.016 1 97.19 188 ASP A C 1
ATOM 1486 O O . ASP A 1 188 ? -12.898 -11.547 -20.672 1 97.19 188 ASP A O 1
ATOM 1490 N N . ARG A 1 189 ? -14.57 -12.367 -19.438 1 97.88 189 ARG A N 1
ATOM 1491 C CA . ARG A 1 189 ? -15.344 -11.133 -19.5 1 97.88 189 ARG A CA 1
ATOM 1492 C C . ARG A 1 189 ? -14.555 -9.969 -18.891 1 97.88 189 ARG A C 1
ATOM 1494 O O . ARG A 1 189 ? -14.578 -8.859 -19.422 1 97.88 189 ARG A O 1
ATOM 1501 N N . ILE A 1 190 ? -13.859 -10.219 -17.844 1 98.38 190 ILE A N 1
ATOM 1502 C CA . ILE A 1 190 ? -13.156 -9.188 -17.094 1 98.38 190 ILE A CA 1
ATOM 1503 C C . ILE A 1 190 ? -11.859 -8.812 -17.812 1 98.38 190 ILE A C 1
ATOM 1505 O O . ILE A 1 190 ? -11.508 -7.633 -17.906 1 98.38 190 ILE A O 1
ATOM 1509 N N . LEU A 1 191 ? -11.164 -9.789 -18.391 1 98.5 191 LEU A N 1
ATOM 1510 C CA . LEU A 1 191 ? -9.812 -9.555 -18.891 1 98.5 191 LEU A CA 1
ATOM 1511 C C . LEU A 1 191 ? -9.828 -9.211 -20.375 1 98.5 191 LEU A C 1
ATOM 1513 O O . LEU A 1 191 ? -8.977 -8.461 -20.859 1 98.5 191 LEU A O 1
ATOM 1517 N N . SER A 1 192 ? -10.734 -9.656 -21.156 1 98 192 SER A N 1
ATOM 1518 C CA . SER A 1 192 ? -10.695 -9.641 -22.625 1 98 192 SER A CA 1
ATOM 1519 C C . SER A 1 192 ? -10.68 -8.219 -23.156 1 98 192 SER A C 1
ATOM 1521 O O . SER A 1 192 ? -10.07 -7.949 -24.203 1 98 192 SER A O 1
ATOM 1523 N N . PRO A 1 193 ? -11.273 -7.199 -22.5 1 97.75 193 PRO A N 1
ATOM 1524 C CA . PRO A 1 193 ? -11.25 -5.836 -23.031 1 97.75 193 PRO A CA 1
ATOM 1525 C C . PRO A 1 193 ? -9.875 -5.184 -22.938 1 97.75 193 PRO A C 1
ATOM 1527 O O . PRO A 1 193 ? -9.648 -4.121 -23.516 1 97.75 193 PRO A O 1
ATOM 1530 N N . HIS A 1 194 ? -8.992 -5.758 -22.172 1 97.69 194 HIS A N 1
ATOM 1531 C CA . HIS A 1 194 ? -7.707 -5.137 -21.891 1 97.69 194 HIS A CA 1
ATOM 1532 C C . HIS A 1 194 ? -6.578 -5.844 -22.625 1 97.69 194 HIS A C 1
ATOM 1534 O O . HIS A 1 194 ? -5.781 -6.562 -22.016 1 97.69 194 HIS A O 1
ATOM 1540 N N . LYS A 1 195 ? -6.383 -5.484 -23.875 1 96.5 195 LYS A N 1
ATOM 1541 C CA . LYS A 1 195 ? -5.484 -6.199 -24.781 1 96.5 195 LYS A CA 1
ATOM 1542 C C . LYS A 1 195 ? -4.027 -6.008 -24.375 1 96.5 195 LYS A C 1
ATOM 1544 O O . LYS A 1 195 ? -3.227 -6.945 -24.453 1 96.5 195 LYS A O 1
ATOM 1549 N N . ASN A 1 196 ? -3.682 -4.801 -23.938 1 97.06 196 ASN A N 1
ATOM 1550 C CA . ASN A 1 196 ? -2.305 -4.566 -23.516 1 97.06 196 ASN A CA 1
ATOM 1551 C C . ASN A 1 196 ? -1.965 -5.352 -22.266 1 97.06 196 ASN A C 1
ATOM 1553 O O . ASN A 1 196 ? -0.831 -5.801 -22.094 1 97.06 196 ASN A O 1
ATOM 1557 N N . VAL A 1 197 ? -2.965 -5.508 -21.391 1 98.12 197 VAL A N 1
ATOM 1558 C CA . VAL A 1 197 ? -2.762 -6.293 -20.172 1 98.12 197 VAL A CA 1
ATOM 1559 C C . VAL A 1 197 ? -2.52 -7.754 -20.547 1 98.12 197 VAL A C 1
ATOM 1561 O O . VAL A 1 197 ? -1.615 -8.398 -20 1 98.12 197 VAL A O 1
ATOM 1564 N N . LEU A 1 198 ? -3.322 -8.266 -21.438 1 97.38 198 LEU A N 1
ATOM 1565 C CA . LEU A 1 198 ? -3.178 -9.656 -21.844 1 97.38 198 LEU A CA 1
ATOM 1566 C C . LEU A 1 198 ? -1.807 -9.898 -22.469 1 97.38 198 LEU A C 1
ATOM 1568 O O . LEU A 1 198 ? -1.138 -10.883 -22.141 1 97.38 198 LEU A O 1
ATOM 1572 N N . LYS A 1 199 ? -1.417 -9.023 -23.328 1 97 199 LYS A N 1
ATOM 1573 C CA . LYS A 1 199 ? -0.092 -9.133 -23.938 1 97 199 LYS A CA 1
ATOM 1574 C C . LYS A 1 199 ? 1.003 -9.047 -22.875 1 97 199 LYS A C 1
ATOM 1576 O O . LYS A 1 199 ? 1.969 -9.812 -22.906 1 97 199 LYS A O 1
ATOM 1581 N N . TRP A 1 200 ? 0.851 -8.109 -21.969 1 98.12 200 TRP A N 1
ATOM 1582 C CA . TRP A 1 200 ? 1.801 -7.895 -20.875 1 98.12 200 TRP A CA 1
ATOM 1583 C C . TRP A 1 200 ? 1.922 -9.141 -20 1 98.12 200 TRP A C 1
ATOM 1585 O O . TRP A 1 200 ? 3.027 -9.539 -19.641 1 98.12 200 TRP A O 1
ATOM 1595 N N . ILE A 1 201 ? 0.809 -9.773 -19.688 1 98.06 201 ILE A N 1
ATOM 1596 C CA . ILE A 1 201 ? 0.819 -11.008 -18.906 1 98.06 201 ILE A CA 1
ATOM 1597 C C . ILE A 1 201 ? 1.628 -12.078 -19.641 1 98.06 201 ILE A C 1
ATOM 1599 O O . ILE A 1 201 ? 2.465 -12.75 -19.031 1 98.06 201 ILE A O 1
ATOM 1603 N N . ASP A 1 202 ? 1.422 -12.227 -20.906 1 97.44 202 ASP A N 1
ATOM 1604 C CA . ASP A 1 202 ? 2.152 -13.195 -21.719 1 97.44 202 ASP A CA 1
ATOM 1605 C C . ASP A 1 202 ? 3.646 -12.875 -21.734 1 97.44 202 ASP A C 1
ATOM 1607 O O . ASP A 1 202 ? 4.48 -13.781 -21.703 1 97.44 202 ASP A O 1
ATOM 1611 N N . ASP A 1 203 ? 3.959 -11.609 -21.891 1 97.5 203 ASP A N 1
ATOM 1612 C CA . ASP A 1 203 ? 5.355 -11.188 -21.891 1 97.5 203 ASP A CA 1
ATOM 1613 C C . ASP A 1 203 ? 6.027 -11.547 -20.562 1 97.5 203 ASP A C 1
ATOM 1615 O O . ASP A 1 203 ? 7.164 -12.023 -20.547 1 97.5 203 ASP A O 1
ATOM 1619 N N . VAL A 1 204 ? 5.344 -11.328 -19.438 1 98.5 204 VAL A N 1
ATOM 1620 C CA . VAL A 1 204 ? 5.898 -11.641 -18.125 1 98.5 204 VAL A CA 1
ATOM 1621 C C . VAL A 1 204 ? 6.07 -13.148 -17.969 1 98.5 204 VAL A C 1
ATOM 1623 O O . VAL A 1 204 ? 7.102 -13.617 -17.484 1 98.5 204 VAL A O 1
ATOM 1626 N N . LYS A 1 205 ? 5.062 -13.898 -18.406 1 98.19 205 LYS A N 1
ATOM 1627 C CA . LYS A 1 205 ? 5.137 -15.352 -18.375 1 98.19 205 LYS A CA 1
ATOM 1628 C C . LYS A 1 205 ? 6.371 -15.859 -19.125 1 98.19 205 LYS A C 1
ATOM 1630 O O . LYS A 1 205 ? 7.121 -16.688 -18.609 1 98.19 205 LYS A O 1
ATOM 1635 N N . SER A 1 206 ? 6.566 -15.328 -20.25 1 98 206 SER A N 1
ATOM 1636 C CA . SER A 1 206 ? 7.699 -15.727 -21.078 1 98 206 SER A CA 1
ATOM 1637 C C . SER A 1 206 ? 9.023 -15.352 -20.422 1 98 206 SER A C 1
ATOM 1639 O O . SER A 1 206 ? 9.953 -16.156 -20.391 1 98 206 SER A O 1
ATOM 1641 N N . ALA A 1 207 ? 9.094 -14.188 -19.906 1 98.12 207 ALA A N 1
ATOM 1642 C CA . ALA A 1 207 ? 10.336 -13.672 -19.328 1 98.12 207 ALA A CA 1
ATOM 1643 C C . ALA A 1 207 ? 10.68 -14.406 -18.031 1 98.12 207 ALA A C 1
ATOM 1645 O O . ALA A 1 207 ? 11.836 -14.406 -17.594 1 98.12 207 ALA A O 1
ATOM 1646 N N . THR A 1 208 ? 9.68 -15.062 -17.406 1 98.56 208 THR A N 1
ATOM 1647 C CA . THR A 1 208 ? 9.914 -15.688 -16.109 1 98.56 208 THR A CA 1
ATOM 1648 C C . THR A 1 208 ? 9.82 -17.203 -16.219 1 98.56 208 THR A C 1
ATOM 1650 O O . THR A 1 208 ? 9.758 -17.906 -15.195 1 98.56 208 THR A O 1
ATOM 1653 N N . ALA A 1 209 ? 9.695 -17.672 -17.406 1 98.25 209 ALA A N 1
ATOM 1654 C CA . ALA A 1 209 ? 9.695 -19.109 -17.625 1 98.25 209 ALA A CA 1
ATOM 1655 C C . ALA A 1 209 ? 11 -19.734 -17.156 1 98.25 209 ALA A C 1
ATOM 1657 O O . ALA A 1 209 ? 12.07 -19.141 -17.312 1 98.25 209 ALA A O 1
ATOM 1658 N N . PRO A 1 210 ? 10.922 -20.953 -16.547 1 98.38 210 PRO A N 1
ATOM 1659 C CA . PRO A 1 210 ? 9.758 -21.812 -16.328 1 98.38 210 PRO A CA 1
ATOM 1660 C C . PRO A 1 210 ? 9.102 -21.578 -14.977 1 98.38 210 PRO A C 1
ATOM 1662 O O . PRO A 1 210 ? 8.148 -22.266 -14.617 1 98.38 210 PRO A O 1
ATOM 1665 N N . HIS A 1 211 ? 9.656 -20.609 -14.242 1 98.62 211 HIS A N 1
ATOM 1666 C CA . HIS A 1 211 ? 9.297 -20.453 -12.836 1 98.62 211 HIS A CA 1
ATOM 1667 C C . HIS A 1 211 ? 7.852 -19.984 -12.688 1 98.62 211 HIS A C 1
ATOM 1669 O O . HIS A 1 211 ? 7.176 -20.344 -11.719 1 98.62 211 HIS A O 1
ATOM 1675 N N . PHE A 1 212 ? 7.348 -19.234 -13.641 1 98.5 212 PHE A N 1
ATOM 1676 C CA . PHE A 1 212 ? 5.965 -18.781 -13.617 1 98.5 212 PHE A CA 1
ATOM 1677 C C . PHE A 1 212 ? 5.008 -19.953 -13.531 1 98.5 212 PHE A C 1
ATOM 1679 O O . PHE A 1 212 ? 4.18 -20.031 -12.617 1 98.5 212 PHE A O 1
ATOM 1686 N N . ASP A 1 213 ? 5.141 -20.891 -14.43 1 98 213 ASP A N 1
ATOM 1687 C CA . ASP A 1 213 ? 4.262 -22.047 -14.484 1 98 213 ASP A CA 1
ATOM 1688 C C . ASP A 1 213 ? 4.473 -22.969 -13.273 1 98 213 ASP A C 1
ATOM 1690 O O . ASP A 1 213 ? 3.512 -23.484 -12.711 1 98 213 ASP A O 1
ATOM 1694 N N . GLU A 1 214 ? 5.723 -23.125 -12.93 1 98.31 214 GLU A N 1
ATOM 1695 C CA . GLU A 1 214 ? 6.051 -23.969 -11.789 1 98.31 214 GLU A CA 1
ATOM 1696 C C . GLU A 1 214 ? 5.355 -23.484 -10.516 1 98.31 214 GLU A C 1
ATOM 1698 O O . GLU A 1 214 ? 4.73 -24.266 -9.805 1 98.31 214 GLU A O 1
ATOM 1703 N N . ILE A 1 215 ? 5.438 -22.203 -10.289 1 98.5 215 ILE A N 1
ATOM 1704 C CA . ILE A 1 215 ? 4.934 -21.641 -9.047 1 98.5 215 ILE A CA 1
ATOM 1705 C C . ILE A 1 215 ? 3.41 -21.562 -9.086 1 98.5 215 ILE A C 1
ATOM 1707 O O . ILE A 1 215 ? 2.746 -21.75 -8.07 1 98.5 215 ILE A O 1
ATOM 1711 N N . HIS A 1 216 ? 2.814 -21.375 -10.305 1 98.5 216 HIS A N 1
ATOM 1712 C CA . HIS A 1 216 ? 1.364 -21.266 -10.422 1 98.5 216 HIS A CA 1
ATOM 1713 C C . HIS A 1 216 ? 0.719 -22.641 -10.602 1 98.5 216 HIS A C 1
ATOM 1715 O O . HIS A 1 216 ? -0.503 -22.75 -10.727 1 98.5 216 HIS A O 1
ATOM 1721 N N . ALA A 1 217 ? 1.519 -23.703 -10.594 1 97.88 217 ALA A N 1
ATOM 1722 C CA . ALA A 1 217 ? 0.985 -25.047 -10.82 1 97.88 217 ALA A CA 1
ATOM 1723 C C . ALA A 1 217 ? -0.103 -25.391 -9.805 1 97.88 217 ALA A C 1
ATOM 1725 O O . ALA A 1 217 ? -1.132 -25.969 -10.156 1 97.88 217 ALA A O 1
ATOM 1726 N N . THR A 1 218 ? 0.114 -25.047 -8.562 1 96.38 218 THR A N 1
ATOM 1727 C CA . THR A 1 218 ? -0.866 -25.312 -7.516 1 96.38 218 THR A CA 1
ATOM 1728 C C . THR A 1 218 ? -2.156 -24.547 -7.781 1 96.38 218 THR A C 1
ATOM 1730 O O . THR A 1 218 ? -3.252 -25.078 -7.59 1 96.38 218 THR A O 1
ATOM 1733 N N . LEU A 1 219 ? -2.035 -23.312 -8.195 1 96.06 219 LEU A N 1
ATOM 1734 C CA . LEU A 1 219 ? -3.186 -22.484 -8.523 1 96.06 219 LEU A CA 1
ATOM 1735 C C . LEU A 1 219 ? -3.994 -23.109 -9.664 1 96.06 219 LEU A C 1
ATOM 1737 O O . LEU A 1 219 ? -5.223 -23.172 -9.594 1 96.06 219 LEU A O 1
ATOM 1741 N N . PHE A 1 220 ? -3.338 -23.562 -10.711 1 95.56 220 PHE A N 1
ATOM 1742 C CA . PHE A 1 220 ? -4 -24.156 -11.867 1 95.56 220 PHE A CA 1
ATOM 1743 C C . PHE A 1 220 ? -4.711 -25.438 -11.484 1 95.56 220 PHE A C 1
ATOM 1745 O O . PHE A 1 220 ? -5.801 -25.734 -11.984 1 95.56 220 PHE A O 1
ATOM 1752 N N . LYS A 1 221 ? -4.109 -26.188 -10.562 1 94.31 221 LYS A N 1
ATOM 1753 C CA . LYS A 1 221 ? -4.742 -27.406 -10.086 1 94.31 221 LYS A CA 1
ATOM 1754 C C . LYS A 1 221 ? -6.031 -27.109 -9.336 1 94.31 221 LYS A C 1
ATOM 1756 O O . LYS A 1 221 ? -7.043 -27.781 -9.531 1 94.31 221 LYS A O 1
ATOM 1761 N N . VAL A 1 222 ? -5.953 -26.125 -8.477 1 90.81 222 VAL A N 1
ATOM 1762 C CA . VAL A 1 222 ? -7.129 -25.734 -7.711 1 90.81 222 VAL A CA 1
ATOM 1763 C C . VAL A 1 222 ? -8.211 -25.203 -8.656 1 90.81 222 VAL A C 1
ATOM 1765 O O . VAL A 1 222 ? -9.398 -25.484 -8.461 1 90.81 222 VAL A O 1
ATOM 1768 N N . ASN A 1 223 ? -7.793 -24.406 -9.625 1 91.19 223 ASN A N 1
ATOM 1769 C CA . ASN A 1 223 ? -8.711 -23.922 -10.648 1 91.19 223 ASN A CA 1
ATOM 1770 C C . ASN A 1 223 ? -9.461 -25.062 -11.328 1 91.19 223 ASN A C 1
ATOM 1772 O O . ASN A 1 223 ? -10.672 -24.984 -11.539 1 91.19 223 ASN A O 1
ATOM 1776 N N . GLU A 1 224 ? -8.758 -26.109 -11.648 1 90.81 224 GLU A N 1
ATOM 1777 C CA . GLU A 1 224 ? -9.375 -27.266 -12.289 1 90.81 224 GLU A CA 1
ATOM 1778 C C . GLU A 1 224 ? -10.438 -27.891 -11.391 1 90.81 224 GLU A C 1
ATOM 1780 O O . GLU A 1 224 ? -11.5 -28.297 -11.867 1 90.81 224 GLU A O 1
ATOM 1785 N N . ILE A 1 225 ? -10.148 -27.938 -10.148 1 86.12 225 ILE A N 1
ATOM 1786 C CA . ILE A 1 225 ? -11.086 -28.5 -9.188 1 86.12 225 ILE A CA 1
ATOM 1787 C C . ILE A 1 225 ? -12.344 -27.641 -9.117 1 86.12 225 ILE A C 1
ATOM 1789 O O . ILE A 1 225 ? -13.461 -28.156 -9.148 1 86.12 225 ILE A O 1
ATOM 1793 N N . PHE A 1 226 ? -12.141 -26.328 -9.086 1 85.5 226 PHE A N 1
ATOM 1794 C CA . PHE A 1 226 ? -13.273 -25.406 -9.016 1 85.5 226 PHE A CA 1
ATOM 1795 C C . PHE A 1 226 ? -14.125 -25.5 -10.273 1 85.5 226 PHE A C 1
ATOM 1797 O O . PHE A 1 226 ? -15.352 -25.453 -10.203 1 85.5 226 PHE A O 1
ATOM 1804 N N . GLN A 1 227 ? -13.508 -25.641 -11.406 1 86.88 227 GLN A N 1
ATOM 1805 C CA . GLN A 1 227 ? -14.234 -25.719 -12.672 1 86.88 227 GLN A CA 1
ATOM 1806 C C . GLN A 1 227 ? -15.055 -27 -12.766 1 86.88 227 GLN A C 1
ATOM 1808 O O . GLN A 1 227 ? -16.188 -26.984 -13.242 1 86.88 227 GLN A O 1
ATOM 1813 N N . LYS A 1 228 ? -14.5 -28.078 -12.266 1 86.5 228 LYS A N 1
ATOM 1814 C CA . LYS A 1 228 ? -15.203 -29.344 -12.273 1 86.5 228 LYS A CA 1
ATOM 1815 C C . LYS A 1 228 ? -16.422 -29.312 -11.344 1 86.5 228 LYS A C 1
ATOM 1817 O O . LYS A 1 228 ? -17.484 -29.844 -11.68 1 86.5 228 LYS A O 1
ATOM 1822 N N . GLN A 1 229 ? -16.25 -28.688 -10.266 1 82.75 229 GLN A N 1
ATOM 1823 C CA . GLN A 1 229 ? -17.344 -28.562 -9.305 1 82.75 229 GLN A CA 1
ATOM 1824 C C . GLN A 1 229 ? -18.484 -27.719 -9.875 1 82.75 229 GLN A C 1
ATOM 1826 O O . GLN A 1 229 ? -19.656 -28.031 -9.672 1 82.75 229 GLN A O 1
ATOM 1831 N N . ARG A 1 230 ? -18.203 -26.703 -10.586 1 82.44 230 ARG A N 1
ATOM 1832 C CA . ARG A 1 230 ? -19.188 -25.812 -11.18 1 82.44 230 ARG A CA 1
ATOM 1833 C C . ARG A 1 230 ? -19.938 -26.5 -12.312 1 82.44 230 ARG A C 1
ATOM 1835 O O . ARG A 1 230 ? -21.156 -26.297 -12.469 1 82.44 230 ARG A O 1
ATOM 1842 N N . SER A 1 231 ? -19.203 -27.281 -13.039 1 81.25 231 SER A N 1
ATOM 1843 C CA . SER A 1 231 ? -19.828 -28.016 -14.133 1 81.25 231 SER A CA 1
ATOM 1844 C C . SER A 1 231 ? -20.75 -29.109 -13.617 1 81.25 231 SER A C 1
ATOM 1846 O O . SER A 1 231 ? -21.797 -29.391 -14.211 1 81.25 231 SER A O 1
ATOM 1848 N N . ALA A 1 232 ? -20.406 -29.672 -12.555 1 79.12 232 ALA A N 1
ATOM 1849 C CA . ALA A 1 232 ? -21.234 -30.734 -11.961 1 79.12 232 ALA A CA 1
ATOM 1850 C C . ALA A 1 232 ? -22.469 -30.156 -11.289 1 79.12 232 ALA A C 1
ATOM 1852 O O . ALA A 1 232 ? -23.547 -30.766 -11.328 1 79.12 232 ALA A O 1
ATOM 1853 N N . GLY A 1 233 ? -22.266 -28.984 -10.609 1 67.25 233 GLY A N 1
ATOM 1854 C CA . GLY A 1 233 ? -23.391 -28.344 -9.961 1 67.25 233 GLY A CA 1
ATOM 1855 C C . GLY A 1 233 ? -24.406 -27.781 -10.945 1 67.25 233 GLY A C 1
ATOM 1856 O O . GLY A 1 233 ? -25.594 -27.656 -10.625 1 67.25 233 GLY A O 1
ATOM 1857 N N . ALA A 1 234 ? -24.047 -27.344 -12.07 1 63.94 234 ALA A N 1
ATOM 1858 C CA . ALA A 1 234 ? -24.953 -26.812 -13.094 1 63.94 234 ALA A CA 1
ATOM 1859 C C . ALA A 1 234 ? -25.781 -27.938 -13.711 1 63.94 234 ALA A C 1
ATOM 1861 O O . ALA A 1 234 ? -26.844 -27.672 -14.297 1 63.94 234 ALA A O 1
ATOM 1862 N N . SER A 1 235 ? -25.219 -29.141 -13.695 1 57 235 SER A N 1
ATOM 1863 C CA . SER A 1 235 ? -25.891 -30.297 -14.273 1 57 235 SER A CA 1
ATOM 1864 C C . SER A 1 235 ? -26.875 -30.922 -13.281 1 57 235 SER A C 1
ATOM 1866 O O . SER A 1 235 ? -27.734 -31.719 -13.672 1 57 235 SER A O 1
ATOM 1868 N N . SER A 1 236 ? -26.75 -30.609 -12.039 1 47.84 236 SER A N 1
ATOM 1869 C CA . SER A 1 236 ? -27.75 -31.156 -11.125 1 47.84 236 SER A CA 1
ATOM 1870 C C . SER A 1 236 ? -28.938 -30.203 -10.969 1 47.84 236 SER A C 1
ATOM 1872 O O . SER A 1 236 ? -28.766 -28.984 -11.016 1 47.84 236 SER A O 1
ATOM 1874 N N . MET B 1 1 ? 16.641 22.641 -8.867 1 69.56 1 MET B N 1
ATOM 1875 C CA . MET B 1 1 ? 15.383 22.453 -9.586 1 69.56 1 MET B CA 1
ATOM 1876 C C . MET B 1 1 ? 14.188 22.719 -8.672 1 69.56 1 MET B C 1
ATOM 1878 O O . MET B 1 1 ? 14.258 22.469 -7.469 1 69.56 1 MET B O 1
ATOM 1882 N N . SER B 1 2 ? 13.148 23.422 -9.188 1 92.06 2 SER B N 1
ATOM 1883 C CA . SER B 1 2 ? 12.016 23.891 -8.391 1 92.06 2 SER B CA 1
ATOM 1884 C C . SER B 1 2 ? 11.055 22.75 -8.07 1 92.06 2 SER B C 1
ATOM 1886 O O . SER B 1 2 ? 10.844 21.859 -8.898 1 92.06 2 SER B O 1
ATOM 1888 N N . LEU B 1 3 ? 10.703 22.547 -6.836 1 98.38 3 LEU B N 1
ATOM 1889 C CA . LEU B 1 3 ? 9.742 21.562 -6.383 1 98.38 3 LEU B CA 1
ATOM 1890 C C . LEU B 1 3 ? 8.359 22.172 -6.211 1 98.38 3 LEU B C 1
ATOM 1892 O O . LEU B 1 3 ? 8.219 23.203 -5.539 1 98.38 3 LEU B O 1
ATOM 1896 N N . LYS B 1 4 ? 7.363 21.562 -6.922 1 98.81 4 LYS B N 1
ATOM 1897 C CA . LYS B 1 4 ? 5.961 21.922 -6.758 1 98.81 4 LYS B CA 1
ATOM 1898 C C . LYS B 1 4 ? 5.176 20.797 -6.082 1 98.81 4 LYS B C 1
ATOM 1900 O O . LYS B 1 4 ? 5.332 19.625 -6.434 1 98.81 4 LYS B O 1
ATOM 1905 N N . LEU B 1 5 ? 4.441 21.156 -5.105 1 98.88 5 LEU B N 1
ATOM 1906 C CA . LEU B 1 5 ? 3.545 20.234 -4.426 1 98.88 5 LEU B CA 1
ATOM 1907 C C . LEU B 1 5 ? 2.088 20.562 -4.734 1 98.88 5 LEU B C 1
ATOM 1909 O O . LEU B 1 5 ? 1.601 21.641 -4.375 1 98.88 5 LEU B O 1
ATOM 1913 N N . TYR B 1 6 ? 1.394 19.75 -5.438 1 98.94 6 TYR B N 1
ATOM 1914 C CA . TYR B 1 6 ? -0.047 19.828 -5.648 1 98.94 6 TYR B CA 1
ATOM 1915 C C . TYR B 1 6 ? -0.807 19.141 -4.527 1 98.94 6 TYR B C 1
ATOM 1917 O O . TYR B 1 6 ? -0.781 17.906 -4.422 1 98.94 6 TYR B O 1
ATOM 1925 N N . VAL B 1 7 ? -1.486 19.953 -3.682 1 98.75 7 VAL B N 1
ATOM 1926 C CA . VAL B 1 7 ? -1.962 19.406 -2.418 1 98.75 7 VAL B CA 1
ATOM 1927 C C . VAL B 1 7 ? -3.297 20.047 -2.043 1 98.75 7 VAL B C 1
ATOM 1929 O O . VAL B 1 7 ? -3.662 21.094 -2.576 1 98.75 7 VAL B O 1
ATOM 1932 N N . ASP B 1 8 ? -4.039 19.375 -1.29 1 98.12 8 ASP B N 1
ATOM 1933 C CA . ASP B 1 8 ? -5.133 19.875 -0.462 1 98.12 8 ASP B CA 1
ATOM 1934 C C . ASP B 1 8 ? -4.824 19.688 1.022 1 98.12 8 ASP B C 1
ATOM 1936 O O . ASP B 1 8 ? -4.59 18.562 1.479 1 98.12 8 ASP B O 1
ATOM 1940 N N . ARG B 1 9 ? -4.812 20.75 1.813 1 97.38 9 ARG B N 1
ATOM 1941 C CA . ARG B 1 9 ? -4.418 20.656 3.217 1 97.38 9 ARG B CA 1
ATOM 1942 C C . ARG B 1 9 ? -5.438 19.875 4.027 1 97.38 9 ARG B C 1
ATOM 1944 O O . ARG B 1 9 ? -5.18 19.5 5.176 1 97.38 9 ARG B O 1
ATOM 1951 N N . LEU B 1 10 ? -6.574 19.547 3.43 1 96.12 10 LEU B N 1
ATOM 1952 C CA . LEU B 1 10 ? -7.531 18.672 4.102 1 96.12 10 LEU B CA 1
ATOM 1953 C C . LEU B 1 10 ? -7.211 17.203 3.828 1 96.12 10 LEU B C 1
ATOM 1955 O O . LEU B 1 10 ? -7.773 16.312 4.469 1 96.12 10 LEU B O 1
ATOM 1959 N N . SER B 1 11 ? -6.387 16.953 2.879 1 96.75 11 SER B N 1
ATOM 1960 C CA . SER B 1 11 ? -5.941 15.602 2.535 1 96.75 11 SER B CA 1
ATOM 1961 C C . SER B 1 11 ? -4.84 15.125 3.475 1 96.75 11 SER B C 1
ATOM 1963 O O . SER B 1 11 ? -3.807 15.781 3.615 1 96.75 11 SER B O 1
ATOM 1965 N N . GLN B 1 12 ? -5.059 13.992 4.082 1 97.75 12 GLN B N 1
ATOM 1966 C CA . GLN B 1 12 ? -4.125 13.477 5.074 1 97.75 12 GLN B CA 1
ATOM 1967 C C . GLN B 1 12 ? -2.754 13.219 4.457 1 97.75 12 GLN B C 1
ATOM 1969 O O . GLN B 1 12 ? -1.73 13.609 5.02 1 97.75 12 GLN B O 1
ATOM 1974 N N . PRO B 1 13 ? -2.672 12.586 3.252 1 98.44 13 PRO B N 1
ATOM 1975 C CA . PRO B 1 13 ? -1.34 12.375 2.682 1 98.44 13 PRO B CA 1
ATOM 1976 C C . PRO B 1 13 ? -0.669 13.68 2.254 1 98.44 13 PRO B C 1
ATOM 1978 O O . PRO B 1 13 ? 0.559 13.781 2.283 1 98.44 13 PRO B O 1
ATOM 1981 N N . SER B 1 14 ? -1.443 14.688 1.848 1 98.81 14 SER B N 1
ATOM 1982 C CA . SER B 1 14 ? -0.879 15.992 1.517 1 98.81 14 SER B CA 1
ATOM 1983 C C . SER B 1 14 ? -0.221 16.625 2.732 1 98.81 14 SER B C 1
ATOM 1985 O O . SER B 1 14 ? 0.89 17.156 2.639 1 98.81 14 SER B O 1
ATOM 1987 N N . ARG B 1 15 ? -0.89 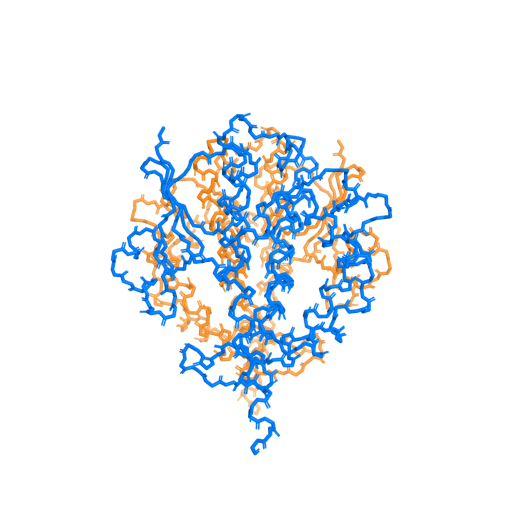16.547 3.832 1 98.88 15 ARG B N 1
ATOM 1988 C CA . ARG B 1 15 ? -0.37 17.156 5.047 1 98.88 15 ARG B CA 1
ATOM 1989 C C . ARG B 1 15 ? 0.944 16.516 5.473 1 98.88 15 ARG B C 1
ATOM 1991 O O . ARG B 1 15 ? 1.868 17.203 5.91 1 98.88 15 ARG B O 1
ATOM 1998 N N . ALA B 1 16 ? 1.048 15.211 5.359 1 98.88 16 ALA B N 1
ATOM 1999 C CA . ALA B 1 16 ? 2.285 14.523 5.711 1 98.88 16 ALA B CA 1
ATOM 2000 C C . ALA B 1 16 ? 3.461 15.047 4.891 1 98.88 16 ALA B C 1
ATOM 2002 O O . ALA B 1 16 ? 4.539 15.297 5.434 1 98.88 16 ALA B O 1
ATOM 2003 N N . ILE B 1 17 ? 3.262 15.266 3.594 1 98.94 17 ILE B N 1
ATOM 2004 C CA . ILE B 1 17 ? 4.316 15.711 2.691 1 98.94 17 ILE B CA 1
ATOM 2005 C C . ILE B 1 17 ? 4.688 17.156 3.004 1 98.94 17 ILE B C 1
ATOM 2007 O O . ILE B 1 17 ? 5.867 17.516 3.033 1 98.94 17 ILE B O 1
ATOM 2011 N N . LEU B 1 18 ? 3.674 18 3.283 1 98.88 18 LEU B N 1
ATOM 2012 C CA . LEU B 1 18 ? 3.924 19.391 3.611 1 98.88 18 LEU B CA 1
ATOM 2013 C C . LEU B 1 18 ? 4.742 19.516 4.895 1 98.88 18 LEU B C 1
ATOM 2015 O O . LEU B 1 18 ? 5.73 20.25 4.938 1 98.88 18 LEU B O 1
ATOM 2019 N N . ILE B 1 19 ? 4.34 18.797 5.941 1 98.88 19 ILE B N 1
ATOM 2020 C CA . ILE B 1 19 ? 5.055 18.828 7.211 1 98.88 19 ILE B CA 1
ATOM 2021 C C . ILE B 1 19 ? 6.492 18.344 7.008 1 98.88 19 ILE B C 1
ATOM 2023 O O . ILE B 1 19 ? 7.434 18.969 7.504 1 98.88 19 ILE B O 1
ATOM 2027 N N . PHE B 1 20 ? 6.719 17.281 6.254 1 98.94 20 PHE B N 1
ATOM 2028 C CA . PHE B 1 20 ? 8.039 16.719 5.98 1 98.94 20 PHE B CA 1
ATOM 2029 C C . PHE B 1 20 ? 8.945 17.766 5.34 1 98.94 20 PHE B C 1
ATOM 2031 O O . PHE B 1 20 ? 10.078 17.953 5.777 1 98.94 20 PHE B O 1
ATOM 2038 N N . CYS B 1 21 ? 8.414 18.422 4.289 1 98.81 21 CYS B N 1
ATOM 2039 C CA . CYS B 1 21 ? 9.219 19.391 3.559 1 98.81 21 CYS B CA 1
ATOM 2040 C C . CYS B 1 21 ? 9.594 20.562 4.449 1 98.81 21 CYS B C 1
ATOM 2042 O O . CYS B 1 21 ? 10.75 20.984 4.477 1 98.81 21 CYS B O 1
ATOM 2044 N N . LYS B 1 22 ? 8.641 21.062 5.164 1 98.44 22 LYS B N 1
ATOM 2045 C CA . LYS B 1 22 ? 8.906 22.203 6.027 1 98.44 22 LYS B CA 1
ATOM 2046 C C . LYS B 1 22 ? 9.898 21.844 7.133 1 98.44 22 LYS B C 1
ATOM 2048 O O . LYS B 1 22 ? 10.828 22.609 7.41 1 98.44 22 LYS B O 1
ATOM 2053 N N . LEU B 1 23 ? 9.719 20.719 7.719 1 98.19 23 LEU B N 1
ATOM 2054 C CA . LEU B 1 23 ? 10.57 20.266 8.812 1 98.19 23 LEU B CA 1
ATOM 2055 C C . LEU B 1 23 ? 12.016 20.094 8.344 1 98.19 23 LEU B C 1
ATOM 2057 O O . LEU B 1 23 ? 12.953 20.312 9.117 1 98.19 23 LEU B O 1
ATOM 2061 N N . ASN B 1 24 ? 12.227 19.703 7.102 1 98.25 24 ASN B N 1
ATOM 2062 C CA . ASN B 1 24 ? 13.562 19.375 6.605 1 98.25 24 ASN B CA 1
ATOM 2063 C C . ASN B 1 24 ? 14.141 20.516 5.762 1 98.25 24 ASN B C 1
ATOM 2065 O O . ASN B 1 24 ? 15.172 20.344 5.109 1 98.25 24 ASN B O 1
ATOM 2069 N N . GLY B 1 25 ? 13.438 21.609 5.691 1 97.44 25 GLY B N 1
ATOM 2070 C CA . GLY B 1 25 ? 13.945 22.781 5.008 1 97.44 25 GLY B CA 1
ATOM 2071 C C . GLY B 1 25 ? 13.961 22.641 3.498 1 97.44 25 GLY B C 1
ATOM 2072 O O . GLY B 1 25 ? 14.773 23.266 2.816 1 97.44 25 GLY B O 1
ATOM 2073 N N . ILE B 1 26 ? 13.156 21.797 2.943 1 98.25 26 ILE B N 1
ATOM 2074 C CA . ILE B 1 26 ? 13.023 21.656 1.497 1 98.25 26 ILE B CA 1
ATOM 2075 C C . ILE B 1 26 ? 12.164 22.781 0.936 1 98.25 26 ILE B C 1
ATOM 2077 O O . ILE B 1 26 ? 11.008 22.938 1.326 1 98.25 26 ILE B O 1
ATOM 2081 N N . GLU B 1 27 ? 12.711 23.562 0.067 1 97.81 27 GLU B N 1
ATOM 2082 C CA . GLU B 1 27 ? 11.961 24.625 -0.577 1 97.81 27 GLU B CA 1
ATOM 2083 C C . GLU B 1 27 ? 10.992 24.078 -1.616 1 97.81 27 GLU B C 1
ATOM 2085 O O . GLU B 1 27 ? 11.359 23.203 -2.412 1 97.81 27 GLU B O 1
ATOM 2090 N N . PHE B 1 28 ? 9.773 24.609 -1.525 1 98.5 28 PHE B N 1
ATOM 2091 C CA . PHE B 1 28 ? 8.773 24.156 -2.48 1 98.5 28 PHE B CA 1
ATOM 2092 C C . PHE B 1 28 ? 7.758 25.25 -2.766 1 98.5 28 PHE B C 1
ATOM 2094 O O . PHE B 1 28 ? 7.629 26.203 -1.985 1 98.5 28 PHE B O 1
ATOM 2101 N N . GLU B 1 29 ? 7.125 25.125 -3.928 1 98.69 29 GLU B N 1
ATOM 2102 C CA . GLU B 1 29 ? 5.914 25.875 -4.25 1 98.69 29 GLU B CA 1
ATOM 2103 C C . GLU B 1 29 ? 4.66 25.062 -3.955 1 98.69 29 GLU B C 1
ATOM 2105 O O . GLU B 1 29 ? 4.504 23.953 -4.469 1 98.69 29 GLU B O 1
ATOM 2110 N N . GLU B 1 30 ? 3.859 25.547 -3.092 1 98.5 30 GLU B N 1
ATOM 2111 C CA . GLU B 1 30 ? 2.588 24.891 -2.805 1 98.5 30 GLU B CA 1
ATOM 2112 C C . GLU B 1 30 ? 1.523 25.281 -3.826 1 98.5 30 GLU B C 1
ATOM 2114 O O . GLU B 1 30 ? 1.254 26.469 -4.031 1 98.5 30 GLU B O 1
ATOM 2119 N N . VAL B 1 31 ? 0.947 24.359 -4.531 1 98.62 31 VAL B N 1
ATOM 2120 C CA . VAL B 1 31 ? -0.13 24.547 -5.5 1 98.62 31 VAL B CA 1
ATOM 2121 C C . VAL B 1 31 ? -1.418 23.922 -4.965 1 98.62 31 VAL B C 1
ATOM 2123 O O . VAL B 1 31 ? -1.646 22.719 -5.129 1 98.62 31 VAL B O 1
ATOM 2126 N N . PRO B 1 32 ? -2.264 24.734 -4.422 1 98.25 32 PRO B N 1
ATOM 2127 C CA . PRO B 1 32 ? -3.482 24.203 -3.818 1 98.25 32 PRO B CA 1
ATOM 2128 C C . PRO B 1 32 ? -4.441 23.609 -4.852 1 98.25 32 PRO B C 1
ATOM 2130 O O . PRO B 1 32 ? -4.652 24.203 -5.914 1 98.25 32 PRO B O 1
ATOM 2133 N N . ILE B 1 33 ? -4.91 22.422 -4.637 1 98.12 33 ILE B N 1
ATOM 2134 C CA . ILE B 1 33 ? -5.984 21.75 -5.359 1 98.12 33 ILE B CA 1
ATOM 2135 C C . ILE B 1 33 ? -7.203 21.594 -4.449 1 98.12 33 ILE B C 1
ATOM 2137 O O . ILE B 1 33 ? -7.195 20.781 -3.52 1 98.12 33 ILE B O 1
ATOM 2141 N N . GLU B 1 34 ? -8.289 22.359 -4.676 1 94.69 34 GLU B N 1
ATOM 2142 C CA . GLU B 1 34 ? -9.484 22.312 -3.84 1 94.69 34 GLU B CA 1
ATOM 2143 C C . GLU B 1 34 ? -10.383 21.141 -4.234 1 94.69 34 GLU B C 1
ATOM 2145 O O . GLU B 1 34 ? -11.188 21.25 -5.156 1 94.69 34 GLU B O 1
ATOM 2150 N N . LEU B 1 35 ? -10.375 20.141 -3.461 1 93 35 LEU B N 1
ATOM 2151 C CA . LEU B 1 35 ? -11.141 18.922 -3.758 1 93 35 LEU B CA 1
ATOM 2152 C C . LEU B 1 35 ? -12.641 19.203 -3.707 1 93 35 LEU B C 1
ATOM 2154 O O . LEU B 1 35 ? -13.398 18.656 -4.512 1 93 35 LEU B O 1
ATOM 2158 N N . SER B 1 36 ? -13.031 20.047 -2.75 1 88.69 36 SER B N 1
ATOM 2159 C CA . SER B 1 36 ? -14.445 20.344 -2.564 1 88.69 36 SER B CA 1
ATOM 2160 C C . SER B 1 36 ? -15.031 21.016 -3.799 1 88.69 36 SER B C 1
ATOM 2162 O O . SER B 1 36 ? -16.25 20.969 -4.027 1 88.69 36 SER B O 1
ATOM 2164 N N . LYS B 1 37 ? -14.195 21.625 -4.629 1 92.31 37 LYS B N 1
ATOM 2165 C CA . LYS B 1 37 ? -14.641 22.312 -5.844 1 92.31 37 LYS B CA 1
ATOM 2166 C C . LYS B 1 37 ? -14.375 21.453 -7.082 1 92.31 37 LYS B C 1
ATOM 2168 O O . LYS B 1 37 ? -14.57 21.922 -8.211 1 92.31 37 LYS B O 1
ATOM 2173 N N . GLY B 1 38 ? -13.797 20.297 -6.871 1 93.56 38 GLY B N 1
ATOM 2174 C CA . GLY B 1 38 ? -13.57 19.359 -7.965 1 93.56 38 GLY B CA 1
ATOM 2175 C C . GLY B 1 38 ? -12.359 19.719 -8.805 1 93.56 38 GLY B C 1
ATOM 2176 O O . GLY B 1 38 ? -12.227 19.25 -9.938 1 93.56 38 GLY B O 1
ATOM 2177 N N . GLN B 1 39 ? -11.438 20.453 -8.297 1 96.81 39 GLN B N 1
ATOM 2178 C CA . GLN B 1 39 ? -10.281 20.906 -9.07 1 96.81 39 GLN B CA 1
ATOM 2179 C C . GLN B 1 39 ? -9.375 19.734 -9.438 1 96.81 39 GLN B C 1
ATOM 2181 O O . GLN B 1 39 ? -8.625 19.812 -10.414 1 96.81 39 GLN B O 1
ATOM 2186 N N . HIS B 1 40 ? -9.445 18.641 -8.688 1 96.56 40 HIS B N 1
ATOM 2187 C CA . HIS B 1 40 ? -8.633 17.469 -8.969 1 96.56 40 HIS B CA 1
ATOM 2188 C C . HIS B 1 40 ? -9.102 16.766 -10.234 1 96.56 40 HIS B C 1
ATOM 2190 O O . HIS B 1 40 ? -8.391 15.898 -10.766 1 96.56 40 HIS B O 1
ATOM 2196 N N . ARG B 1 41 ? -10.219 17.188 -10.758 1 96.38 41 ARG B N 1
ATOM 2197 C CA . ARG B 1 41 ? -10.766 16.547 -11.953 1 96.38 41 ARG B CA 1
ATOM 2198 C C . ARG B 1 41 ? -10.477 17.391 -13.195 1 96.38 41 ARG B C 1
ATOM 2200 O O . ARG B 1 41 ? -10.812 16.984 -14.312 1 96.38 41 ARG B O 1
ATOM 2207 N N . SER B 1 42 ? -9.859 18.531 -13.062 1 97.56 42 SER B N 1
ATOM 2208 C CA . SER B 1 42 ? -9.562 19.406 -14.203 1 97.56 42 SER B CA 1
ATOM 2209 C C . SER B 1 42 ? -8.57 18.75 -15.156 1 97.56 42 SER B C 1
ATOM 2211 O O . SER B 1 42 ? -7.715 17.969 -14.727 1 97.56 42 SER B O 1
ATOM 2213 N N . PRO B 1 43 ? -8.672 19.062 -16.438 1 97.31 43 PRO B N 1
ATOM 2214 C CA . PRO B 1 43 ? -7.691 18.547 -17.391 1 97.31 43 PRO B CA 1
ATOM 2215 C C . PRO B 1 43 ? -6.262 18.969 -17.062 1 97.31 43 PRO B C 1
ATOM 2217 O O . PRO B 1 43 ? -5.324 18.188 -17.281 1 97.31 43 PRO B O 1
ATOM 2220 N N . GLU B 1 44 ? -6.113 20.141 -16.578 1 97.44 44 GLU B N 1
ATOM 2221 C CA . GLU B 1 44 ? -4.789 20.641 -16.219 1 97.44 44 GLU B CA 1
ATOM 2222 C C . GLU B 1 44 ? -4.148 19.781 -15.133 1 97.44 44 GLU B C 1
ATOM 2224 O O . GLU B 1 44 ? -2.982 19.406 -15.25 1 97.44 44 GLU B O 1
ATOM 2229 N N . PHE B 1 45 ? -4.938 19.484 -14.109 1 98.38 45 PHE B N 1
ATOM 2230 C CA . PHE B 1 45 ? -4.375 18.672 -13.031 1 98.38 45 PHE B CA 1
ATOM 2231 C C . PHE B 1 45 ? -4.188 17.234 -13.477 1 98.38 45 PHE B C 1
ATOM 2233 O O . PHE B 1 45 ? -3.25 16.562 -13.039 1 98.38 45 PHE B O 1
ATOM 2240 N N . ALA B 1 46 ? -5.051 16.75 -14.344 1 97.44 46 ALA B N 1
ATOM 2241 C CA . ALA B 1 46 ? -4.941 15.391 -14.852 1 97.44 46 ALA B CA 1
ATOM 2242 C C . ALA B 1 46 ? -3.615 15.172 -15.57 1 97.44 46 ALA B C 1
ATOM 2244 O O . ALA B 1 46 ? -3.121 14.047 -15.648 1 97.44 46 ALA B O 1
ATOM 2245 N N . GLU B 1 47 ? -3.01 16.219 -16.078 1 97.19 47 GLU B N 1
ATOM 2246 C CA . GLU B 1 47 ? -1.702 16.141 -16.719 1 97.19 47 GLU B CA 1
ATOM 2247 C C . GLU B 1 47 ? -0.592 15.922 -15.695 1 97.19 47 GLU B C 1
ATOM 2249 O O . GLU B 1 47 ? 0.49 15.438 -16.031 1 97.19 47 GLU B O 1
ATOM 2254 N N . ILE B 1 48 ? -0.854 16.344 -14.469 1 98.06 48 ILE B N 1
ATOM 2255 C CA . ILE B 1 48 ? 0.104 16.188 -13.383 1 98.06 48 ILE B CA 1
ATOM 2256 C C . ILE B 1 48 ? -0.066 14.805 -12.742 1 98.06 48 ILE B C 1
ATOM 2258 O O . ILE B 1 48 ? 0.912 14.078 -12.547 1 98.06 48 ILE B O 1
ATOM 2262 N N . ASN B 1 49 ? -1.263 14.477 -12.453 1 98.31 49 ASN B N 1
ATOM 2263 C CA . ASN B 1 49 ? -1.615 13.164 -11.914 1 98.31 49 ASN B CA 1
ATOM 2264 C C . ASN B 1 49 ? -2.842 12.586 -12.609 1 98.31 49 ASN B C 1
ATOM 2266 O O . ASN B 1 49 ? -3.975 12.945 -12.289 1 98.31 49 ASN B O 1
ATOM 2270 N N . PRO B 1 50 ? -2.633 11.602 -13.453 1 96.69 50 PRO B N 1
ATOM 2271 C CA . PRO B 1 50 ? -3.74 11.016 -14.211 1 96.69 50 PRO B CA 1
ATOM 2272 C C . PRO B 1 50 ? -4.734 10.273 -13.32 1 96.69 50 PRO B C 1
ATOM 2274 O O . PRO B 1 50 ? -5.828 9.922 -13.766 1 96.69 50 PRO B O 1
ATOM 2277 N N . MET B 1 51 ? -4.383 10.016 -12.055 1 97.56 51 MET B N 1
ATOM 2278 C CA . MET B 1 51 ? -5.309 9.398 -11.109 1 97.56 51 MET B CA 1
ATOM 2279 C C . MET B 1 51 ? -6.27 10.438 -10.539 1 97.56 51 MET B C 1
ATOM 2281 O O . MET B 1 51 ? -7.234 10.086 -9.859 1 97.56 51 MET B O 1
ATOM 2285 N N . LYS B 1 52 ? -5.918 11.734 -10.773 1 97.69 52 LYS B N 1
ATOM 2286 C CA . LYS B 1 52 ? -6.758 12.844 -10.336 1 97.69 52 LYS B CA 1
ATOM 2287 C C . LYS B 1 52 ? -6.91 12.852 -8.82 1 97.69 52 LYS B C 1
ATOM 2289 O O . LYS B 1 52 ? -8.008 13.094 -8.305 1 97.69 52 LYS B O 1
ATOM 2294 N N . GLN B 1 53 ? -5.863 12.539 -8.172 1 97.44 53 GLN B N 1
ATOM 2295 C CA . GLN B 1 53 ? -5.801 12.555 -6.711 1 97.44 53 GLN B CA 1
ATOM 2296 C C . GLN B 1 53 ? -4.641 13.414 -6.223 1 97.44 53 GLN B C 1
ATOM 2298 O O . GLN B 1 53 ? -3.668 13.633 -6.949 1 97.44 53 GLN B O 1
ATOM 2303 N N . VAL B 1 54 ? -4.785 13.961 -5.07 1 98.25 54 VAL B N 1
ATOM 2304 C CA . VAL B 1 54 ? -3.668 14.617 -4.398 1 98.25 54 VAL B CA 1
ATOM 2305 C C . VAL B 1 54 ? -3.121 13.711 -3.297 1 98.25 54 VAL B C 1
ATOM 2307 O O . VAL B 1 54 ? -3.838 12.852 -2.777 1 98.25 54 VAL B O 1
ATOM 2310 N N . PRO B 1 55 ? -1.817 13.82 -2.979 1 98.75 55 PRO B N 1
ATOM 2311 C CA . PRO B 1 55 ? -0.819 14.766 -3.475 1 98.75 55 PRO B CA 1
ATOM 2312 C C . PRO B 1 55 ? -0.169 14.312 -4.777 1 98.75 55 PRO B C 1
ATOM 2314 O O . PRO B 1 55 ? -0.267 13.141 -5.145 1 98.75 55 PRO B O 1
ATOM 2317 N N . ALA B 1 56 ? 0.39 15.188 -5.488 1 98.94 56 ALA B N 1
ATOM 2318 C CA . ALA B 1 56 ? 1.332 14.977 -6.582 1 98.94 56 ALA B CA 1
ATOM 2319 C C . ALA B 1 56 ? 2.453 16 -6.555 1 98.94 56 ALA B C 1
ATOM 2321 O O . ALA B 1 56 ? 2.311 17.078 -5.949 1 98.94 56 ALA B O 1
ATOM 2322 N N . ILE B 1 57 ? 3.594 15.68 -7.16 1 98.94 57 ILE B N 1
ATOM 2323 C CA . ILE B 1 57 ? 4.684 16.656 -7.184 1 98.94 57 ILE B CA 1
ATOM 2324 C C . ILE B 1 57 ? 5.238 16.766 -8.602 1 98.94 57 ILE B C 1
ATOM 2326 O O . ILE B 1 57 ? 5.074 15.859 -9.414 1 98.94 57 ILE B O 1
ATOM 2330 N N . VAL B 1 58 ? 5.789 17.859 -8.875 1 98.81 58 VAL B N 1
ATOM 2331 C CA . VAL B 1 58 ? 6.656 18.109 -10.023 1 98.81 58 VAL B CA 1
ATOM 2332 C C . VAL B 1 58 ? 8.008 18.625 -9.547 1 98.81 58 VAL B C 1
ATOM 2334 O O . VAL B 1 58 ? 8.086 19.625 -8.828 1 98.81 58 VAL B O 1
ATOM 2337 N N . HIS B 1 59 ? 9.055 17.953 -9.773 1 98.62 59 HIS B N 1
ATOM 2338 C CA . HIS B 1 59 ? 10.43 18.328 -9.469 1 98.62 59 HIS B CA 1
ATOM 2339 C C . HIS B 1 59 ? 11.266 18.453 -10.734 1 98.62 59 HIS B C 1
ATOM 2341 O O . HIS B 1 59 ? 11.82 17.453 -11.211 1 98.62 59 HIS B O 1
ATOM 2347 N N . GLY B 1 60 ? 11.375 19.656 -11.242 1 97.06 60 GLY B N 1
ATOM 2348 C CA . GLY B 1 60 ? 11.867 19.797 -12.602 1 97.06 60 GLY B CA 1
ATOM 2349 C C . GLY B 1 60 ? 10.914 19.25 -13.641 1 97.06 60 GLY B C 1
ATOM 2350 O O . GLY B 1 60 ? 9.758 19.672 -13.734 1 97.06 60 GLY B O 1
ATOM 2351 N N . SER B 1 61 ? 11.328 18.281 -14.344 1 96.31 61 SER B N 1
ATOM 2352 C CA . SER B 1 61 ? 10.461 17.641 -15.328 1 96.31 61 SER B CA 1
ATOM 2353 C C . SER B 1 61 ? 9.875 16.344 -14.781 1 96.31 61 SER B C 1
ATOM 2355 O O . SER B 1 61 ? 9.047 15.703 -15.445 1 96.31 61 SER B O 1
ATOM 2357 N N . PHE B 1 62 ? 10.273 16.047 -13.609 1 98 62 PHE B N 1
ATOM 2358 C CA . PHE B 1 62 ? 9.867 14.781 -13.016 1 98 62 PHE B CA 1
ATOM 2359 C C . PHE B 1 62 ? 8.539 14.922 -12.289 1 98 62 PHE B C 1
ATOM 2361 O O . PHE B 1 62 ? 8.398 15.75 -11.391 1 98 62 PHE B O 1
ATOM 2368 N N . LYS B 1 63 ? 7.484 14.148 -12.68 1 98.5 63 LYS B N 1
ATOM 2369 C CA . LYS B 1 63 ? 6.184 14.094 -12.016 1 98.5 63 LYS B CA 1
ATOM 2370 C C . LYS B 1 63 ? 6.027 12.805 -11.227 1 98.5 63 LYS B C 1
ATOM 2372 O O . LYS B 1 63 ? 6.445 11.734 -11.672 1 98.5 63 LYS B O 1
ATOM 2377 N N . LEU B 1 64 ? 5.434 12.922 -10.078 1 98.81 64 LEU B N 1
ATOM 2378 C CA . LEU B 1 64 ? 5.25 11.75 -9.219 1 98.81 64 LEU B CA 1
ATOM 2379 C C . LEU B 1 64 ? 3.986 11.891 -8.375 1 98.81 64 LEU B C 1
ATOM 2381 O O . LEU B 1 64 ? 3.691 12.977 -7.871 1 98.81 64 LEU B O 1
ATOM 2385 N N . PHE B 1 65 ? 3.268 10.75 -8.32 1 98.69 65 PHE B N 1
ATOM 2386 C CA . PHE B 1 65 ? 2.141 10.68 -7.402 1 98.69 65 PHE B CA 1
ATOM 2387 C C . PHE B 1 65 ? 2.246 9.453 -6.508 1 98.69 65 PHE B C 1
ATOM 2389 O O . PHE B 1 65 ? 3.191 8.672 -6.629 1 98.69 65 PHE B O 1
ATOM 2396 N N . GLU B 1 66 ? 1.266 9.281 -5.637 1 98.62 66 GLU B N 1
ATOM 2397 C CA . GLU B 1 66 ? 1.287 8.352 -4.512 1 98.62 66 GLU B CA 1
ATOM 2398 C C . GLU B 1 66 ? 2.121 8.906 -3.357 1 98.62 66 GLU B C 1
ATOM 2400 O O . GLU B 1 66 ? 3.334 9.078 -3.488 1 98.62 66 GLU B O 1
ATOM 2405 N N . SER B 1 67 ? 1.487 9.125 -2.268 1 98.5 67 SER B N 1
ATOM 2406 C CA . SER B 1 67 ? 2.076 9.891 -1.176 1 98.5 67 SER B CA 1
ATOM 2407 C C . SER B 1 67 ? 3.301 9.195 -0.602 1 98.5 67 SER B C 1
ATOM 2409 O O . SER B 1 67 ? 4.328 9.828 -0.352 1 98.5 67 SER B O 1
ATOM 2411 N N . HIS B 1 68 ? 3.236 7.848 -0.397 1 98.81 68 HIS B N 1
ATOM 2412 C CA . HIS B 1 68 ? 4.395 7.141 0.135 1 98.81 68 HIS B CA 1
ATOM 2413 C C . HIS B 1 68 ? 5.582 7.234 -0.819 1 98.81 68 HIS B C 1
ATOM 2415 O O . HIS B 1 68 ? 6.715 7.465 -0.387 1 98.81 68 HIS B O 1
ATOM 2421 N N . ALA B 1 69 ? 5.316 7.051 -2.129 1 98.88 69 ALA B N 1
ATOM 2422 C CA . ALA B 1 69 ? 6.367 7.152 -3.137 1 98.88 69 ALA B CA 1
ATOM 2423 C C . ALA B 1 69 ? 6.996 8.539 -3.135 1 98.88 69 ALA B C 1
ATOM 2425 O O . ALA B 1 69 ? 8.219 8.68 -3.24 1 98.88 69 ALA B O 1
ATOM 2426 N N . ILE B 1 70 ? 6.18 9.57 -2.988 1 98.94 70 ILE B N 1
ATOM 2427 C CA . ILE B 1 70 ? 6.656 10.945 -2.957 1 98.94 70 ILE B CA 1
ATOM 2428 C C . ILE B 1 70 ? 7.574 11.148 -1.756 1 98.94 70 ILE B C 1
ATOM 2430 O O . ILE B 1 70 ? 8.664 11.719 -1.887 1 98.94 70 ILE B O 1
ATOM 2434 N N . LEU B 1 71 ? 7.18 10.664 -0.613 1 98.88 71 LEU B N 1
ATOM 2435 C CA . LEU B 1 71 ? 7.973 10.859 0.595 1 98.88 71 LEU B CA 1
ATOM 2436 C C . LEU B 1 71 ? 9.297 10.109 0.5 1 98.88 71 LEU B C 1
ATOM 2438 O O . LEU B 1 71 ? 10.344 10.641 0.892 1 98.88 71 LEU B O 1
ATOM 2442 N N . ARG B 1 72 ? 9.281 8.867 -0.038 1 98.75 72 ARG B N 1
ATOM 2443 C CA . ARG B 1 72 ? 10.516 8.133 -0.264 1 98.75 72 ARG B CA 1
ATOM 2444 C C . ARG B 1 72 ? 11.461 8.914 -1.172 1 98.75 72 ARG B C 1
ATOM 2446 O O . ARG B 1 72 ? 12.656 9.016 -0.894 1 98.75 72 ARG B O 1
ATOM 2453 N N . TYR B 1 73 ? 10.898 9.461 -2.242 1 98.88 73 TYR B N 1
ATOM 2454 C CA . TYR B 1 73 ? 11.672 10.211 -3.221 1 98.88 73 TYR B CA 1
ATOM 2455 C C . TYR B 1 73 ? 12.281 11.461 -2.59 1 98.88 73 TYR B C 1
ATOM 2457 O O . TYR B 1 73 ? 13.492 11.695 -2.703 1 98.88 73 TYR B O 1
ATOM 2465 N N . LEU B 1 74 ? 11.477 12.227 -1.853 1 98.88 74 LEU B N 1
ATOM 2466 C CA . LEU B 1 74 ? 11.953 13.477 -1.26 1 98.88 74 LEU B CA 1
ATOM 2467 C C . LEU B 1 74 ? 13.008 13.203 -0.193 1 98.88 74 LEU B C 1
ATOM 2469 O O . LEU B 1 74 ? 13.984 13.945 -0.08 1 98.88 74 LEU B O 1
ATOM 2473 N N . ALA B 1 75 ? 12.797 12.133 0.576 1 98.69 75 ALA B N 1
ATOM 2474 C CA . ALA B 1 75 ? 13.75 11.766 1.617 1 98.69 75 ALA B CA 1
ATOM 2475 C C . ALA B 1 75 ? 15.102 11.398 1.013 1 98.69 75 ALA B C 1
ATOM 2477 O O . ALA B 1 75 ? 16.141 11.57 1.652 1 98.69 75 ALA B O 1
ATOM 2478 N N . SER B 1 76 ? 15.07 10.938 -0.227 1 98.06 76 SER B N 1
ATOM 2479 C CA . SER B 1 76 ? 16.281 10.43 -0.866 1 98.06 76 SER B CA 1
ATOM 2480 C C . SER B 1 76 ? 16.906 11.477 -1.788 1 98.06 76 SER B C 1
ATOM 2482 O O . SER B 1 76 ? 18.109 11.477 -2.018 1 98.06 76 SER B O 1
ATOM 2484 N N . ALA B 1 77 ? 16.125 12.414 -2.254 1 97.69 77 ALA B N 1
ATOM 2485 C CA . ALA B 1 77 ? 16.547 13.32 -3.316 1 97.69 77 ALA B CA 1
ATOM 2486 C C . ALA B 1 77 ? 17.25 14.547 -2.744 1 97.69 77 ALA B C 1
ATOM 2488 O O . ALA B 1 77 ? 18 15.227 -3.453 1 97.69 77 ALA B O 1
ATOM 2489 N N . PHE B 1 78 ? 17.031 14.836 -1.464 1 97.56 78 PHE B N 1
ATOM 2490 C CA . PHE B 1 78 ? 17.594 16.031 -0.849 1 97.56 78 PHE B CA 1
ATOM 2491 C C . PHE B 1 78 ? 18.625 15.672 0.209 1 97.56 78 PHE B C 1
ATOM 2493 O O . PHE B 1 78 ? 18.281 15.117 1.252 1 97.56 78 PHE B O 1
ATOM 2500 N N . PRO B 1 79 ? 19.812 16.016 0.015 1 94.56 79 PRO B N 1
ATOM 2501 C CA . PRO B 1 79 ? 20.906 15.609 0.904 1 94.56 79 PRO B CA 1
ATOM 2502 C C . PRO B 1 79 ? 20.766 16.188 2.311 1 94.56 79 PRO B C 1
ATOM 2504 O O . PRO B 1 79 ? 21.359 15.656 3.26 1 94.56 79 PRO B O 1
ATOM 2507 N N . GLU B 1 80 ? 20.016 17.25 2.463 1 95.31 80 GLU B N 1
ATOM 2508 C CA . GLU B 1 80 ? 19.844 17.891 3.766 1 95.31 80 GLU B CA 1
ATOM 2509 C C . GLU B 1 80 ? 18.906 17.078 4.66 1 95.31 80 GLU B C 1
ATOM 2511 O O . GLU B 1 80 ? 18.844 17.328 5.871 1 95.31 80 GLU B O 1
ATOM 2516 N N . VAL B 1 81 ? 18.219 16.156 4.059 1 98.12 81 VAL B N 1
ATOM 2517 C CA . VAL B 1 81 ? 17.297 15.336 4.84 1 98.12 81 VAL B CA 1
ATOM 2518 C C . VAL B 1 81 ? 18.094 14.312 5.656 1 98.12 81 VAL B C 1
ATOM 2520 O O . VAL B 1 81 ? 18.922 13.594 5.109 1 98.12 81 VAL B O 1
ATOM 2523 N N . ALA B 1 82 ? 17.828 14.258 6.941 1 98.31 82 ALA B N 1
ATOM 2524 C CA . ALA B 1 82 ? 18.531 13.367 7.852 1 98.31 82 ALA B CA 1
ATOM 2525 C C . ALA B 1 82 ? 18.219 11.906 7.555 1 98.31 82 ALA B C 1
ATOM 2527 O O . ALA B 1 82 ? 17.094 11.586 7.129 1 98.31 82 ALA B O 1
ATOM 2528 N N . ASP B 1 83 ? 19.094 11 7.895 1 98.12 83 ASP B N 1
ATOM 2529 C CA . ASP B 1 83 ? 19.031 9.586 7.539 1 98.12 83 ASP B CA 1
ATOM 2530 C C . ASP B 1 83 ? 17.859 8.898 8.234 1 98.12 83 ASP B C 1
ATOM 2532 O O . ASP B 1 83 ? 17.297 7.934 7.707 1 98.12 83 ASP B O 1
ATOM 2536 N N . HIS B 1 84 ? 17.438 9.414 9.367 1 97.88 84 HIS B N 1
ATOM 2537 C CA . HIS B 1 84 ? 16.453 8.711 10.188 1 97.88 84 HIS B CA 1
ATOM 2538 C C . HIS B 1 84 ? 15.086 8.703 9.516 1 97.88 84 HIS B C 1
ATOM 2540 O O . HIS B 1 84 ? 14.227 7.891 9.867 1 97.88 84 HIS B O 1
ATOM 2546 N N . TRP B 1 85 ? 14.836 9.609 8.555 1 98.75 85 TRP B N 1
ATOM 2547 C CA . TRP B 1 85 ? 13.539 9.695 7.891 1 98.75 85 TRP B CA 1
ATOM 2548 C C . TRP B 1 85 ? 13.297 8.469 7.012 1 98.75 85 TRP B C 1
ATOM 2550 O O . TRP B 1 85 ? 12.172 7.969 6.945 1 98.75 85 TRP B O 1
ATOM 2560 N N . TYR B 1 86 ? 14.258 8.07 6.344 1 98.62 86 TYR B N 1
ATOM 2561 C CA . TYR B 1 86 ? 14.281 6.93 5.43 1 98.62 86 TYR B CA 1
ATOM 2562 C C . TYR B 1 86 ? 15.688 6.348 5.312 1 98.62 86 TYR B C 1
ATOM 2564 O O . TYR B 1 86 ? 16.391 6.621 4.344 1 98.62 86 TYR B O 1
ATOM 2572 N N . PRO B 1 87 ? 16.016 5.453 6.262 1 98.25 87 PRO B N 1
ATOM 2573 C CA . PRO B 1 87 ? 17.406 5.125 6.539 1 98.25 87 PRO B CA 1
ATOM 2574 C C . PRO B 1 87 ? 18.094 4.402 5.375 1 98.25 87 PRO B C 1
ATOM 2576 O O . PRO B 1 87 ? 17.438 3.621 4.668 1 98.25 87 PRO B O 1
ATOM 2579 N N . SER B 1 88 ? 19.406 4.586 5.312 1 96.88 88 SER B N 1
ATOM 2580 C CA . SER B 1 88 ? 20.234 3.869 4.34 1 96.88 88 SER B CA 1
ATOM 2581 C C . SER B 1 88 ? 20.453 2.418 4.758 1 96.88 88 SER B C 1
ATOM 2583 O O . SER B 1 88 ? 20.719 1.558 3.916 1 96.88 88 SER B O 1
ATOM 2585 N N . ASP B 1 89 ? 20.359 2.221 6.086 1 98.12 89 ASP B N 1
ATOM 2586 C CA . ASP B 1 89 ? 20.406 0.847 6.574 1 98.12 89 ASP B CA 1
ATOM 2587 C C . ASP B 1 89 ? 19.266 0.014 6.004 1 98.12 89 ASP B C 1
ATOM 2589 O O . ASP B 1 89 ? 18.094 0.343 6.199 1 98.12 89 ASP B O 1
ATOM 2593 N N . LEU B 1 90 ? 19.641 -1.046 5.352 1 97.94 90 LEU B N 1
ATOM 2594 C CA . LEU B 1 90 ? 18.688 -1.822 4.559 1 97.94 90 LEU B CA 1
ATOM 2595 C C . LEU B 1 90 ? 17.609 -2.424 5.445 1 97.94 90 LEU B C 1
ATOM 2597 O O . LEU B 1 90 ? 16.422 -2.375 5.102 1 97.94 90 LEU B O 1
ATOM 2601 N N . GLN B 1 91 ? 17.969 -3.01 6.543 1 98.44 91 GLN B N 1
ATOM 2602 C CA . GLN B 1 91 ? 17 -3.668 7.414 1 98.44 91 GLN B CA 1
ATOM 2603 C C . GLN B 1 91 ? 16.094 -2.646 8.094 1 98.44 91 GLN B C 1
ATOM 2605 O O . GLN B 1 91 ? 14.875 -2.855 8.195 1 98.44 91 GLN B O 1
ATOM 2610 N N . LYS B 1 92 ? 16.625 -1.514 8.562 1 98.19 92 LYS B N 1
ATOM 2611 C CA . LYS B 1 92 ? 15.812 -0.451 9.164 1 98.19 92 LYS B CA 1
ATOM 2612 C C . LYS B 1 92 ? 14.82 0.119 8.148 1 98.19 92 LYS B C 1
ATOM 2614 O O . LYS B 1 92 ? 13.656 0.343 8.477 1 98.19 92 LYS B O 1
ATOM 2619 N N . ARG B 1 93 ? 15.297 0.294 6.957 1 98.56 93 ARG B N 1
ATOM 2620 C CA . ARG B 1 93 ? 14.445 0.815 5.891 1 98.56 93 ARG B CA 1
ATOM 2621 C C . ARG B 1 93 ? 13.32 -0.162 5.562 1 98.56 93 ARG B C 1
ATOM 2623 O O . ARG B 1 93 ? 12.172 0.246 5.367 1 98.56 93 ARG B O 1
ATOM 2630 N N . ALA B 1 94 ? 13.648 -1.444 5.504 1 98.81 94 ALA B N 1
ATOM 2631 C CA . ALA B 1 94 ? 12.656 -2.471 5.195 1 98.81 94 ALA B CA 1
ATOM 2632 C C . ALA B 1 94 ? 11.539 -2.488 6.234 1 98.81 94 ALA B C 1
ATOM 2634 O O . ALA B 1 94 ? 10.375 -2.711 5.898 1 98.81 94 ALA B O 1
ATOM 2635 N N . LYS B 1 95 ? 11.898 -2.27 7.457 1 98.44 95 LYS B N 1
ATOM 2636 C CA . LYS B 1 95 ? 10.891 -2.229 8.508 1 98.44 95 LYS B CA 1
ATOM 2637 C C . LYS B 1 95 ? 9.961 -1.026 8.328 1 98.44 95 LYS B C 1
ATOM 2639 O O . LYS B 1 95 ? 8.75 -1.132 8.539 1 98.44 95 LYS B O 1
ATOM 2644 N N . ILE B 1 96 ? 10.492 0.084 7.965 1 98.69 96 ILE B N 1
ATOM 2645 C CA . ILE B 1 96 ? 9.68 1.266 7.68 1 98.69 96 ILE B CA 1
ATOM 2646 C C . ILE B 1 96 ? 8.75 0.983 6.504 1 98.69 96 ILE B C 1
ATOM 2648 O O . ILE B 1 96 ? 7.562 1.31 6.551 1 98.69 96 ILE B O 1
ATOM 2652 N N . GLU B 1 97 ? 9.312 0.31 5.488 1 98.75 97 GLU B N 1
ATOM 2653 C CA . GLU B 1 97 ? 8.508 -0.068 4.332 1 98.75 97 GLU B CA 1
ATOM 2654 C C . GLU B 1 97 ? 7.363 -0.996 4.73 1 98.75 97 GLU B C 1
ATOM 2656 O O . GLU B 1 97 ? 6.258 -0.894 4.195 1 98.75 97 GLU B O 1
ATOM 2661 N N . SER B 1 98 ? 7.648 -1.862 5.633 1 98.81 98 SER B N 1
ATOM 2662 C CA . SER B 1 98 ? 6.617 -2.77 6.121 1 98.81 98 SER B CA 1
ATOM 2663 C C . SER B 1 98 ? 5.473 -2.004 6.781 1 98.81 98 SER B C 1
ATOM 2665 O O . SER B 1 98 ? 4.301 -2.309 6.555 1 98.81 98 SER B O 1
ATOM 2667 N N . VAL B 1 99 ? 5.742 -0.982 7.566 1 98.75 99 VAL B N 1
ATOM 2668 C CA . VAL B 1 99 ? 4.73 -0.15 8.211 1 98.75 99 VAL B CA 1
ATOM 2669 C C . VAL B 1 99 ? 3.896 0.56 7.145 1 98.75 99 VAL B C 1
ATOM 2671 O O . VAL B 1 99 ? 2.666 0.587 7.23 1 98.75 99 VAL B O 1
ATOM 2674 N N . LEU B 1 100 ? 4.59 1.124 6.164 1 98.81 100 LEU B N 1
ATOM 2675 C CA . LEU B 1 100 ? 3.92 1.912 5.137 1 98.81 100 LEU B CA 1
ATOM 2676 C C . LEU B 1 100 ? 3 1.037 4.293 1 98.81 100 LEU B C 1
ATOM 2678 O O . LEU B 1 100 ? 1.88 1.438 3.969 1 98.81 100 LEU B O 1
ATOM 2682 N N . ASP B 1 101 ? 3.494 -0.15 3.916 1 98.62 101 ASP B N 1
ATOM 2683 C CA . ASP B 1 101 ? 2.664 -1.079 3.156 1 98.62 101 ASP B CA 1
ATOM 2684 C C . ASP B 1 101 ? 1.453 -1.527 3.973 1 98.62 101 ASP B C 1
ATOM 2686 O O . ASP B 1 101 ? 0.333 -1.573 3.459 1 98.62 101 ASP B O 1
ATOM 2690 N N . TRP B 1 102 ? 1.651 -1.849 5.238 1 98.62 102 TRP B N 1
ATOM 2691 C CA . TRP B 1 102 ? 0.576 -2.223 6.148 1 98.62 102 TRP B CA 1
ATOM 2692 C C . TRP B 1 102 ? -0.445 -1.098 6.277 1 98.62 102 TRP B C 1
ATOM 2694 O O . TRP B 1 102 ? -1.653 -1.344 6.273 1 98.62 102 TRP B O 1
ATOM 2704 N N . HIS B 1 103 ? 0.036 0.089 6.352 1 98.62 103 HIS B N 1
ATOM 2705 C CA . HIS B 1 103 ? -0.791 1.283 6.484 1 98.62 103 HIS B CA 1
ATOM 2706 C C . HIS B 1 103 ? -1.831 1.358 5.371 1 98.62 103 HIS B C 1
ATOM 2708 O O . HIS B 1 103 ? -3.008 1.622 5.633 1 98.62 103 HIS B O 1
ATOM 2714 N N . HIS B 1 104 ? -1.486 1.081 4.137 1 97.81 104 HIS B N 1
ATOM 2715 C CA . HIS B 1 104 ? -2.377 1.177 2.984 1 97.81 104 HIS B CA 1
ATOM 2716 C C . HIS B 1 104 ? -3.596 0.274 3.154 1 97.81 104 HIS B C 1
ATOM 2718 O O . HIS B 1 104 ? -4.723 0.687 2.877 1 97.81 104 HIS B O 1
ATOM 2724 N N . SER B 1 105 ? -3.32 -0.912 3.691 1 96.62 105 SER B N 1
ATOM 2725 C CA . SER B 1 105 ? -4.359 -1.938 3.654 1 96.62 105 SER B CA 1
ATOM 2726 C C . SER B 1 105 ? -5.117 -2.006 4.977 1 96.62 105 SER B C 1
ATOM 2728 O O . SER B 1 105 ? -6.113 -2.725 5.09 1 96.62 105 SER B O 1
ATOM 2730 N N . ASN B 1 106 ? -4.648 -1.224 5.992 1 98.06 106 ASN B N 1
ATOM 2731 C CA . ASN B 1 106 ? -5.254 -1.335 7.316 1 98.06 106 ASN B CA 1
ATOM 2732 C C . ASN B 1 106 ? -5.719 0.023 7.832 1 98.06 106 ASN B C 1
ATOM 2734 O O . ASN B 1 106 ? -6.871 0.413 7.621 1 98.06 106 ASN B O 1
ATOM 2738 N N . LEU B 1 107 ? -4.793 0.834 8.312 1 98.81 107 LEU B N 1
ATOM 2739 C CA . LEU B 1 107 ? -5.172 2.105 8.922 1 98.81 107 LEU B CA 1
ATOM 2740 C C . LEU B 1 107 ? -5.898 2.992 7.914 1 98.81 107 LEU B C 1
ATOM 2742 O O . LEU B 1 107 ? -6.973 3.518 8.203 1 98.81 107 LEU B O 1
ATOM 2746 N N . ARG B 1 108 ? -5.328 3.172 6.75 1 98.38 108 ARG B N 1
ATOM 2747 C CA . ARG B 1 108 ? -5.918 4.039 5.738 1 98.38 108 ARG B CA 1
ATOM 2748 C C . ARG B 1 108 ? -7.277 3.518 5.293 1 98.38 108 ARG B C 1
ATOM 2750 O O . ARG B 1 108 ? -8.242 4.281 5.203 1 98.38 108 ARG B O 1
ATOM 2757 N N . ARG B 1 109 ? -7.297 2.207 5.02 1 96.88 109 ARG B N 1
ATOM 2758 C CA . ARG B 1 109 ? -8.562 1.604 4.605 1 96.88 109 ARG B CA 1
ATOM 2759 C C . ARG B 1 109 ? -9.648 1.855 5.645 1 96.88 109 ARG B C 1
ATOM 2761 O O . ARG B 1 109 ? -10.766 2.236 5.297 1 96.88 109 ARG B O 1
ATOM 2768 N N . GLY B 1 110 ? -9.328 1.622 6.93 1 98.12 110 GLY B N 1
ATOM 2769 C CA . GLY B 1 110 ? -10.289 1.815 8.008 1 98.12 110 GLY B CA 1
ATOM 2770 C C . GLY B 1 110 ? -10.688 3.268 8.203 1 98.12 110 GLY B C 1
ATOM 2771 O O . GLY B 1 110 ? -11.875 3.588 8.289 1 98.12 110 GLY B O 1
ATOM 2772 N N . SER B 1 111 ? -9.703 4.109 8.242 1 98.38 111 SER B N 1
ATOM 2773 C CA . SER B 1 111 ? -9.938 5.527 8.508 1 98.38 111 SER B CA 1
ATOM 2774 C C . SER B 1 111 ? -10.758 6.172 7.395 1 98.38 111 SER B C 1
ATOM 2776 O O . SER B 1 111 ? -11.75 6.855 7.66 1 98.38 111 SER B O 1
ATOM 2778 N N . VAL B 1 112 ? -10.391 5.973 6.133 1 96.62 112 VAL B N 1
ATOM 2779 C CA . VAL B 1 112 ? -11.102 6.539 4.996 1 96.62 112 VAL B CA 1
ATOM 2780 C C . VAL B 1 112 ? -12.523 5.977 4.945 1 96.62 112 VAL B C 1
ATOM 2782 O O . VAL B 1 112 ? -13.484 6.723 4.75 1 96.62 112 VAL B O 1
ATOM 2785 N N . GLY B 1 113 ? -12.641 4.629 5.16 1 96.5 113 GLY B N 1
ATOM 2786 C CA . GLY B 1 113 ? -13.953 4.02 5.164 1 96.5 113 GLY B CA 1
ATOM 2787 C C . GLY B 1 113 ? -14.883 4.598 6.219 1 96.5 113 GLY B C 1
ATOM 2788 O O . GLY B 1 113 ? -16.047 4.867 5.945 1 96.5 113 GLY B O 1
ATOM 2789 N N . TYR B 1 114 ? -14.367 4.852 7.367 1 98.19 114 TYR B N 1
ATOM 2790 C CA . TYR B 1 114 ? -15.18 5.344 8.469 1 98.19 114 TYR B CA 1
ATOM 2791 C C . TYR B 1 114 ? -15.508 6.82 8.289 1 98.19 114 TYR B C 1
ATOM 2793 O O . TYR B 1 114 ? -16.688 7.203 8.281 1 98.19 114 TYR B O 1
ATOM 2801 N N . VAL B 1 115 ? -14.555 7.617 8.039 1 97.75 115 VAL B N 1
ATOM 2802 C CA . VAL B 1 115 ? -14.711 9.07 8.055 1 97.75 115 VAL B CA 1
ATOM 2803 C C . VAL B 1 115 ? -15.531 9.508 6.844 1 97.75 115 VAL B C 1
ATOM 2805 O O . VAL B 1 115 ? -16.422 10.344 6.973 1 97.75 115 VAL B O 1
ATOM 2808 N N . LEU B 1 116 ? -15.227 8.938 5.688 1 95.5 116 LEU B N 1
ATOM 2809 C CA . LEU B 1 116 ? -15.992 9.281 4.492 1 95.5 116 LEU B CA 1
ATOM 2810 C C . LEU B 1 116 ? -17.469 8.93 4.664 1 95.5 116 LEU B C 1
ATOM 2812 O O . LEU B 1 116 ? -18.344 9.773 4.465 1 95.5 116 LEU B O 1
ATOM 2816 N N . ASN B 1 117 ? -17.719 7.734 5.199 1 96.62 117 ASN B N 1
ATOM 2817 C CA . ASN B 1 117 ? -19.078 7.191 5.18 1 96.62 117 ASN B CA 1
ATOM 2818 C C . ASN B 1 117 ? -19.891 7.672 6.379 1 96.62 117 ASN B C 1
ATOM 2820 O O . ASN B 1 117 ? -21.109 7.586 6.375 1 96.62 117 ASN B O 1
ATOM 2824 N N . SER B 1 118 ? -19.219 8.18 7.375 1 96.38 118 SER B N 1
ATOM 2825 C CA . SER B 1 118 ? -19.938 8.648 8.555 1 96.38 118 SER B CA 1
ATOM 2826 C C . SER B 1 118 ? -20.062 10.164 8.555 1 96.38 118 SER B C 1
ATOM 2828 O O . SER B 1 118 ? -20.906 10.719 9.266 1 96.38 118 SER B O 1
ATOM 2830 N N . THR B 1 119 ? -19.188 10.828 7.734 1 94.69 119 THR B N 1
ATOM 2831 C CA . THR B 1 119 ? -19.172 12.266 8 1 94.69 119 THR B CA 1
ATOM 2832 C C . THR B 1 119 ? -18.953 13.047 6.707 1 94.69 119 THR B C 1
ATOM 2834 O O . THR B 1 119 ? -19.719 13.953 6.391 1 94.69 119 THR B O 1
ATOM 2837 N N . LEU B 1 120 ? -18.047 12.688 5.809 1 93.38 120 LEU B N 1
ATOM 2838 C CA . LEU B 1 120 ? -17.562 13.594 4.777 1 93.38 120 LEU B CA 1
ATOM 2839 C C . LEU B 1 120 ? -18.328 13.414 3.477 1 93.38 120 LEU B C 1
ATOM 2841 O O . LEU B 1 120 ? -18.312 14.289 2.605 1 93.38 120 LEU B O 1
ATOM 2845 N N . ALA B 1 121 ? -19.016 12.297 3.305 1 91.38 121 ALA B N 1
ATOM 2846 C CA . ALA B 1 121 ? -19.656 11.938 2.041 1 91.38 121 ALA B CA 1
ATOM 2847 C C . ALA B 1 121 ? -20.578 13.055 1.558 1 91.38 121 ALA B C 1
ATOM 2849 O O . ALA B 1 121 ? -20.531 13.43 0.384 1 91.38 121 ALA B O 1
ATOM 2850 N N . PRO B 1 122 ? -21.281 13.727 2.418 1 87.25 122 PRO B N 1
ATOM 2851 C CA . PRO B 1 122 ? -22.203 14.766 1.952 1 87.25 122 PRO B CA 1
ATOM 2852 C C . PRO B 1 122 ? -21.484 15.961 1.339 1 87.25 122 PRO B C 1
ATOM 2854 O O . PRO B 1 122 ? -21.984 16.594 0.406 1 87.25 122 PRO B O 1
ATOM 2857 N N . ALA B 1 123 ? -20.344 16.297 1.826 1 82.38 123 ALA B N 1
ATOM 2858 C CA . ALA B 1 123 ? -19.547 17.406 1.295 1 82.38 123 ALA B CA 1
ATOM 2859 C C . ALA B 1 123 ? -19.109 17.125 -0.14 1 82.38 123 ALA B C 1
ATOM 2861 O O . ALA B 1 123 ? -18.797 18.047 -0.893 1 82.38 123 ALA B O 1
ATOM 2862 N N . LEU B 1 124 ? -19.156 15.852 -0.539 1 81.19 124 LEU B N 1
ATOM 2863 C CA . LEU B 1 124 ? -18.781 15.453 -1.886 1 81.19 124 LEU B CA 1
ATOM 2864 C C . LEU B 1 124 ? -20 15.094 -2.719 1 81.19 124 LEU B C 1
ATOM 2866 O O . LEU B 1 124 ? -19.875 14.516 -3.801 1 81.19 124 LEU B O 1
ATOM 2870 N N . GLY B 1 125 ? -21.141 15.336 -2.176 1 84.62 125 GLY B N 1
ATOM 2871 C CA . GLY B 1 125 ? -22.391 15.086 -2.881 1 84.62 125 GLY B CA 1
ATOM 2872 C C . GLY B 1 125 ? -22.828 13.633 -2.82 1 84.62 125 GLY B C 1
ATOM 2873 O O . GLY B 1 125 ? -23.594 13.18 -3.67 1 84.62 125 GLY B O 1
ATOM 2874 N N . LEU B 1 126 ? -22.312 12.898 -1.908 1 89.06 126 LEU B N 1
ATOM 2875 C CA . LEU B 1 126 ? -22.625 11.477 -1.743 1 89.06 126 LEU B CA 1
ATOM 2876 C C . LEU B 1 126 ? -23.422 11.242 -0.46 1 89.06 126 LEU B C 1
ATOM 2878 O O . LEU B 1 126 ? -23.312 12.023 0.489 1 89.06 126 LEU B O 1
ATOM 2882 N N . PRO B 1 127 ? -24.234 10.188 -0.492 1 94 127 PRO B N 1
ATOM 2883 C CA . PRO B 1 127 ? -24.938 9.867 0.753 1 94 127 PRO B CA 1
ATOM 2884 C C . PRO B 1 127 ? -24.031 9.18 1.776 1 94 127 PRO B C 1
ATOM 2886 O O . PRO B 1 127 ? -23.062 8.516 1.402 1 94 127 PRO B O 1
ATOM 2889 N N . LEU B 1 128 ? -24.438 9.367 3.059 1 94.75 128 LEU B N 1
ATOM 2890 C CA . LEU B 1 128 ? -23.781 8.578 4.098 1 94.75 128 LEU B CA 1
ATOM 2891 C C . LEU B 1 128 ? -24.125 7.098 3.951 1 94.75 128 LEU B C 1
ATOM 2893 O O . LEU B 1 128 ? -25.141 6.75 3.355 1 94.75 128 LEU B O 1
ATOM 2897 N N . ASN B 1 129 ? -23.219 6.266 4.359 1 95.38 129 ASN B N 1
ATOM 2898 C CA . ASN B 1 129 ? -23.406 4.82 4.316 1 95.38 129 ASN B CA 1
ATOM 2899 C C . ASN B 1 129 ? -23.047 4.172 5.656 1 95.38 129 ASN B C 1
ATOM 2901 O O . ASN B 1 129 ? -21.906 3.773 5.879 1 95.38 129 ASN B O 1
ATOM 2905 N N . PRO B 1 130 ? -24.078 3.971 6.488 1 96.12 130 PRO B N 1
ATOM 2906 C CA . PRO B 1 130 ? -23.812 3.479 7.844 1 96.12 130 PRO B CA 1
ATOM 2907 C C . PRO B 1 130 ? -23.156 2.104 7.855 1 96.12 130 PRO B C 1
ATOM 2909 O O . PRO B 1 130 ? -22.328 1.821 8.727 1 96.12 130 PRO B O 1
ATOM 2912 N N . GLN B 1 131 ? -23.531 1.296 6.918 1 94.12 131 GLN B N 1
ATOM 2913 C CA . GLN B 1 131 ? -22.938 -0.033 6.863 1 94.12 131 GLN B CA 1
ATOM 2914 C C . GLN B 1 131 ? -21.453 0.046 6.527 1 94.12 131 GLN B C 1
ATOM 2916 O O . GLN B 1 131 ? -20.625 -0.605 7.172 1 94.12 131 GLN B O 1
ATOM 2921 N N . ALA B 1 132 ? -21.125 0.814 5.566 1 94.25 132 ALA B N 1
ATOM 2922 C CA . ALA B 1 132 ? -19.734 1.001 5.188 1 94.25 132 ALA B CA 1
ATOM 2923 C C . ALA B 1 132 ? -18.938 1.666 6.309 1 94.25 132 ALA B C 1
ATOM 2925 O O . ALA B 1 132 ? -17.781 1.331 6.539 1 94.25 132 ALA B O 1
ATOM 2926 N N . ALA B 1 133 ? -19.594 2.609 7 1 97.44 133 ALA B N 1
ATOM 2927 C CA . ALA B 1 133 ? -18.953 3.271 8.141 1 97.44 133 ALA B CA 1
ATOM 2928 C C . ALA B 1 133 ? -18.625 2.268 9.242 1 97.44 133 ALA B C 1
ATOM 2930 O O . ALA B 1 133 ? -17.531 2.301 9.812 1 97.44 133 ALA B O 1
ATOM 2931 N N . ALA B 1 134 ? -19.578 1.396 9.484 1 97.38 134 ALA B N 1
ATOM 2932 C CA . ALA B 1 134 ? -19.375 0.396 10.531 1 97.38 134 ALA B CA 1
ATOM 2933 C C . ALA B 1 134 ? -18.234 -0.549 10.18 1 97.38 134 ALA B C 1
ATOM 2935 O O . ALA B 1 134 ? -17.422 -0.907 11.031 1 97.38 134 ALA B O 1
ATOM 2936 N N . GLU B 1 135 ? -18.172 -0.964 8.953 1 94.81 135 GLU B N 1
ATOM 2937 C CA . GLU B 1 135 ? -17.094 -1.818 8.477 1 94.81 135 GLU B CA 1
ATOM 2938 C C . GLU B 1 135 ? -15.75 -1.102 8.57 1 94.81 135 GLU B C 1
ATOM 2940 O O . GLU B 1 135 ? -14.758 -1.689 9 1 94.81 135 GLU B O 1
ATOM 2945 N N . GLY B 1 136 ? -15.766 0.155 8.18 1 97.44 136 GLY B N 1
ATOM 2946 C CA . GLY B 1 136 ? -14.555 0.962 8.289 1 97.44 136 GLY B CA 1
ATOM 2947 C C . GLY B 1 136 ? -14.078 1.129 9.719 1 97.44 136 GLY B C 1
ATOM 2948 O O . GLY B 1 136 ? -12.875 1.054 9.992 1 97.44 136 GLY B O 1
ATOM 2949 N N . GLU B 1 137 ? -15 1.328 10.609 1 98.31 137 GLU B N 1
ATOM 2950 C CA . GLU B 1 137 ? -14.648 1.519 12.008 1 98.31 137 GLU B CA 1
ATOM 2951 C C . GLU B 1 137 ? -14.023 0.257 12.594 1 98.31 137 GLU B C 1
ATOM 2953 O O . GLU B 1 137 ? -13.117 0.337 13.43 1 98.31 137 GLU B O 1
ATOM 2958 N N . LYS B 1 138 ? -14.555 -0.86 12.195 1 98 138 LYS B N 1
ATOM 2959 C CA . LYS B 1 138 ? -13.984 -2.121 12.656 1 98 138 LYS B CA 1
ATOM 2960 C C . LYS B 1 138 ? -12.516 -2.236 12.25 1 98 138 LYS B C 1
ATOM 2962 O O . LYS B 1 138 ? -11.664 -2.582 13.078 1 98 138 LYS B O 1
ATOM 2967 N N . VAL B 1 139 ? -12.195 -1.937 11.016 1 98 139 VAL B N 1
ATOM 2968 C CA . VAL B 1 139 ? -10.828 -1.996 10.5 1 98 139 VAL B CA 1
ATOM 2969 C C . VAL B 1 139 ? -9.969 -0.937 11.188 1 98 139 VAL B C 1
ATOM 2971 O O . VAL B 1 139 ? -8.828 -1.204 11.562 1 98 139 VAL B O 1
ATOM 2974 N N . LEU B 1 140 ? -10.539 0.218 11.367 1 98.69 140 LEU B N 1
ATOM 2975 C CA . LEU B 1 140 ? -9.852 1.317 12.039 1 98.69 140 LEU B CA 1
ATOM 2976 C C . LEU B 1 140 ? -9.469 0.935 13.461 1 98.69 140 LEU B C 1
ATOM 2978 O O . LEU B 1 140 ? -8.32 1.101 13.867 1 98.69 140 LEU B O 1
ATOM 2982 N N . SER B 1 141 ? -10.414 0.394 14.172 1 98.56 141 SER B N 1
ATOM 2983 C CA . SER B 1 141 ? -10.18 0.005 15.562 1 98.56 141 SER B CA 1
ATOM 2984 C C . SER B 1 141 ? -9.117 -1.08 15.656 1 98.56 141 SER B C 1
ATOM 2986 O O . SER B 1 141 ? -8.227 -1.01 16.516 1 98.56 141 SER B O 1
ATOM 2988 N N . ALA B 1 142 ? -9.195 -2.035 14.781 1 98.31 142 ALA B N 1
ATOM 2989 C CA . ALA B 1 142 ? -8.188 -3.096 14.758 1 98.31 142 ALA B CA 1
ATOM 2990 C C . ALA B 1 142 ? -6.812 -2.535 14.422 1 98.31 142 ALA B C 1
ATOM 2992 O O . ALA B 1 142 ? -5.801 -2.982 14.969 1 98.31 142 ALA B O 1
ATOM 2993 N N . SER B 1 143 ? -6.766 -1.598 13.508 1 98.75 143 SER B N 1
ATOM 2994 C CA . SER B 1 143 ? -5.504 -0.978 13.109 1 98.75 143 SER B CA 1
ATOM 2995 C C . SER B 1 143 ? -4.887 -0.194 14.266 1 98.75 143 SER B C 1
ATOM 2997 O O . SER B 1 143 ? -3.684 -0.293 14.516 1 98.75 143 SER B O 1
ATOM 2999 N N . LEU B 1 144 ? -5.703 0.567 14.945 1 98.75 144 LEU B N 1
ATOM 3000 C CA . LEU B 1 144 ? -5.223 1.327 16.094 1 98.75 144 LEU B CA 1
ATOM 3001 C C . LEU B 1 144 ? -4.699 0.397 17.172 1 98.75 144 LEU B C 1
ATOM 3003 O O . LEU B 1 144 ? -3.676 0.682 17.797 1 98.75 144 LEU B O 1
ATOM 3007 N N . ALA B 1 145 ? -5.379 -0.674 17.359 1 98.31 145 ALA B N 1
ATOM 3008 C CA . ALA B 1 145 ? -4.918 -1.656 18.344 1 98.31 145 ALA B CA 1
ATOM 3009 C C . ALA B 1 145 ? -3.553 -2.217 17.953 1 98.31 145 ALA B C 1
ATOM 3011 O O . ALA B 1 145 ? -2.68 -2.385 18.812 1 98.31 145 ALA B O 1
ATOM 3012 N N . LYS B 1 146 ? -3.371 -2.529 16.688 1 98 146 LYS B N 1
ATOM 3013 C CA . LYS B 1 146 ? -2.098 -3.057 16.203 1 98 146 LYS B CA 1
ATOM 3014 C C . LYS B 1 146 ? -0.982 -2.027 16.359 1 98 146 LYS B C 1
ATOM 3016 O O . LYS B 1 146 ? 0.151 -2.379 16.688 1 98 146 LYS B O 1
ATOM 3021 N N . ILE B 1 147 ? -1.278 -0.766 16.078 1 98.44 147 ILE B N 1
ATOM 3022 C CA . ILE B 1 147 ? -0.289 0.283 16.297 1 98.44 147 ILE B CA 1
ATOM 3023 C C . ILE B 1 147 ? 0.081 0.345 17.766 1 98.44 147 ILE B C 1
ATOM 3025 O O . ILE B 1 147 ? 1.263 0.37 18.125 1 98.44 147 ILE B O 1
ATOM 3029 N N . ASP B 1 148 ? -0.876 0.288 18.594 1 97.38 148 ASP B N 1
ATOM 3030 C CA . ASP B 1 148 ? -0.729 0.467 20.031 1 97.38 148 ASP B CA 1
ATOM 3031 C C . ASP B 1 148 ? 0.102 -0.66 20.641 1 97.38 148 ASP B C 1
ATOM 3033 O O . ASP B 1 148 ? 0.903 -0.426 21.547 1 97.38 148 ASP B O 1
ATOM 3037 N N . THR B 1 149 ? -0.063 -1.869 20.094 1 95 149 THR B N 1
ATOM 3038 C CA . THR B 1 149 ? 0.482 -3.027 20.797 1 95 149 THR B CA 1
ATOM 3039 C C . THR B 1 149 ? 1.699 -3.58 20.062 1 95 149 THR B C 1
ATOM 3041 O O . THR B 1 149 ? 2.508 -4.305 20.641 1 95 149 THR B O 1
ATOM 3044 N N . TYR B 1 150 ? 1.834 -3.254 18.797 1 95.81 150 TYR B N 1
ATOM 3045 C CA . TYR B 1 150 ? 2.908 -3.895 18.047 1 95.81 150 TYR B CA 1
ATOM 3046 C C . TYR B 1 150 ? 3.834 -2.857 17.422 1 95.81 150 TYR B C 1
ATOM 3048 O O . TYR B 1 150 ? 5.047 -2.891 17.641 1 95.81 150 TYR B O 1
ATOM 3056 N N . TRP B 1 151 ? 3.254 -1.913 16.656 1 97.5 151 TRP B N 1
ATOM 3057 C CA . TRP B 1 151 ? 4.121 -1.017 15.898 1 97.5 151 TRP B CA 1
ATOM 3058 C C . TRP B 1 151 ? 4.848 -0.048 16.828 1 97.5 151 TRP B C 1
ATOM 3060 O O . TRP B 1 151 ? 5.961 0.388 16.531 1 97.5 151 TRP B O 1
ATOM 3070 N N . LEU B 1 152 ? 4.035 0.341 17.922 1 95.94 152 LEU B N 1
ATOM 3071 C CA . LEU B 1 152 ? 4.668 1.165 18.953 1 95.94 152 LEU B CA 1
ATOM 3072 C C . LEU B 1 152 ? 5.312 0.297 20.016 1 95.94 152 LEU B C 1
ATOM 3074 O O . LEU B 1 152 ? 4.625 -0.461 20.703 1 95.94 152 LEU B O 1
ATOM 3078 N N . GLN B 1 153 ? 6.574 0.006 19.922 1 82.94 153 GLN B N 1
ATOM 3079 C CA . GLN B 1 153 ? 7.324 -0.854 20.828 1 82.94 153 GLN B CA 1
ATOM 3080 C C . GLN B 1 153 ? 7.621 -0.138 22.141 1 82.94 153 GLN B C 1
ATOM 3082 O O . GLN B 1 153 ? 7.43 1.075 22.25 1 82.94 153 GLN B O 1
ATOM 3087 N N . LYS B 1 154 ? 8.008 -0.881 23.203 1 73.94 154 LYS B N 1
ATOM 3088 C CA . LYS B 1 154 ? 8.125 -0.4 24.562 1 73.94 154 LYS B CA 1
ATOM 3089 C C . LYS B 1 154 ? 9.219 0.66 24.688 1 73.94 154 LYS B C 1
ATOM 3091 O O . LYS B 1 154 ? 9.055 1.655 25.391 1 73.94 154 LYS B O 1
ATOM 3096 N N . ASP B 1 155 ? 10.164 0.498 24.062 1 71.25 155 ASP B N 1
ATOM 3097 C CA . ASP B 1 155 ? 11.328 1.306 24.406 1 71.25 155 ASP B CA 1
ATOM 3098 C C . ASP B 1 155 ? 11.469 2.502 23.469 1 71.25 155 ASP B C 1
ATOM 3100 O O . ASP B 1 155 ? 12.289 3.391 23.719 1 71.25 155 ASP B O 1
ATOM 3104 N N . GLY B 1 156 ? 10.516 2.971 22.703 1 78.31 156 GLY B N 1
ATOM 3105 C CA . GLY B 1 156 ? 10.68 4.09 21.797 1 78.31 156 GLY B CA 1
ATOM 3106 C C . GLY B 1 156 ? 9.453 4.98 21.719 1 78.31 156 GLY B C 1
ATOM 3107 O O . GLY B 1 156 ? 8.352 4.566 22.094 1 78.31 156 GLY B O 1
ATOM 3108 N N . SER B 1 157 ? 9.883 6.301 21.312 1 89.56 157 SER B N 1
ATOM 3109 C CA . SER B 1 157 ? 8.812 7.289 21.25 1 89.56 157 SER B CA 1
ATOM 3110 C C . SER B 1 157 ? 8.055 7.18 19.922 1 89.56 157 SER B C 1
ATOM 3112 O O . SER B 1 157 ? 6.918 7.652 19.812 1 89.56 157 SER B O 1
ATOM 3114 N N . TYR B 1 158 ? 8.758 6.492 18.984 1 97.69 158 TYR B N 1
ATOM 3115 C CA . TYR B 1 158 ? 8.156 6.496 17.656 1 97.69 158 TYR B CA 1
ATOM 3116 C C . TYR B 1 158 ? 7.977 5.074 17.141 1 97.69 158 TYR B C 1
ATOM 3118 O O . TYR B 1 158 ? 8.258 4.105 17.844 1 97.69 158 TYR B O 1
ATOM 3126 N N . LEU B 1 159 ? 7.387 4.945 15.992 1 98.25 159 LEU B N 1
ATOM 3127 C CA . LEU B 1 159 ? 7.121 3.631 15.422 1 98.25 159 LEU B CA 1
ATOM 3128 C C . LEU B 1 159 ? 8.391 2.791 15.375 1 98.25 159 LEU B C 1
ATOM 3130 O O . LEU B 1 159 ? 9.484 3.324 15.164 1 98.25 159 LEU B O 1
ATOM 3134 N N . LEU B 1 160 ? 8.219 1.46 15.547 1 96.75 160 LEU B N 1
ATOM 3135 C CA . LEU B 1 160 ? 9.289 0.466 15.461 1 96.75 160 LEU B CA 1
ATOM 3136 C C . LEU B 1 160 ? 10.273 0.619 16.609 1 96.75 160 LEU B C 1
ATOM 3138 O O . LEU B 1 160 ? 11.391 0.101 16.547 1 96.75 160 LEU B O 1
ATOM 3142 N N . GLY B 1 161 ? 9.852 1.405 17.641 1 94.5 161 GLY B N 1
ATOM 3143 C CA . GLY B 1 161 ? 10.727 1.635 18.781 1 94.5 161 GLY B CA 1
ATOM 3144 C C . GLY B 1 161 ? 11.867 2.588 18.484 1 94.5 161 GLY B C 1
ATOM 3145 O O . GLY B 1 161 ? 12.883 2.59 19.172 1 94.5 161 GLY B O 1
ATOM 3146 N N . ASN B 1 162 ? 11.758 3.363 17.406 1 95.06 162 ASN B N 1
ATOM 3147 C CA . ASN B 1 162 ? 12.789 4.309 17 1 95.06 162 ASN B CA 1
ATOM 3148 C C . ASN B 1 162 ? 12.852 5.504 17.953 1 95.06 162 ASN B C 1
ATOM 3150 O O . ASN B 1 162 ? 11.836 5.902 18.516 1 95.06 162 ASN B O 1
ATOM 3154 N N . SER B 1 163 ? 14.008 6.098 18.062 1 94.81 163 SER B N 1
ATOM 3155 C CA . SER B 1 163 ? 14.188 7.289 18.891 1 94.81 163 SER B CA 1
ATOM 3156 C C . SER B 1 163 ? 13.945 8.562 18.094 1 94.81 163 SER B C 1
ATOM 3158 O O . SER B 1 163 ? 13.805 9.648 18.656 1 94.81 163 SER B O 1
ATOM 3160 N N . GLN B 1 164 ? 13.883 8.398 16.797 1 96 164 GLN B N 1
ATOM 3161 C CA . GLN B 1 164 ? 13.641 9.539 15.922 1 96 164 GLN B CA 1
ATOM 3162 C C . GLN B 1 164 ? 12.523 9.227 14.93 1 96 164 GLN B C 1
ATOM 3164 O O . GLN B 1 164 ? 12.258 8.062 14.625 1 96 164 GLN B O 1
ATOM 3169 N N . LEU B 1 165 ? 11.953 10.273 14.367 1 97.31 165 LEU B N 1
ATOM 3170 C CA . LEU B 1 165 ? 10.836 10.195 13.438 1 97.31 165 LEU B CA 1
ATOM 3171 C C . LEU B 1 165 ? 11.281 9.578 12.109 1 97.31 165 LEU B C 1
ATOM 3173 O O . LEU B 1 165 ? 12.406 9.805 11.664 1 97.31 165 LEU B O 1
ATOM 3177 N N . SER B 1 166 ? 10.422 8.828 11.516 1 98.62 166 SER B N 1
ATOM 3178 C CA . SER B 1 166 ? 10.555 8.43 10.117 1 98.62 166 SER B CA 1
ATOM 3179 C C . SER B 1 166 ? 9.352 8.883 9.297 1 98.62 166 SER B C 1
ATOM 3181 O O . SER B 1 166 ? 8.391 9.422 9.844 1 98.62 166 SER B O 1
ATOM 3183 N N . ILE B 1 167 ? 9.359 8.664 8.016 1 98.81 167 ILE B N 1
ATOM 3184 C CA . ILE B 1 167 ? 8.25 9.031 7.148 1 98.81 167 ILE B CA 1
ATOM 3185 C C . ILE B 1 167 ? 7.008 8.227 7.523 1 98.81 167 ILE B C 1
ATOM 3187 O O . ILE B 1 167 ? 5.879 8.672 7.297 1 98.81 167 ILE B O 1
ATOM 3191 N N . ALA B 1 168 ? 7.184 7.047 8.109 1 98.81 168 ALA B N 1
ATOM 3192 C CA . ALA B 1 168 ? 6.043 6.246 8.547 1 98.81 168 ALA B CA 1
ATOM 3193 C C . ALA B 1 168 ? 5.254 6.961 9.633 1 98.81 168 ALA B C 1
ATOM 3195 O O . ALA B 1 168 ? 4.02 6.938 9.633 1 98.81 168 ALA B O 1
ATOM 3196 N N . ASP B 1 169 ? 5.93 7.598 10.57 1 98.81 169 ASP B N 1
ATOM 3197 C CA . ASP B 1 169 ? 5.262 8.32 11.648 1 98.81 169 ASP B CA 1
ATOM 3198 C C . ASP B 1 169 ? 4.355 9.422 11.094 1 98.81 169 ASP B C 1
ATOM 3200 O O . ASP B 1 169 ? 3.203 9.547 11.508 1 98.81 169 ASP B O 1
ATOM 3204 N N . LEU B 1 170 ? 4.859 10.188 10.156 1 98.75 170 LEU B N 1
ATOM 3205 C CA . LEU B 1 170 ? 4.098 11.297 9.602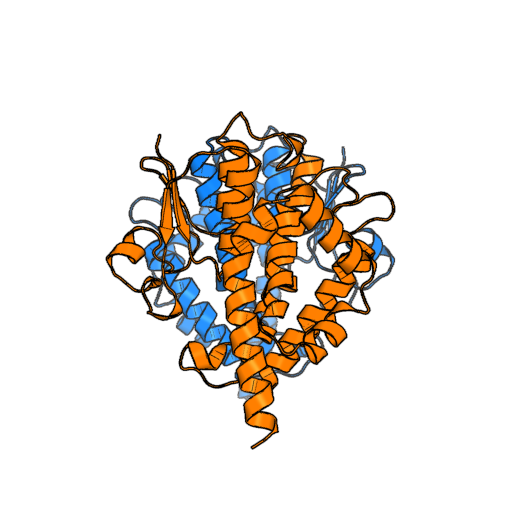 1 98.75 170 LEU B CA 1
ATOM 3206 C C . LEU B 1 170 ? 2.859 10.797 8.867 1 98.75 170 LEU B C 1
ATOM 3208 O O . LEU B 1 170 ? 1.771 11.352 9.031 1 98.75 170 LEU B O 1
ATOM 3212 N N . ASN B 1 171 ? 3.072 9.766 8.078 1 98.69 171 ASN B N 1
ATOM 3213 C CA . ASN B 1 171 ? 1.951 9.227 7.312 1 98.69 171 ASN B CA 1
ATOM 3214 C C . ASN B 1 171 ? 0.836 8.734 8.227 1 98.69 171 ASN B C 1
ATOM 3216 O O . ASN B 1 171 ? -0.335 9.055 8.016 1 98.69 171 ASN B O 1
ATOM 3220 N N . LEU B 1 172 ? 1.2 7.973 9.234 1 98.88 172 LEU B N 1
ATOM 3221 C CA . LEU B 1 172 ? 0.187 7.348 10.078 1 98.88 172 LEU B CA 1
ATOM 3222 C C . LEU B 1 172 ? -0.489 8.383 10.977 1 98.88 172 LEU B C 1
ATOM 3224 O O . LEU B 1 172 ? -1.71 8.359 11.148 1 98.88 172 LEU B O 1
ATOM 3228 N N . VAL B 1 173 ? 0.259 9.328 11.523 1 98.81 173 VAL B N 1
ATOM 3229 C CA . VAL B 1 173 ? -0.34 10.32 12.414 1 98.81 173 VAL B CA 1
ATOM 3230 C C . VAL B 1 173 ? -1.302 11.211 11.633 1 98.81 173 VAL B C 1
ATOM 3232 O O . VAL B 1 173 ? -2.395 11.523 12.109 1 98.81 173 VAL B O 1
ATOM 3235 N N . CYS B 1 174 ? -0.88 11.633 10.43 1 98.81 174 CYS B N 1
ATOM 3236 C CA . CYS B 1 174 ? -1.763 12.469 9.617 1 98.81 174 CYS B CA 1
ATOM 3237 C C . CYS B 1 174 ? -3.043 11.727 9.266 1 98.81 174 CYS B C 1
ATOM 3239 O O . CYS B 1 174 ? -4.113 12.328 9.18 1 98.81 174 CYS B O 1
ATOM 3241 N N . GLU B 1 175 ? -2.932 10.422 9.047 1 98.69 175 GLU B N 1
ATOM 3242 C CA . GLU B 1 175 ? -4.121 9.609 8.805 1 98.69 175 GLU B CA 1
ATOM 3243 C C . GLU B 1 175 ? -5.062 9.648 10.008 1 98.69 175 GLU B C 1
ATOM 3245 O O . GLU B 1 175 ? -6.27 9.844 9.852 1 98.69 175 GLU B O 1
ATOM 3250 N N . ILE B 1 176 ? -4.52 9.453 11.172 1 98.75 176 ILE B N 1
ATOM 3251 C CA . ILE B 1 176 ? -5.324 9.398 12.391 1 98.75 176 ILE B CA 1
ATOM 3252 C C . ILE B 1 176 ? -5.977 10.758 12.641 1 98.75 176 ILE B C 1
ATOM 3254 O O . ILE B 1 176 ? -7.109 10.836 13.117 1 98.75 176 ILE B O 1
ATOM 3258 N N . MET B 1 177 ? -5.328 11.844 12.203 1 98.19 177 MET B N 1
ATOM 3259 C CA . MET B 1 177 ? -5.855 13.195 12.383 1 98.19 177 MET B CA 1
ATOM 3260 C C . MET B 1 177 ? -7.145 13.383 11.586 1 98.19 177 MET B C 1
ATOM 3262 O O . MET B 1 177 ? -7.898 14.32 11.828 1 98.19 177 MET B O 1
ATOM 3266 N N . GLN B 1 178 ? -7.445 12.5 10.68 1 96.81 178 GLN B N 1
ATOM 3267 C CA . GLN B 1 178 ? -8.703 12.555 9.945 1 96.81 178 GLN B CA 1
ATOM 3268 C C . GLN B 1 178 ? -9.898 12.406 10.883 1 96.81 178 GLN B C 1
ATOM 3270 O O . GLN B 1 178 ? -11.008 12.836 10.555 1 96.81 178 GLN B O 1
ATOM 3275 N N . LEU B 1 179 ? -9.672 11.82 12.016 1 97.75 179 LEU B N 1
ATOM 3276 C CA . LEU B 1 179 ? -10.742 11.602 12.984 1 97.75 179 LEU B CA 1
ATOM 3277 C C . LEU B 1 179 ? -11.219 12.93 13.562 1 97.75 179 LEU B C 1
ATOM 3279 O O . LEU B 1 179 ? -12.281 12.984 14.195 1 97.75 179 LEU B O 1
ATOM 3283 N N . GLU B 1 180 ? -10.484 14 13.289 1 96.38 180 GLU B N 1
ATOM 3284 C CA . GLU B 1 180 ? -10.914 15.328 13.719 1 96.38 180 GLU B CA 1
ATOM 3285 C C . GLU B 1 180 ? -12.203 15.75 13.016 1 96.38 180 GLU B C 1
ATOM 3287 O O . GLU B 1 180 ? -12.914 16.641 13.484 1 96.38 180 GLU B O 1
ATOM 3292 N N . PHE B 1 181 ? -12.547 15.109 11.883 1 94.75 181 PHE B N 1
ATOM 3293 C CA . PHE B 1 181 ? -13.742 15.469 11.133 1 94.75 181 PHE B CA 1
ATOM 3294 C C . PHE B 1 181 ? -14.992 14.891 11.805 1 94.75 181 PHE B C 1
ATOM 3296 O O . PHE B 1 181 ? -16.094 15.391 11.586 1 94.75 181 PHE B O 1
ATOM 3303 N N . VAL B 1 182 ? -14.797 13.789 12.57 1 95.5 182 VAL B N 1
ATOM 3304 C CA . VAL B 1 182 ? -15.969 13.109 13.102 1 95.5 182 VAL B CA 1
ATOM 3305 C C . VAL B 1 182 ? -16.375 13.742 14.43 1 95.5 182 VAL B C 1
ATOM 3307 O O . VAL B 1 182 ? -15.656 14.594 14.969 1 95.5 182 VAL B O 1
ATOM 3310 N N . ASP B 1 183 ? -17.531 13.352 14.914 1 93.31 183 ASP B N 1
ATOM 3311 C CA . ASP B 1 183 ? -18.031 13.844 16.203 1 93.31 183 ASP B CA 1
ATOM 3312 C C . ASP B 1 183 ? -17.031 13.57 17.312 1 93.31 183 ASP B C 1
ATOM 3314 O O . ASP B 1 183 ? -16.438 12.492 17.375 1 93.31 183 ASP B O 1
ATOM 3318 N N . GLU B 1 184 ? -16.938 14.578 18.188 1 94 184 GLU B N 1
ATOM 3319 C CA . GLU B 1 184 ? -15.938 14.508 19.266 1 94 184 GLU B CA 1
ATOM 3320 C C . GLU B 1 184 ? -16.141 13.266 20.125 1 94 184 GLU B C 1
ATOM 3322 O O . GLU B 1 184 ? -15.18 12.641 20.562 1 94 184 GLU B O 1
ATOM 3327 N N . LYS B 1 185 ? -17.328 12.945 20.406 1 94.69 185 LYS B N 1
ATOM 3328 C CA . LYS B 1 185 ? -17.625 11.773 21.219 1 94.69 185 LYS B CA 1
ATOM 3329 C C . LYS B 1 185 ? -17.172 10.492 20.531 1 94.69 185 LYS B C 1
ATOM 3331 O O . LYS B 1 185 ? -16.641 9.586 21.172 1 94.69 185 LYS B O 1
ATOM 3336 N N . ASP B 1 186 ? -17.359 10.445 19.234 1 95.56 186 ASP B N 1
ATOM 3337 C CA . ASP B 1 186 ? -16.938 9.281 18.453 1 95.56 186 ASP B CA 1
ATOM 3338 C C . ASP B 1 186 ? -15.406 9.203 18.375 1 95.56 186 ASP B C 1
ATOM 3340 O O . ASP B 1 186 ? -14.828 8.125 18.5 1 95.56 186 ASP B O 1
ATOM 3344 N N . ARG B 1 187 ? -14.812 10.344 18.125 1 97.06 187 ARG B N 1
ATOM 3345 C CA . ARG B 1 187 ? -13.359 10.383 18.078 1 97.06 187 ARG B CA 1
ATOM 3346 C C . ARG B 1 187 ? -12.766 9.883 19.391 1 97.06 187 ARG B C 1
ATOM 3348 O O . ARG B 1 187 ? -11.859 9.047 19.391 1 97.06 187 ARG B O 1
ATOM 3355 N N . ASP B 1 188 ? -13.281 10.359 20.516 1 97.12 188 ASP B N 1
ATOM 3356 C CA . ASP B 1 188 ? -12.789 9.961 21.844 1 97.12 188 ASP B CA 1
ATOM 3357 C C . ASP B 1 188 ? -13.008 8.469 22.078 1 97.12 188 ASP B C 1
ATOM 3359 O O . ASP B 1 188 ? -12.133 7.785 22.609 1 97.12 188 ASP B O 1
ATOM 3363 N N . ARG B 1 189 ? -14.172 8.023 21.703 1 97.81 189 ARG B N 1
ATOM 3364 C CA . ARG B 1 189 ? -14.508 6.613 21.859 1 97.81 189 ARG B CA 1
ATOM 3365 C C . ARG B 1 189 ? -13.516 5.73 21.094 1 97.81 189 ARG B C 1
ATOM 3367 O O . ARG B 1 189 ? -13.109 4.68 21.594 1 97.81 189 ARG B O 1
ATOM 3374 N N . ILE B 1 190 ? -13.109 6.145 19.969 1 98.38 190 ILE B N 1
ATOM 3375 C CA . ILE B 1 190 ? -12.266 5.359 19.078 1 98.38 190 ILE B CA 1
ATOM 3376 C C . ILE B 1 190 ? -10.812 5.422 19.547 1 98.38 190 ILE B C 1
ATOM 3378 O O . ILE B 1 190 ? -10.109 4.406 19.547 1 98.38 190 ILE B O 1
ATOM 3382 N N . LEU B 1 191 ? -10.367 6.566 20.031 1 98.5 191 LEU B N 1
ATOM 3383 C CA . LEU B 1 191 ? -8.945 6.773 20.281 1 98.5 191 LEU B CA 1
ATOM 3384 C C . LEU B 1 191 ? -8.602 6.48 21.734 1 98.5 191 LEU B C 1
ATOM 3386 O O . LEU B 1 191 ? -7.488 6.039 22.031 1 98.5 191 LEU B O 1
ATOM 3390 N N . SER B 1 192 ? -9.453 6.66 22.672 1 98 192 SER B N 1
ATOM 3391 C CA . SER B 1 192 ? -9.164 6.699 24.109 1 98 192 SER B CA 1
ATOM 3392 C C . SER B 1 192 ? -8.617 5.363 24.594 1 98 192 SER B C 1
ATOM 3394 O O . SER B 1 192 ? -7.797 5.316 25.516 1 98 192 SER B O 1
ATOM 3396 N N . PRO B 1 193 ? -8.969 4.188 24.016 1 97.75 193 PRO B N 1
ATOM 3397 C CA . PRO B 1 193 ? -8.445 2.908 24.5 1 97.75 193 PRO B CA 1
ATOM 3398 C C . PRO B 1 193 ? -6.977 2.705 24.156 1 97.75 193 PRO B C 1
ATOM 3400 O O . PRO B 1 193 ? -6.34 1.775 24.656 1 97.75 193 PRO B O 1
ATOM 3403 N N . HIS B 1 194 ? -6.461 3.502 23.266 1 97.69 194 HIS B N 1
ATOM 3404 C CA . HIS B 1 194 ? -5.113 3.297 22.75 1 97.69 194 HIS B CA 1
ATOM 3405 C C . HIS B 1 194 ? -4.145 4.336 23.297 1 97.69 194 HIS B C 1
ATOM 3407 O O . HIS B 1 194 ? -3.719 5.238 22.578 1 97.69 194 HIS B O 1
ATOM 3413 N N . LYS B 1 195 ? -3.637 4.094 24.484 1 96.44 195 LYS B N 1
ATOM 3414 C CA . LYS B 1 195 ? -2.861 5.074 25.234 1 96.44 195 LYS B CA 1
ATOM 3415 C C . LYS B 1 195 ? -1.506 5.328 24.594 1 96.44 195 LYS B C 1
ATOM 3417 O O . LYS B 1 195 ? -1.024 6.461 24.562 1 96.44 195 LYS B O 1
ATOM 3422 N N . ASN B 1 196 ? -0.891 4.262 24.078 1 97 196 ASN B N 1
ATOM 3423 C CA . ASN B 1 196 ? 0.4 4.445 23.422 1 97 196 ASN B CA 1
ATOM 3424 C C . ASN B 1 196 ? 0.267 5.262 22.141 1 97 196 ASN B C 1
ATOM 3426 O O . ASN B 1 196 ? 1.165 6.031 21.797 1 97 196 ASN B O 1
ATOM 3430 N N . VAL B 1 197 ? -0.863 5.082 21.469 1 98.06 197 VAL B N 1
ATOM 3431 C CA . VAL B 1 197 ? -1.118 5.855 20.25 1 98.06 197 VAL B CA 1
ATOM 3432 C C . VAL B 1 197 ? -1.273 7.332 20.609 1 98.06 197 VAL B C 1
ATOM 3434 O O . VAL B 1 197 ? -0.713 8.203 19.938 1 98.06 197 VAL B O 1
ATOM 3437 N N . LEU B 1 198 ? -2.031 7.602 21.641 1 97.31 198 LEU B N 1
ATOM 3438 C CA . LEU B 1 198 ? -2.252 8.984 22.062 1 97.31 198 LEU B CA 1
ATOM 3439 C C . LEU B 1 198 ? -0.935 9.648 22.453 1 97.31 198 LEU B C 1
ATOM 3441 O O . LEU B 1 198 ? -0.665 10.781 22.031 1 97.31 198 LEU B O 1
ATOM 3445 N N 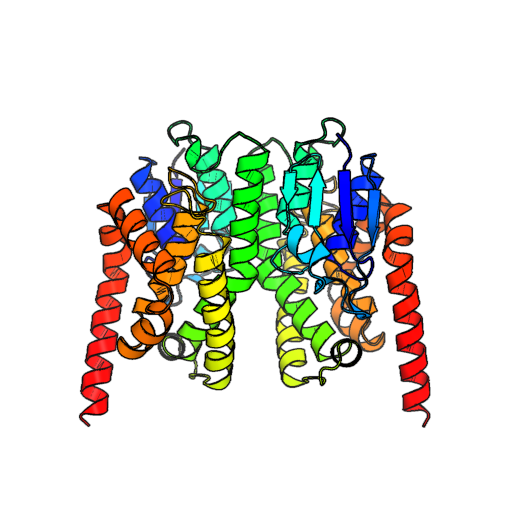. LYS B 1 199 ? -0.153 8.945 23.203 1 97 199 LYS B N 1
ATOM 3446 C CA . LYS B 1 199 ? 1.157 9.469 23.578 1 97 199 LYS B CA 1
ATOM 3447 C C . LYS B 1 199 ? 2.029 9.703 22.344 1 97 199 LYS B C 1
ATOM 3449 O O . LYS B 1 199 ? 2.707 10.727 22.234 1 97 199 LYS B O 1
ATOM 3454 N N . TRP B 1 200 ? 2.016 8.734 21.438 1 98.12 200 TRP B N 1
ATOM 3455 C CA . TRP B 1 200 ? 2.787 8.789 20.203 1 98.12 200 TRP B CA 1
ATOM 3456 C C . TRP B 1 200 ? 2.373 9.992 19.359 1 98.12 200 TRP B C 1
ATOM 3458 O O . TRP B 1 200 ? 3.225 10.695 18.812 1 98.12 200 TRP B O 1
ATOM 3468 N N . ILE B 1 201 ? 1.079 10.25 19.25 1 98.06 201 ILE B N 1
ATOM 3469 C CA . ILE B 1 201 ? 0.58 11.398 18.516 1 98.06 201 ILE B CA 1
ATOM 3470 C C . ILE B 1 201 ? 1.135 12.688 19.125 1 98.06 201 ILE B C 1
ATOM 3472 O O . ILE B 1 201 ? 1.611 13.57 18.406 1 98.06 201 ILE B O 1
ATOM 3476 N N . ASP B 1 202 ? 1.115 12.805 20.406 1 97.38 202 ASP B N 1
ATOM 3477 C CA . ASP B 1 202 ? 1.639 13.977 21.109 1 97.38 202 ASP B CA 1
ATOM 3478 C C . ASP B 1 202 ? 3.139 14.133 20.875 1 97.38 202 ASP B C 1
ATOM 3480 O O . ASP B 1 202 ? 3.637 15.25 20.719 1 97.38 202 ASP B O 1
ATOM 3484 N N . ASP B 1 203 ? 3.842 13.016 20.938 1 97.5 203 ASP B N 1
ATOM 3485 C CA . ASP B 1 203 ? 5.277 13.039 20.688 1 97.5 203 ASP B CA 1
ATOM 3486 C C . ASP B 1 203 ? 5.574 13.547 19.266 1 97.5 203 ASP B C 1
ATOM 3488 O O . ASP B 1 203 ? 6.492 14.344 19.078 1 97.5 203 ASP B O 1
ATOM 3492 N N . VAL B 1 204 ? 4.805 13.109 18.266 1 98.5 204 VAL B N 1
ATOM 3493 C CA . VAL B 1 204 ? 5.008 13.539 16.891 1 98.5 204 VAL B CA 1
ATOM 3494 C C . VAL B 1 204 ? 4.684 15.023 16.766 1 98.5 204 VAL B C 1
ATOM 3496 O O . VAL B 1 204 ? 5.426 15.773 16.109 1 98.5 204 VAL B O 1
ATOM 3499 N N . LYS B 1 205 ? 3.588 15.438 17.375 1 98.12 205 LYS B N 1
ATOM 3500 C CA . LYS B 1 205 ? 3.213 16.844 17.375 1 98.12 205 LYS B CA 1
ATOM 3501 C C . LYS B 1 205 ? 4.344 17.719 17.906 1 98.12 205 LYS B C 1
ATOM 3503 O O . LYS B 1 205 ? 4.707 18.734 17.297 1 98.12 205 LYS B O 1
ATOM 3508 N N . SER B 1 206 ? 4.871 17.312 18.969 1 98 206 SER B N 1
ATOM 3509 C CA . SER B 1 206 ? 5.953 18.047 19.609 1 98 206 SER B CA 1
ATOM 3510 C C . SER B 1 206 ? 7.195 18.078 18.734 1 98 206 SER B C 1
ATOM 3512 O O . SER B 1 206 ? 7.82 19.141 18.562 1 98 206 SER B O 1
ATOM 3514 N N . ALA B 1 207 ? 7.531 16.969 18.172 1 98.06 207 ALA B N 1
ATOM 3515 C CA . ALA B 1 207 ? 8.75 16.844 17.375 1 98.06 207 ALA B CA 1
ATOM 3516 C C . ALA B 1 207 ? 8.625 17.625 16.062 1 98.06 207 ALA B C 1
ATOM 3518 O O . ALA B 1 207 ? 9.633 17.953 15.445 1 98.06 207 ALA B O 1
ATOM 3519 N N . THR B 1 208 ? 7.379 17.922 15.641 1 98.56 208 THR B N 1
ATOM 3520 C CA . THR B 1 208 ? 7.191 18.547 14.336 1 98.56 208 THR B CA 1
ATOM 3521 C C . THR B 1 208 ? 6.66 19.969 14.5 1 98.56 208 THR B C 1
ATOM 3523 O O . THR B 1 208 ? 6.211 20.594 13.531 1 98.56 208 THR B O 1
ATOM 3526 N N . ALA B 1 209 ? 6.598 20.406 15.711 1 98.25 209 ALA B N 1
ATOM 3527 C CA . ALA B 1 209 ? 6.195 21.781 15.969 1 98.25 209 ALA B CA 1
ATOM 3528 C C . ALA B 1 209 ? 7.152 22.766 15.305 1 98.25 209 ALA B C 1
ATOM 3530 O O . ALA B 1 209 ? 8.367 22.531 15.266 1 98.25 209 ALA B O 1
ATOM 3531 N N . PRO B 1 210 ? 6.621 23.906 14.75 1 98.38 210 PRO B N 1
ATOM 3532 C CA . PRO B 1 210 ? 5.227 24.344 14.758 1 98.38 210 PRO B CA 1
ATOM 3533 C C . PRO B 1 210 ? 4.453 23.891 13.523 1 98.38 210 PRO B C 1
ATOM 3535 O O . PRO B 1 210 ? 3.287 24.25 13.352 1 98.38 210 PRO B O 1
ATOM 3538 N N . HIS B 1 211 ? 5.137 23.109 12.68 1 98.62 211 HIS B N 1
ATOM 3539 C CA . HIS B 1 211 ? 4.613 22.812 11.352 1 98.62 211 HIS B CA 1
ATOM 3540 C C . HIS B 1 211 ? 3.375 21.922 11.438 1 98.62 211 HIS B C 1
ATOM 3542 O O . HIS B 1 211 ? 2.469 22.047 10.609 1 98.62 211 HIS B O 1
ATOM 3548 N N . PHE B 1 212 ? 3.295 21.078 12.438 1 98.5 212 PHE B N 1
ATOM 3549 C CA . PHE B 1 212 ? 2.131 20.219 12.633 1 98.5 212 PHE B CA 1
ATOM 3550 C C . PHE B 1 212 ? 0.859 21.047 12.75 1 98.5 212 PHE B C 1
ATOM 3552 O O . PHE B 1 212 ? -0.092 20.844 11.992 1 98.5 212 PHE B O 1
ATOM 3559 N N . ASP B 1 213 ? 0.855 22.016 13.625 1 98 213 ASP B N 1
ATOM 3560 C CA . ASP B 1 213 ? -0.314 22.844 13.867 1 98 213 ASP B CA 1
ATOM 3561 C C . ASP B 1 213 ? -0.598 23.75 12.664 1 98 213 ASP B C 1
ATOM 3563 O O . ASP B 1 213 ? -1.755 23.938 12.281 1 98 213 ASP B O 1
ATOM 3567 N N . GLU B 1 214 ? 0.47 24.281 12.109 1 98.31 214 GLU B N 1
ATOM 3568 C CA . GLU B 1 214 ? 0.323 25.156 10.953 1 98.31 214 GLU B CA 1
ATOM 3569 C C . GLU B 1 214 ? -0.393 24.438 9.812 1 98.31 214 GLU B C 1
ATOM 3571 O O . GLU B 1 214 ? -1.341 24.984 9.234 1 98.31 214 GLU B O 1
ATOM 3576 N N . ILE B 1 215 ? 0.027 23.25 9.539 1 98.5 215 ILE B N 1
ATOM 3577 C CA . ILE B 1 215 ? -0.48 22.516 8.383 1 98.5 215 ILE B CA 1
ATOM 3578 C C . ILE B 1 215 ? -1.883 21.984 8.68 1 98.5 215 ILE B C 1
ATOM 3580 O O . ILE B 1 215 ? -2.738 21.938 7.793 1 98.5 215 ILE B O 1
ATOM 3584 N N . HIS B 1 216 ? -2.18 21.656 9.977 1 98.44 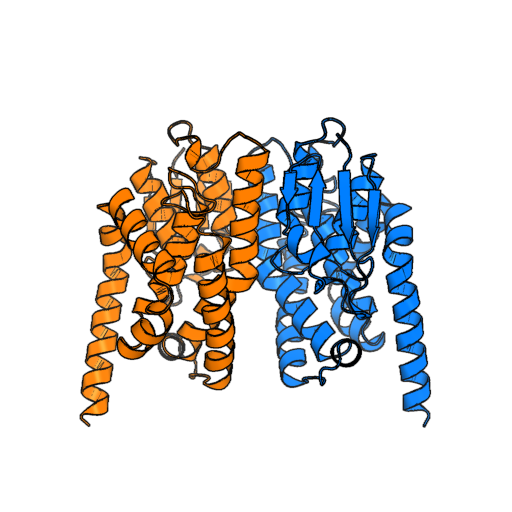216 HIS B N 1
ATOM 3585 C CA . HIS B 1 216 ? -3.482 21.109 10.336 1 98.44 216 HIS B CA 1
ATOM 3586 C C . HIS B 1 216 ? -4.473 22.234 10.664 1 98.44 216 HIS B C 1
ATOM 3588 O O . HIS B 1 216 ? -5.629 21.953 11 1 98.44 216 HIS B O 1
ATOM 3594 N N . ALA B 1 217 ? -4.051 23.5 10.547 1 97.88 217 ALA B N 1
ATOM 3595 C CA . ALA B 1 217 ? -4.922 24.609 10.898 1 97.88 217 ALA B CA 1
ATOM 3596 C C . ALA B 1 217 ? -6.215 24.578 10.094 1 97.88 217 ALA B C 1
ATOM 3598 O O . ALA B 1 217 ? -7.297 24.828 10.625 1 97.88 217 ALA B O 1
ATOM 3599 N N . THR B 1 218 ? -6.121 24.281 8.828 1 96.38 218 THR B N 1
ATOM 3600 C CA . THR B 1 218 ? -7.293 24.203 7.965 1 96.38 218 THR B CA 1
ATOM 3601 C C . THR B 1 218 ? -8.227 23.094 8.422 1 96.38 218 THR B C 1
ATOM 3603 O O . THR B 1 218 ? -9.445 23.25 8.43 1 96.38 218 THR B O 1
ATOM 3606 N N . LEU B 1 219 ? -7.668 21.984 8.773 1 96.12 219 LEU B N 1
ATOM 3607 C CA . LEU B 1 219 ? -8.438 20.844 9.281 1 96.12 219 LEU B CA 1
ATOM 3608 C C . LEU B 1 219 ? -9.188 21.219 10.555 1 96.12 219 LEU B C 1
ATOM 3610 O O . LEU B 1 219 ? -10.367 20.906 10.695 1 96.12 219 LEU B O 1
ATOM 3614 N N . PHE B 1 220 ? -8.531 21.891 11.477 1 95.69 220 PHE B N 1
ATOM 3615 C CA . PHE B 1 220 ? -9.133 22.281 12.75 1 95.69 220 PHE B CA 1
ATOM 3616 C C . PHE B 1 220 ? -10.258 23.281 12.523 1 95.69 220 PHE B C 1
ATOM 3618 O O . PHE B 1 220 ? -11.281 23.234 13.211 1 95.69 220 PHE B O 1
ATOM 3625 N N . LYS B 1 221 ? -10.086 24.141 11.539 1 94.31 221 LYS B N 1
ATOM 3626 C CA . LYS B 1 221 ? -11.133 25.094 11.211 1 94.31 221 LYS B CA 1
ATOM 3627 C C . LYS B 1 221 ? -12.375 24.391 10.68 1 94.31 221 LYS B C 1
ATOM 3629 O O . LYS B 1 221 ? -13.5 24.734 11.07 1 94.31 221 LYS B O 1
ATOM 3634 N N . VAL B 1 222 ? -12.156 23.469 9.797 1 90.81 222 VAL B N 1
ATOM 3635 C CA . VAL B 1 222 ? -13.266 22.719 9.227 1 90.81 222 VAL B CA 1
ATOM 3636 C C . VAL B 1 222 ? -13.953 21.906 10.328 1 90.81 222 VAL B C 1
ATOM 3638 O O . VAL B 1 222 ? -15.18 21.797 10.344 1 90.81 222 VAL B O 1
ATOM 3641 N N . ASN B 1 223 ? -13.141 21.297 11.195 1 91.19 223 ASN B N 1
ATOM 3642 C CA . ASN B 1 223 ? -13.68 20.578 12.344 1 91.19 223 ASN B CA 1
ATOM 3643 C C . ASN B 1 223 ? -14.617 21.469 13.172 1 91.19 223 ASN B C 1
ATOM 3645 O O . ASN B 1 223 ? -15.695 21.016 13.586 1 91.19 223 ASN B O 1
ATOM 3649 N N . GLU B 1 224 ? -14.234 22.688 13.406 1 90.81 224 GLU B N 1
ATOM 3650 C CA . GLU B 1 224 ? -15.055 23.609 14.172 1 90.81 224 GLU B CA 1
ATOM 3651 C C . GLU B 1 224 ? -16.391 23.859 13.484 1 90.81 224 GLU B C 1
ATOM 3653 O O . GLU B 1 224 ? -17.438 23.922 14.141 1 90.81 224 GLU B O 1
ATOM 3658 N N . ILE B 1 225 ? -16.359 23.938 12.219 1 86.12 225 ILE B N 1
ATOM 3659 C CA . ILE B 1 225 ? -17.562 24.156 11.438 1 86.12 225 ILE B CA 1
ATOM 3660 C C . ILE B 1 225 ? -18.484 22.953 11.555 1 86.12 225 ILE B C 1
ATOM 3662 O O . ILE B 1 225 ? -19.688 23.109 11.789 1 86.12 225 ILE B O 1
ATOM 3666 N N . PHE B 1 226 ? -17.906 21.781 11.461 1 85.69 226 PHE B N 1
ATOM 3667 C CA . PHE B 1 226 ? -18.703 20.547 11.555 1 85.69 226 PHE B CA 1
ATOM 3668 C C . PHE B 1 226 ? -19.312 20.406 12.938 1 85.69 226 PHE B C 1
ATOM 3670 O O . PHE B 1 226 ? -20.469 19.984 13.07 1 85.69 226 PHE B O 1
ATOM 3677 N N . GLN B 1 227 ? -18.594 20.766 13.953 1 87.06 227 GLN B N 1
ATOM 3678 C CA . GLN B 1 227 ? -19.078 20.656 15.32 1 87.06 227 GLN B CA 1
ATOM 3679 C C . GLN B 1 227 ? -20.219 21.625 15.586 1 87.06 227 GLN B C 1
ATOM 3681 O O . GLN B 1 227 ? -21.203 21.266 16.25 1 87.06 227 GLN B O 1
ATOM 3686 N N . LYS B 1 228 ? -20.109 22.797 15.039 1 86.5 228 LYS B N 1
ATOM 3687 C CA . LYS B 1 228 ? -21.172 23.797 15.203 1 86.5 228 LYS B CA 1
ATOM 3688 C C . LYS B 1 228 ? -22.453 23.359 14.492 1 86.5 228 LYS B C 1
ATOM 3690 O O . LYS B 1 228 ? -23.547 23.547 15.016 1 86.5 228 LYS B O 1
ATOM 3695 N N . GLN B 1 229 ? -22.297 22.781 13.383 1 82.88 229 GLN B N 1
ATOM 3696 C CA . GLN B 1 229 ? -23.453 22.297 12.617 1 82.88 229 GLN B CA 1
ATOM 3697 C C . GLN B 1 229 ? -24.156 21.156 13.352 1 82.88 229 GLN B C 1
ATOM 3699 O O . GLN B 1 229 ? -25.391 21.078 13.367 1 82.88 229 GLN B O 1
ATOM 3704 N N . ARG B 1 230 ? -23.438 20.297 13.984 1 82.38 230 ARG B N 1
ATOM 3705 C CA . ARG B 1 230 ? -24 19.156 14.711 1 82.38 230 ARG B CA 1
ATOM 3706 C C . ARG B 1 230 ? -24.719 19.609 15.977 1 82.38 230 ARG B C 1
ATOM 3708 O O . ARG B 1 230 ? -25.766 19.062 16.328 1 82.38 230 ARG B O 1
ATOM 3715 N N . SER B 1 231 ? -24.141 20.578 16.594 1 81.19 231 SER B N 1
ATOM 3716 C CA . SER B 1 231 ? -24.766 21.109 17.797 1 81.19 231 SER B CA 1
ATOM 3717 C C . SER B 1 231 ? -26.062 21.844 17.484 1 81.19 231 SER B C 1
ATOM 3719 O O . SER B 1 231 ? -27 21.828 18.266 1 81.19 231 SER B O 1
ATOM 3721 N N . ALA B 1 232 ? -26.109 22.453 16.375 1 79.31 232 ALA B N 1
ATOM 3722 C CA . ALA B 1 232 ? -27.312 23.188 15.961 1 79.31 232 ALA B CA 1
ATOM 3723 C C . ALA B 1 232 ? -28.406 22.219 15.5 1 79.31 232 ALA B C 1
ATOM 3725 O O . ALA B 1 232 ? -29.594 22.453 15.766 1 79.31 232 ALA B O 1
ATOM 3726 N N . GLY B 1 233 ? -27.953 21.188 14.773 1 67.38 233 GLY B N 1
ATOM 3727 C CA . GLY B 1 233 ? -28.922 20.203 14.305 1 67.38 233 GLY B CA 1
ATOM 3728 C C . GLY B 1 233 ? -29.531 19.375 15.43 1 67.38 233 GLY B C 1
ATOM 3729 O O . GLY B 1 233 ? -30.641 18.891 15.305 1 67.38 233 GLY B O 1
ATOM 3730 N N . ALA B 1 234 ? -28.859 19.125 16.453 1 62.81 234 ALA B N 1
ATOM 3731 C CA . ALA B 1 234 ? -29.375 18.375 17.594 1 62.81 234 ALA B CA 1
ATOM 3732 C C . ALA B 1 234 ? -30.391 19.203 18.375 1 62.81 234 ALA B C 1
ATOM 3734 O O . ALA B 1 234 ? -31.219 18.641 19.109 1 62.81 234 ALA B O 1
ATOM 3735 N N . SER B 1 235 ? -30.25 20.516 18.328 1 56.72 235 SER B N 1
ATOM 3736 C CA . SER B 1 235 ? -31.141 21.438 19.031 1 56.72 235 SER B CA 1
ATOM 3737 C C . SER B 1 235 ? -32.406 21.672 18.234 1 56.72 235 SER B C 1
ATOM 3739 O O . SER B 1 235 ? -33.406 22.172 18.781 1 56.72 235 SER B O 1
ATOM 3741 N N . SER B 1 236 ? -32.406 21.391 16.984 1 47.88 236 SER B N 1
ATOM 3742 C CA . SER B 1 236 ? -33.656 21.578 16.266 1 47.88 236 SER B CA 1
ATOM 3743 C C . SER B 1 236 ? -34.5 20.297 16.297 1 47.88 236 SER B C 1
ATOM 3745 O O . SER B 1 236 ? -33.969 19.188 16.266 1 47.88 236 SER B O 1
#

Sequence (472 aa):
MSLKLYVDRLSQPSRAILIFCKLNGIEFEEVPIELSKGQHRSPEFAEINPMKQVPAIVHGSFKLFESHAILRYLASAFPEVADHWYPSDLQKRAKIESVLDWHHSNLRRGSVGYVLNSTLAPALGLPLNPQAAAEGEKVLSASLAKIDTYWLQKDGSYLLGNSQLSIADLNLVCEIMQLEFVDEKDRDRILSPHKNVLKWIDDVKSATAPHFDEIHATLFKVNEIFQKQRSAGASSMSLKLYVDRLSQPSRAILIFCKLNGIEFEEVPIELSKGQHRSPEFAEINPMKQVPAIVHGSFKLFESHAILRYLASAFPEVADHWYPSDLQKRAKIESVLDWHHSNLRRGSVGYVLNSTLAPALGLPLNPQAAAEGEKVLSASLAKIDTYWLQKDGSYLLGNSQLSIADLNLVCEIMQLEFVDEKDRDRILSPHKNVLKWIDDVKSATAPHFDEIHATLFKVNEIFQKQRSAGASS

Organism: Nicotiana tabacum (NCBI:txid4097)

pLDDT: mean 95.5, std 6.82, range [47.84, 98.94]

Secondary structure (DSSP, 8-state):
--EEEEE-TTSHHHHHHHHHHHHTT---EEEE--GGGTGGGSHHHHTT-TT--S-EEEETTEEEESHHHHHHHHHHH-TTS-GGGS-SSHHHHHHHHHHHHHHHHTHHHHHHHHHIIIIIGGGGT----HHHHHHHHHHHHHHHHHIIIIIS-SS-SSGGG-SS--HHHHHHHHHHGGGGGS-HHHHHHHHTT-HHHHHHHHHHHHHTTTHHHHHHHHHHHHHHHHHHHHHHHHH-/--EEEEE-TTSHHHHHHHHHHHHTT---EEEE--GGGTGGGSHHHHTT-TT--S-EEEETTEEEESHHHHHHHHHHH-TTS-GGGS-SSHHHHHHHHHHHHHHHHTHHHHHHHHHIIIIIGGGGT----HHHHHHHHHHHHHHHHHIIIIIS-TT-SSGGG-SS--HHHHHHHHHHGGGGGS-HHHHHHHHTT-HHHHHHHHHHHHHTTTHHHHHHHHHHHHHHHHHHHHHHHHH-

Solvent-accessible surface area (backbone atoms only — not comparable to full-atom values): 24379 Å² total; per-residue (Å²): 123,63,33,36,39,37,26,29,63,77,38,40,59,22,36,29,51,52,37,51,32,61,76,50,68,53,74,65,44,82,41,82,38,51,62,85,78,46,45,37,71,34,72,73,43,31,74,64,28,80,82,40,56,72,27,30,35,34,51,61,89,46,65,43,42,44,51,69,26,46,49,55,41,53,51,67,72,36,87,77,39,63,53,63,43,66,36,84,50,63,69,65,29,32,53,46,38,21,52,49,58,48,33,57,74,28,41,50,46,7,43,53,33,20,45,36,21,69,56,48,22,55,73,73,77,37,75,69,32,67,68,53,14,51,56,10,43,52,39,26,52,53,31,49,50,44,39,33,69,56,40,39,34,92,57,45,64,28,61,78,27,27,88,57,66,33,56,52,50,40,49,53,49,32,47,57,55,52,44,56,65,44,58,69,68,56,37,47,65,67,48,65,82,30,59,58,45,54,51,31,48,51,50,51,44,61,75,38,58,66,43,46,59,62,52,40,44,63,44,54,53,50,25,50,52,51,52,51,51,53,56,54,56,70,72,98,125,64,32,36,38,37,25,29,61,77,36,38,58,22,37,28,53,52,40,51,31,61,75,49,67,52,76,66,45,80,42,80,38,51,62,83,77,46,44,37,71,34,72,74,42,31,75,64,28,79,82,39,55,72,28,29,36,34,52,61,89,46,66,42,44,43,50,69,26,45,49,55,41,53,50,67,73,36,86,77,40,62,55,63,43,64,38,83,50,63,69,66,31,31,53,46,40,22,52,47,57,47,33,57,73,29,42,49,45,7,44,53,34,20,45,35,22,68,56,48,23,55,74,74,76,36,74,69,33,67,67,53,14,52,55,10,42,52,39,25,51,53,32,48,51,43,39,33,70,55,40,38,33,91,85,26,68,26,63,77,33,26,89,56,65,33,56,52,49,41,48,52,49,33,46,59,54,55,44,56,64,44,56,68,68,57,39,47,65,68,48,64,83,31,58,58,46,54,51,32,50,51,49,50,44,61,73,40,57,69,42,47,58,62,50,41,43,60,42,53,53,50,27,52,52,51,52,52,51,51,57,53,55,70,72,97

Radius of gyration: 22.25 Å; Cα contacts (8 Å, |Δi|>4): 737; chains: 2; bounding box: 58×57×51 Å

Nearest PDB structures (foldseek):
  2c3n-assembly2_D  TM=9.186E-01  e=9.046E-17  Homo sapiens
  2c3t-assembly2_D  TM=9.199E-01  e=8.615E-17  Homo sapiens
  5a4u-assembly1_A  TM=8.732E-01  e=4.871E-12  Arabidopsis thaliana
  8agq-assembly1_A  TM=8.552E-01  e=9.192E-12  Populus trichocarpa
  6riv-assembly1_B  TM=8.555E-01  e=1.232E-11  Alopecurus myosuroides

InterPro domains:
  IPR004045 Glutathione S-transferase, N-terminal [PF02798] (1-75)
  IPR004045 Glutathione S-transferase, N-terminal [PS50404] (1-82)
  IPR010987 Glutathione S-transferase, C-terminal-like [PS50405] (89-225)
  IPR036249 Thioredoxin-like superfamily [SSF52833] (2-87)
  IPR036282 Glutathione S-transferase, C-terminal domain superfamily [SSF47616] (83-216)
  IPR040075 Glutathione S-transferase Theta, N-terminal [cd03050] (3-78)
  IPR040077 Glutathione S-transferase Theta, C-terminal [cd03183] (92-222)
  IPR040079 Glutathione transferase family [SFLDS00019] (1-229)
  IPR043377 Glutathione S-transferase T1/2/3 [PTHR44750] (1-233)

Foldseek 3Di:
DAKEKEAALLDLLSLLVQLLCVQLVNDHHYHYQDVLVPSLVDPVNCVQPVVSDDTWMDDPNDIDDDSVVVQQCVCPVDPSRDCQQQHPPPVSNVVLVVLVVCCVVAQLQLLCQQLCQQFCVVSNVHHHDVVSNVVSLVSNLVVLVCCLPPQLDPQELEGPNDPDHYSSLSSNLSSLCSLLRPDPVVNCVRNVVRVSVVSSNVVVPVSSPPSSCVSCVVVNVNSVVNNVVVVVVVVD/DAKEKEDALLDLLSLLVQLLCVQLVNDHHYDYQDVLVPSLVDPVNCVQPVVSDDTWMDDPNDIDDDSVVVQQCVCPVDPSRDCQQQHPPPVSNVVLVVLVVCCVVAQLQLLCQQLCQQFCVVSNVHHHDVVSNVVSLVSNLVVLVCCLPPQLDDCELEGPRDPDHYSSLSSNLSSLLSLLRPDPVVNCVRNVVRVSVVSSNVVVPVSSPPSSCVSCVVVNVNSVVNHVVVVVVVVD